Protein AF-A0AA35WPR6-F1 (afdb_monomer_lite)

Structure (mmCIF, N/CA/C/O backbone):
data_AF-A0AA35WPR6-F1
#
_entry.id   AF-A0AA35WPR6-F1
#
loop_
_atom_site.group_PDB
_atom_site.id
_atom_site.type_symbol
_atom_site.label_atom_id
_atom_site.label_alt_id
_atom_site.label_comp_id
_atom_site.label_asym_id
_atom_site.label_entity_id
_atom_site.label_seq_id
_atom_site.pdbx_PDB_ins_code
_atom_site.Cartn_x
_atom_site.Cartn_y
_atom_site.Cartn_z
_atom_site.occupancy
_atom_site.B_iso_or_equiv
_atom_site.auth_seq_id
_atom_site.auth_comp_id
_atom_site.auth_asym_id
_atom_site.auth_atom_id
_atom_site.pdbx_PDB_model_num
ATOM 1 N N . MET A 1 1 ? 73.665 -35.553 -52.116 1.00 42.78 1 MET A N 1
ATOM 2 C CA . MET A 1 1 ? 72.366 -35.020 -52.567 1.00 42.78 1 MET A CA 1
ATOM 3 C C . MET A 1 1 ? 71.385 -35.233 -51.438 1.00 42.78 1 MET A C 1
ATOM 5 O O . MET A 1 1 ? 70.970 -36.359 -51.217 1.00 42.78 1 MET A O 1
ATOM 9 N N . ALA A 1 2 ? 71.135 -34.179 -50.674 1.00 38.06 2 ALA A N 1
ATOM 10 C CA . ALA A 1 2 ? 70.033 -34.081 -49.733 1.00 38.06 2 ALA A CA 1
ATOM 11 C C . ALA A 1 2 ? 69.379 -32.736 -50.060 1.00 38.06 2 ALA A C 1
ATOM 13 O O . ALA A 1 2 ? 70.066 -31.713 -50.034 1.00 38.06 2 ALA A O 1
ATOM 14 N N . GLU A 1 3 ? 68.130 -32.782 -50.516 1.00 37.03 3 GLU A N 1
ATOM 15 C CA . GLU A 1 3 ? 67.313 -31.615 -50.846 1.00 37.03 3 GLU A CA 1
ATOM 16 C C . GLU A 1 3 ? 67.011 -30.829 -49.567 1.00 37.03 3 GLU A C 1
ATOM 18 O O . GLU A 1 3 ? 66.648 -31.405 -48.540 1.00 37.03 3 GLU A O 1
ATOM 23 N N . ALA A 1 4 ? 67.227 -29.517 -49.628 1.00 40.56 4 ALA A N 1
ATOM 24 C CA . ALA A 1 4 ? 66.811 -28.584 -48.594 1.00 40.56 4 ALA A CA 1
ATOM 25 C C . ALA A 1 4 ? 65.298 -28.323 -48.731 1.00 40.56 4 ALA A C 1
ATOM 27 O O . ALA A 1 4 ? 64.814 -28.268 -49.860 1.00 40.56 4 ALA A O 1
ATOM 28 N N . PRO A 1 5 ? 64.557 -28.167 -47.622 1.00 43.84 5 PRO A N 1
ATOM 29 C CA . PRO A 1 5 ? 63.136 -27.854 -47.670 1.00 43.84 5 PRO A CA 1
ATOM 30 C C . PRO A 1 5 ? 62.914 -26.414 -48.151 1.00 43.84 5 PRO A C 1
ATOM 32 O O . PRO A 1 5 ? 63.609 -25.494 -47.712 1.00 43.84 5 PRO A O 1
ATOM 35 N N . ASP A 1 6 ? 61.944 -26.248 -49.049 1.00 40.44 6 ASP A N 1
ATOM 36 C CA . ASP A 1 6 ? 61.472 -24.966 -49.566 1.00 40.44 6 ASP A CA 1
ATOM 37 C C . ASP A 1 6 ? 61.017 -24.057 -48.414 1.00 40.44 6 ASP A C 1
ATOM 39 O O . ASP A 1 6 ? 60.138 -24.408 -47.627 1.00 40.44 6 ASP A O 1
ATOM 43 N N . ALA A 1 7 ? 61.648 -22.888 -48.298 1.00 39.16 7 ALA A N 1
ATOM 44 C CA . ALA A 1 7 ? 61.238 -21.846 -47.370 1.00 39.16 7 ALA A CA 1
ATOM 45 C C . ALA A 1 7 ? 59.994 -21.136 -47.925 1.00 39.16 7 ALA A C 1
ATOM 47 O O . ALA A 1 7 ? 60.037 -20.577 -49.024 1.00 39.16 7 ALA A O 1
ATOM 48 N N . GLU A 1 8 ? 58.899 -21.153 -47.164 1.00 41.38 8 GLU A N 1
ATOM 49 C CA . GLU A 1 8 ? 57.713 -20.335 -47.429 1.00 41.38 8 GLU A CA 1
ATOM 50 C C . GLU A 1 8 ? 58.105 -18.841 -47.494 1.00 41.38 8 GLU A C 1
ATOM 52 O O . GLU A 1 8 ? 58.956 -18.396 -46.713 1.00 41.38 8 GLU A O 1
ATOM 57 N N . PRO A 1 9 ? 57.539 -18.043 -48.420 1.00 39.47 9 PRO A N 1
ATOM 58 C CA . PRO A 1 9 ? 57.878 -16.634 -48.517 1.00 39.47 9 PRO A CA 1
ATOM 59 C C . PRO A 1 9 ? 57.323 -15.884 -47.304 1.00 39.47 9 PRO A C 1
ATOM 61 O O . PRO A 1 9 ? 56.120 -15.886 -47.065 1.00 39.47 9 PRO A O 1
ATOM 64 N N . TYR A 1 10 ? 58.210 -15.220 -46.562 1.00 39.94 10 TYR A N 1
ATOM 65 C CA . TYR A 1 10 ? 57.859 -14.252 -45.526 1.00 39.94 10 TYR A CA 1
ATOM 66 C C . TYR A 1 10 ? 56.882 -13.204 -46.095 1.00 39.94 10 TYR A C 1
ATOM 68 O O . TYR A 1 10 ? 57.273 -12.405 -46.949 1.00 39.94 10 TYR A O 1
ATOM 76 N N . GLU A 1 11 ? 55.629 -13.200 -45.627 1.00 42.91 11 GLU A N 1
ATOM 77 C CA . GLU A 1 11 ? 54.686 -12.102 -45.858 1.00 42.91 11 GLU A CA 1
ATOM 78 C C . GLU A 1 11 ? 55.280 -10.819 -45.262 1.00 42.91 11 GLU A C 1
ATOM 80 O O . GLU A 1 11 ? 55.477 -10.690 -44.053 1.00 42.91 11 GLU A O 1
ATOM 85 N N . TYR A 1 12 ? 55.643 -9.884 -46.137 1.00 44.88 12 TYR A N 1
ATOM 86 C CA . TYR A 1 12 ? 56.099 -8.554 -45.758 1.00 44.88 12 TYR A CA 1
ATOM 87 C C . TYR A 1 12 ? 54.893 -7.764 -45.237 1.00 44.88 12 TYR A C 1
ATOM 89 O O . TYR A 1 12 ? 54.084 -7.311 -46.042 1.00 44.88 12 TYR A O 1
ATOM 97 N N . ASP A 1 13 ? 54.768 -7.625 -43.913 1.00 51.53 13 ASP A N 1
ATOM 98 C CA . ASP A 1 13 ? 53.792 -6.735 -43.269 1.00 51.53 13 ASP A CA 1
ATOM 99 C C . ASP A 1 13 ? 54.268 -5.276 -43.438 1.00 51.53 13 ASP A C 1
ATOM 101 O O . ASP A 1 13 ? 55.228 -4.867 -42.772 1.00 51.53 13 ASP A O 1
ATOM 105 N N . PRO A 1 14 ? 53.653 -4.472 -44.329 1.00 54.41 14 PRO A N 1
ATOM 106 C CA . PRO A 1 14 ? 54.099 -3.109 -44.624 1.00 54.41 14 PRO A CA 1
ATOM 107 C C . PRO A 1 14 ? 53.845 -2.129 -43.468 1.00 54.41 14 PRO A C 1
ATOM 109 O O . PRO A 1 14 ? 54.207 -0.957 -43.576 1.00 54.41 14 PRO A O 1
ATOM 112 N N . TYR A 1 15 ? 53.201 -2.582 -42.387 1.00 55.62 15 TYR A N 1
ATOM 113 C CA . TYR A 1 15 ? 52.657 -1.737 -41.325 1.00 55.62 15 TYR A CA 1
ATOM 114 C C . TYR A 1 15 ? 53.261 -2.026 -39.944 1.00 55.62 15 TYR A C 1
ATOM 116 O O . TYR A 1 15 ? 52.780 -1.508 -38.935 1.00 55.62 15 TYR A O 1
ATOM 124 N N . ALA A 1 16 ? 54.344 -2.810 -39.887 1.00 52.34 16 ALA A N 1
ATOM 125 C CA . ALA A 1 16 ? 55.025 -3.191 -38.647 1.00 52.34 16 ALA A CA 1
ATOM 126 C C . ALA A 1 16 ? 55.506 -1.996 -37.793 1.00 52.34 16 ALA A C 1
ATOM 128 O O . ALA A 1 16 ? 55.624 -2.128 -36.575 1.00 52.34 16 ALA A O 1
ATOM 129 N N . ASP A 1 17 ? 55.744 -0.837 -38.414 1.00 54.53 17 ASP A N 1
ATOM 130 C CA . ASP A 1 17 ? 56.311 0.345 -37.756 1.00 54.53 17 ASP A CA 1
ATOM 131 C C . ASP A 1 17 ? 55.264 1.297 -37.140 1.00 54.53 17 ASP A C 1
ATOM 133 O O . ASP A 1 17 ? 55.655 2.231 -36.440 1.00 54.53 17 ASP A O 1
ATOM 137 N N . ASN A 1 18 ? 53.950 1.091 -37.355 1.00 62.19 18 ASN A N 1
ATOM 138 C CA . ASN A 1 18 ? 52.921 2.015 -36.852 1.00 62.19 18 ASN A CA 1
ATOM 139 C C . ASN A 1 18 ? 51.679 1.290 -36.269 1.00 62.19 18 ASN A C 1
ATOM 141 O O . ASN A 1 18 ? 50.815 0.836 -37.026 1.00 62.19 18 ASN A O 1
ATOM 145 N N . PRO A 1 19 ? 51.554 1.169 -34.929 1.00 65.75 19 PRO A N 1
ATOM 146 C CA . PRO A 1 19 ? 50.523 0.345 -34.287 1.00 65.75 19 PRO A CA 1
ATOM 147 C C . PRO A 1 19 ? 49.094 0.855 -34.529 1.00 65.75 19 PRO A C 1
ATOM 149 O O . PRO A 1 19 ? 48.188 0.047 -34.712 1.00 65.75 19 PRO A O 1
ATOM 152 N N . GLU A 1 20 ? 48.898 2.173 -34.615 1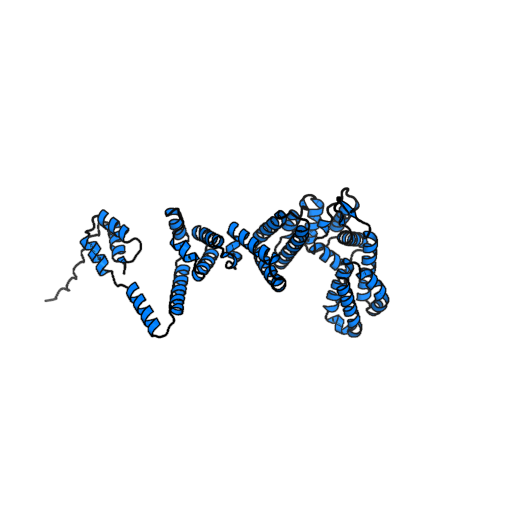.00 64.44 20 GLU A N 1
ATOM 153 C CA . GLU A 1 20 ? 47.587 2.796 -34.863 1.00 64.44 20 GLU A CA 1
ATOM 154 C C . GLU A 1 20 ? 47.077 2.517 -36.287 1.00 64.44 20 GLU A C 1
ATOM 156 O O . GLU A 1 20 ? 45.888 2.285 -36.510 1.00 64.44 20 GLU A O 1
ATOM 161 N N . LEU A 1 21 ? 47.990 2.449 -37.262 1.00 66.31 21 LEU A N 1
ATOM 162 C CA . LEU A 1 21 ? 47.650 2.121 -38.646 1.00 66.31 21 LEU A CA 1
ATOM 163 C C . LEU A 1 21 ? 47.306 0.631 -38.791 1.00 66.31 21 LEU A C 1
ATOM 165 O O . LEU A 1 21 ? 46.399 0.279 -39.541 1.00 66.31 21 LEU A O 1
ATOM 169 N N . ARG A 1 22 ? 47.950 -0.240 -38.005 1.00 66.69 22 ARG A N 1
ATOM 170 C CA . ARG A 1 22 ? 47.610 -1.666 -37.926 1.00 66.69 22 ARG A CA 1
ATOM 171 C C . ARG A 1 22 ? 46.248 -1.910 -37.274 1.00 66.69 22 ARG A C 1
ATOM 173 O O . ARG A 1 22 ? 45.516 -2.783 -37.730 1.00 66.69 22 ARG A O 1
ATOM 180 N N . GLU A 1 23 ? 45.878 -1.147 -36.246 1.00 71.69 23 GLU A N 1
ATOM 181 C CA . GLU A 1 23 ? 44.526 -1.205 -35.669 1.00 71.69 23 GLU A CA 1
ATOM 182 C C . GLU A 1 23 ? 43.458 -0.773 -36.682 1.00 71.69 23 GLU A C 1
ATOM 184 O O . GLU A 1 23 ? 42.443 -1.458 -36.819 1.00 71.69 23 GLU A O 1
ATOM 189 N N . CYS A 1 24 ? 43.721 0.277 -37.468 1.00 66.19 24 CYS A N 1
ATOM 190 C CA . CYS A 1 24 ? 42.828 0.699 -38.549 1.00 66.19 24 CYS A CA 1
ATOM 191 C C . CYS A 1 24 ? 42.715 -0.361 -39.657 1.00 66.19 24 CYS A C 1
ATOM 193 O O . CYS A 1 24 ? 41.611 -0.667 -40.094 1.00 66.19 24 CYS A O 1
ATOM 195 N N . VAL A 1 25 ? 43.827 -0.972 -40.085 1.00 72.56 25 VAL A N 1
ATOM 196 C CA . VAL A 1 25 ? 43.815 -2.064 -41.078 1.00 72.56 25 VAL A CA 1
ATOM 197 C C . VAL A 1 25 ? 43.053 -3.278 -40.551 1.00 72.56 25 VAL A C 1
ATOM 199 O O . VAL A 1 25 ? 42.231 -3.836 -41.273 1.00 72.56 25 VAL A O 1
ATOM 202 N N . ASN A 1 26 ? 43.250 -3.650 -39.284 1.00 73.88 26 ASN A N 1
ATOM 203 C CA . ASN A 1 26 ? 42.507 -4.741 -38.659 1.00 73.88 26 ASN A CA 1
ATOM 204 C C . ASN A 1 26 ? 41.000 -4.445 -38.619 1.00 73.88 26 ASN A C 1
ATOM 206 O O . ASN A 1 26 ? 40.205 -5.324 -38.949 1.00 73.88 26 ASN A O 1
ATOM 210 N N . ALA A 1 27 ? 40.608 -3.212 -38.284 1.00 71.19 27 ALA A N 1
ATOM 211 C CA . ALA A 1 27 ? 39.212 -2.782 -38.294 1.00 71.19 27 ALA A CA 1
ATOM 212 C C . ALA A 1 27 ? 38.605 -2.785 -39.712 1.00 71.19 27 ALA A C 1
ATOM 214 O O . ALA A 1 27 ? 37.500 -3.281 -39.900 1.00 71.19 27 ALA A O 1
ATOM 215 N N . LEU A 1 28 ? 39.340 -2.320 -40.730 1.00 73.81 28 LEU A N 1
ATOM 216 C CA . LEU A 1 28 ? 38.910 -2.353 -42.139 1.00 73.81 28 LEU A CA 1
ATOM 217 C C . LEU A 1 28 ? 38.839 -3.788 -42.701 1.00 73.81 28 LEU A C 1
ATOM 219 O O . LEU A 1 28 ? 38.014 -4.090 -43.564 1.00 73.81 28 LEU A O 1
ATOM 223 N N . SER A 1 29 ? 39.696 -4.683 -42.204 1.00 75.31 29 SER A N 1
ATOM 224 C CA . SER A 1 29 ? 39.723 -6.102 -42.581 1.00 75.31 29 SER A CA 1
ATOM 225 C C . SER A 1 29 ? 38.663 -6.949 -41.869 1.00 75.31 29 SER A C 1
ATOM 227 O O . SER A 1 29 ? 38.493 -8.126 -42.200 1.00 75.31 29 SER A O 1
ATOM 229 N N . ALA A 1 30 ? 37.950 -6.381 -40.889 1.00 75.81 30 ALA A N 1
ATOM 230 C CA . ALA A 1 30 ? 36.857 -7.075 -40.229 1.00 75.81 30 ALA A CA 1
ATOM 231 C C . ALA A 1 30 ? 35.761 -7.430 -41.248 1.00 75.81 30 ALA A C 1
ATOM 233 O O . ALA A 1 30 ? 35.523 -6.724 -42.230 1.00 75.81 30 ALA A O 1
ATOM 234 N N . ARG A 1 31 ? 35.111 -8.579 -41.045 1.00 73.50 31 ARG A N 1
ATOM 235 C CA . ARG A 1 31 ? 34.108 -9.092 -41.988 1.00 73.50 31 ARG A CA 1
ATOM 236 C C . ARG A 1 31 ? 32.936 -8.125 -42.083 1.00 73.50 31 ARG A C 1
ATOM 238 O O . ARG A 1 31 ? 32.368 -7.771 -41.059 1.00 73.50 31 ARG A O 1
ATOM 245 N N . ASP A 1 32 ? 32.553 -7.767 -43.305 1.00 72.62 32 ASP A N 1
ATOM 246 C CA . ASP A 1 32 ? 31.483 -6.802 -43.579 1.00 72.62 32 ASP A CA 1
ATOM 247 C C . ASP A 1 32 ? 31.691 -5.420 -42.924 1.00 72.62 32 ASP A C 1
ATOM 249 O O . ASP A 1 32 ? 30.725 -4.681 -42.740 1.00 72.62 32 ASP A O 1
ATOM 253 N N . ALA A 1 33 ? 32.945 -5.019 -42.656 1.00 69.44 33 ALA A N 1
ATOM 254 C CA . ALA A 1 33 ? 33.288 -3.730 -42.041 1.00 69.44 33 ALA A CA 1
ATOM 255 C C . ALA A 1 33 ? 32.711 -2.511 -42.786 1.00 69.44 33 ALA A C 1
ATOM 257 O O . ALA A 1 33 ? 32.402 -1.495 -42.171 1.00 69.44 33 ALA A O 1
ATOM 258 N N . ILE A 1 34 ? 32.489 -2.620 -44.105 1.00 76.31 34 ILE A N 1
ATOM 259 C CA . ILE A 1 34 ? 31.807 -1.594 -44.919 1.00 76.31 34 ILE A CA 1
ATOM 260 C C . ILE A 1 34 ? 30.428 -1.221 -44.344 1.00 76.31 34 ILE A C 1
ATOM 262 O O . ILE A 1 34 ? 29.969 -0.094 -44.519 1.00 76.31 34 ILE A O 1
ATOM 266 N N . LEU A 1 35 ? 29.747 -2.167 -43.697 1.00 72.25 35 LEU A N 1
ATOM 267 C CA . LEU A 1 35 ? 28.386 -2.001 -43.192 1.00 72.25 35 LEU A CA 1
ATOM 268 C C . LEU A 1 35 ? 28.344 -1.516 -41.733 1.00 72.25 35 LEU A C 1
ATOM 270 O O . LEU A 1 35 ? 27.253 -1.260 -41.224 1.00 72.25 35 LEU A O 1
ATOM 274 N N . GLU A 1 36 ? 29.492 -1.373 -41.061 1.00 74.38 36 GLU A N 1
ATOM 275 C CA . GLU A 1 36 ? 29.550 -0.914 -39.673 1.00 74.38 36 GLU A CA 1
ATOM 276 C C . GLU A 1 36 ? 29.434 0.621 -39.553 1.00 74.38 36 GLU A C 1
ATOM 278 O O . GLU A 1 36 ? 30.067 1.376 -40.307 1.00 74.38 36 GLU A O 1
ATOM 283 N N . PRO A 1 37 ? 28.654 1.130 -38.578 1.00 64.81 37 PRO A N 1
ATOM 284 C CA . PRO A 1 37 ? 28.522 2.561 -38.342 1.00 64.81 37 PRO A CA 1
ATOM 285 C C . PRO A 1 37 ? 29.827 3.120 -37.757 1.00 64.81 37 PRO A C 1
ATOM 287 O O . PRO A 1 37 ? 30.133 2.927 -36.587 1.00 64.81 37 PRO A O 1
ATOM 290 N N . GLY A 1 38 ? 30.602 3.833 -38.577 1.00 67.50 38 GLY A N 1
ATOM 291 C CA . GLY A 1 38 ? 31.866 4.456 -38.158 1.00 67.50 38 GLY A CA 1
ATOM 292 C C . GLY A 1 38 ? 33.052 4.169 -39.072 1.00 67.50 38 GLY A C 1
ATOM 293 O O . GLY A 1 38 ? 34.056 4.872 -38.977 1.00 67.50 38 GLY A O 1
ATOM 294 N N . ILE A 1 39 ? 32.912 3.238 -40.024 1.00 75.56 39 ILE A N 1
ATOM 295 C CA . ILE A 1 39 ? 33.990 2.863 -40.947 1.00 75.56 39 ILE A CA 1
ATOM 296 C C . ILE A 1 39 ? 34.516 4.045 -41.768 1.00 75.56 39 ILE A C 1
ATOM 298 O O . ILE A 1 39 ? 35.697 4.093 -42.079 1.00 75.56 39 ILE A O 1
ATOM 302 N N . ALA A 1 40 ? 33.671 5.041 -42.059 1.00 73.94 40 ALA A N 1
ATOM 303 C CA . ALA A 1 40 ? 34.087 6.270 -42.732 1.00 73.94 40 ALA A CA 1
ATOM 304 C C . ALA A 1 40 ? 35.109 7.063 -41.901 1.00 73.94 40 ALA A C 1
ATOM 306 O O . ALA A 1 40 ? 36.109 7.512 -42.447 1.00 73.94 40 ALA A O 1
ATOM 307 N N . LYS A 1 41 ? 34.913 7.159 -40.578 1.00 77.19 41 LYS A N 1
ATOM 308 C CA . LYS A 1 41 ? 35.860 7.827 -39.671 1.00 77.19 41 LYS A CA 1
ATOM 309 C C . LYS A 1 41 ? 37.152 7.025 -39.534 1.00 77.19 41 LYS A C 1
ATOM 311 O O . LYS A 1 41 ? 38.230 7.602 -39.534 1.00 77.19 41 LYS A O 1
ATOM 316 N N . THR A 1 42 ? 37.057 5.697 -39.459 1.00 73.25 42 THR A N 1
ATOM 317 C CA . THR A 1 42 ? 38.229 4.806 -39.425 1.00 73.25 42 THR A CA 1
ATOM 318 C C . THR A 1 42 ? 39.003 4.834 -40.746 1.00 73.25 42 THR A C 1
ATOM 320 O O . THR A 1 42 ? 40.227 4.764 -40.753 1.00 73.25 42 THR A O 1
ATOM 323 N N . PHE A 1 43 ? 38.305 4.990 -41.872 1.00 75.44 43 PHE A N 1
ATOM 324 C CA . PHE A 1 43 ? 38.912 5.156 -43.188 1.00 75.44 43 PHE A CA 1
ATOM 325 C C . PHE A 1 43 ? 39.588 6.525 -43.321 1.00 75.44 43 PHE A C 1
ATOM 327 O O . PHE A 1 43 ? 40.715 6.591 -43.794 1.00 75.44 43 PHE A O 1
ATOM 334 N N . GLU A 1 44 ? 38.960 7.602 -42.843 1.00 77.12 44 GLU A N 1
ATOM 335 C CA . GLU A 1 44 ? 39.583 8.931 -42.754 1.00 77.12 44 GLU A CA 1
ATOM 336 C C . GLU A 1 44 ? 40.849 8.898 -41.881 1.00 77.12 44 GLU A C 1
ATOM 338 O O . GLU A 1 44 ? 41.905 9.341 -42.323 1.00 77.12 44 GLU A O 1
ATOM 343 N N . GLN A 1 45 ? 40.796 8.256 -40.709 1.00 75.56 45 GLN A N 1
ATOM 344 C CA . GLN A 1 45 ? 41.965 8.046 -39.843 1.00 75.56 45 GLN A CA 1
ATOM 345 C C . GLN A 1 45 ? 43.066 7.222 -40.528 1.00 75.56 45 GLN A C 1
ATOM 347 O O . GLN A 1 45 ? 44.248 7.531 -40.397 1.00 75.56 45 GLN A O 1
ATOM 352 N N . PHE A 1 46 ? 42.700 6.202 -41.306 1.00 76.62 46 PHE A N 1
ATOM 353 C CA . PHE A 1 46 ? 43.651 5.416 -42.092 1.00 76.62 46 PHE A CA 1
ATOM 354 C C . PHE A 1 46 ? 44.350 6.258 -43.173 1.00 76.62 46 PHE A C 1
ATOM 356 O O . PHE A 1 46 ? 45.552 6.095 -43.392 1.00 76.62 46 PHE A O 1
ATOM 363 N N . LEU A 1 47 ? 43.629 7.178 -43.821 1.00 75.38 47 LEU A N 1
ATOM 364 C CA . LEU A 1 47 ? 44.205 8.107 -44.798 1.00 75.38 47 LEU A CA 1
ATOM 365 C C . LEU A 1 47 ? 45.125 9.137 -44.132 1.00 75.38 47 LEU A C 1
ATOM 367 O O . LEU A 1 47 ? 46.226 9.380 -44.631 1.00 75.38 47 LEU A O 1
ATOM 371 N N . ASP A 1 48 ? 44.719 9.680 -42.983 1.00 76.50 48 ASP A N 1
ATOM 372 C CA . ASP A 1 48 ? 45.497 10.661 -42.218 1.00 76.50 48 ASP A CA 1
ATOM 373 C C . ASP A 1 48 ? 46.820 10.079 -41.691 1.00 76.50 48 ASP A C 1
ATOM 375 O O . ASP A 1 48 ? 47.839 10.771 -41.645 1.00 76.50 48 ASP A O 1
ATOM 379 N N . LEU A 1 49 ? 46.838 8.785 -41.357 1.00 74.88 49 LEU A N 1
ATOM 380 C CA . LEU A 1 49 ? 48.031 8.059 -40.906 1.00 74.88 49 LEU A CA 1
ATOM 381 C C . LEU A 1 49 ? 48.964 7.620 -42.058 1.00 74.88 49 LEU A C 1
ATOM 383 O O . LEU A 1 49 ? 49.993 6.986 -41.810 1.00 74.88 49 LEU A O 1
ATOM 387 N N . GLY A 1 50 ? 48.649 7.978 -43.309 1.00 71.12 50 GLY A N 1
ATOM 388 C CA . GLY A 1 50 ? 49.483 7.708 -44.487 1.00 71.12 50 GLY A CA 1
ATOM 389 C C . GLY A 1 50 ? 49.126 6.432 -45.258 1.00 71.12 50 GLY A C 1
ATOM 390 O O . GLY A 1 50 ? 49.908 5.988 -46.104 1.00 71.12 50 GLY A O 1
ATOM 391 N N . GLY A 1 51 ? 47.959 5.841 -44.989 1.00 74.56 51 GLY A N 1
ATOM 392 C CA . GLY A 1 51 ? 47.410 4.722 -45.749 1.00 74.56 51 GLY A CA 1
ATOM 393 C C . GLY A 1 51 ? 47.050 5.113 -47.187 1.00 74.56 51 GLY A C 1
ATOM 394 O O . GLY A 1 51 ? 46.605 6.225 -47.470 1.00 74.56 51 GLY A O 1
ATOM 395 N N . LYS A 1 52 ? 47.245 4.196 -48.142 1.00 76.56 52 LYS A N 1
ATOM 396 C CA . LYS A 1 52 ? 46.882 4.432 -49.549 1.00 76.56 52 LYS A CA 1
ATOM 397 C C . LYS A 1 52 ? 45.390 4.174 -49.760 1.00 76.56 52 LYS A C 1
ATOM 399 O O . LYS A 1 52 ? 44.926 3.060 -49.533 1.00 76.56 52 LYS A O 1
ATOM 404 N N . GLU A 1 53 ? 44.673 5.145 -50.329 1.00 71.00 53 GLU A N 1
ATOM 405 C CA . GLU A 1 53 ? 43.232 5.049 -50.651 1.00 71.00 53 GLU A CA 1
ATOM 406 C C . GLU A 1 53 ? 42.851 3.755 -51.388 1.00 71.00 53 GLU A C 1
ATOM 408 O O . GLU A 1 53 ? 41.864 3.101 -51.058 1.00 71.00 53 GLU A O 1
ATOM 413 N N . LYS A 1 54 ? 43.660 3.353 -52.378 1.00 73.06 54 LYS A N 1
ATOM 414 C CA . LYS A 1 54 ? 43.410 2.145 -53.183 1.00 73.06 54 LYS A CA 1
ATOM 415 C C . LYS A 1 54 ? 43.556 0.851 -52.391 1.00 73.06 54 LYS A C 1
ATOM 417 O O . LYS A 1 54 ? 42.885 -0.122 -52.705 1.00 73.06 54 LYS A O 1
ATOM 422 N N . GLU A 1 55 ? 44.449 0.842 -51.411 1.00 74.12 55 GLU A N 1
ATOM 423 C CA . GLU A 1 55 ? 44.733 -0.326 -50.583 1.00 74.12 55 GLU A CA 1
ATOM 424 C C . GLU A 1 55 ? 43.636 -0.497 -49.532 1.00 74.12 55 GLU A C 1
ATOM 426 O O . GLU A 1 55 ? 43.068 -1.576 -49.421 1.00 74.12 55 GLU A O 1
ATOM 431 N N . GLY A 1 56 ? 43.211 0.595 -48.887 1.00 71.38 56 GLY A N 1
ATOM 432 C CA . GLY A 1 56 ? 42.055 0.575 -47.987 1.00 71.38 56 GLY A CA 1
ATOM 433 C C . GLY A 1 56 ? 40.755 0.162 -48.692 1.00 71.38 56 GLY A C 1
ATOM 434 O O . GLY A 1 56 ? 39.992 -0.638 -48.159 1.00 71.38 56 GLY A O 1
ATOM 435 N N . ALA A 1 57 ? 40.521 0.640 -49.921 1.00 74.81 57 ALA A N 1
ATOM 436 C CA . ALA A 1 57 ? 39.362 0.224 -50.716 1.00 74.81 57 ALA A CA 1
ATOM 437 C C . ALA A 1 57 ? 39.419 -1.260 -51.124 1.00 74.81 57 ALA A C 1
ATOM 439 O O . ALA A 1 57 ? 38.382 -1.918 -51.177 1.00 74.81 57 ALA A O 1
ATOM 440 N N . HIS A 1 58 ? 40.614 -1.791 -51.401 1.00 78.94 58 HIS A N 1
ATOM 441 C CA . HIS A 1 58 ? 40.804 -3.207 -51.712 1.00 78.94 58 HIS A CA 1
ATOM 442 C C . HIS A 1 58 ? 40.540 -4.087 -50.490 1.00 78.94 58 HIS A C 1
ATOM 444 O O . HIS A 1 58 ? 39.783 -5.044 -50.592 1.00 78.94 58 HIS A O 1
ATOM 450 N N . ILE A 1 59 ? 41.083 -3.710 -49.328 1.00 77.81 59 ILE A N 1
ATOM 451 C CA . ILE A 1 59 ? 40.888 -4.424 -48.059 1.00 77.81 59 ILE A CA 1
ATOM 452 C C . ILE A 1 59 ? 39.400 -4.481 -47.695 1.00 77.81 59 ILE A C 1
ATOM 454 O O . ILE A 1 59 ? 38.895 -5.544 -47.348 1.00 77.81 59 ILE A O 1
ATOM 458 N N . LEU A 1 60 ? 38.680 -3.364 -47.844 1.00 76.56 60 LEU A N 1
ATOM 459 C CA . LEU A 1 60 ? 37.233 -3.315 -47.622 1.00 76.56 60 LEU A CA 1
ATOM 460 C C . LEU A 1 60 ? 36.454 -4.187 -48.621 1.00 76.56 60 LEU A C 1
ATOM 462 O O . LEU A 1 60 ? 35.495 -4.860 -48.247 1.00 76.56 60 LEU A O 1
ATOM 466 N N . ALA A 1 61 ? 36.846 -4.184 -49.897 1.00 80.56 61 ALA A N 1
ATOM 467 C CA . ALA A 1 61 ? 36.193 -5.001 -50.917 1.00 80.56 61 ALA A CA 1
ATOM 468 C C . ALA A 1 61 ? 36.436 -6.505 -50.707 1.00 80.56 61 ALA A C 1
ATOM 470 O O . ALA A 1 61 ? 35.535 -7.305 -50.950 1.00 80.56 61 ALA A O 1
ATOM 471 N N . GLU A 1 62 ? 37.626 -6.892 -50.243 1.00 80.12 62 GLU A N 1
ATOM 472 C CA . GLU A 1 62 ? 37.965 -8.280 -49.913 1.00 80.12 62 GLU A CA 1
ATOM 473 C C . GLU A 1 62 ? 37.301 -8.762 -48.619 1.00 80.12 62 GLU A C 1
ATOM 475 O O . GLU A 1 62 ? 36.971 -9.943 -48.507 1.00 80.12 62 GLU A O 1
ATOM 480 N N . SER A 1 63 ? 37.066 -7.868 -47.654 1.00 77.50 63 SER A N 1
ATOM 481 C CA . SER A 1 63 ? 36.404 -8.199 -46.387 1.00 77.50 63 SER A CA 1
ATOM 482 C C . SER A 1 63 ? 34.871 -8.254 -46.481 1.00 77.50 63 SER A C 1
ATOM 484 O O . SER A 1 63 ? 34.211 -8.711 -45.541 1.00 77.50 63 SER A O 1
ATOM 486 N N . TYR A 1 64 ? 34.289 -7.847 -47.615 1.00 80.06 64 TYR A N 1
ATOM 487 C CA . TYR A 1 64 ? 32.849 -7.884 -47.861 1.00 80.06 64 TYR A CA 1
ATOM 488 C C . TYR A 1 64 ? 32.354 -9.291 -48.227 1.00 80.06 64 TYR A C 1
ATOM 490 O O . TYR A 1 64 ? 32.660 -9.839 -49.285 1.00 80.06 64 TYR A O 1
ATOM 498 N N . VAL A 1 65 ? 31.521 -9.860 -47.361 1.00 76.69 65 VAL A N 1
ATOM 499 C CA . VAL A 1 65 ? 30.872 -11.170 -47.522 1.00 76.69 65 VAL A CA 1
ATOM 500 C C . VAL A 1 65 ? 29.369 -11.008 -47.796 1.00 76.69 65 VAL A C 1
ATOM 502 O O . VAL A 1 65 ? 28.745 -11.881 -48.401 1.00 76.69 65 VAL A O 1
ATOM 505 N N . GLY A 1 66 ? 28.779 -9.875 -47.406 1.00 78.75 66 GLY A N 1
ATOM 506 C CA . GLY A 1 66 ? 27.384 -9.531 -47.654 1.00 78.75 66 GLY A CA 1
ATOM 507 C C . GLY A 1 66 ? 26.397 -10.272 -46.752 1.00 78.75 66 GLY A C 1
ATOM 508 O O . GLY A 1 66 ? 25.266 -10.525 -47.175 1.00 78.75 66 GLY A O 1
ATOM 509 N N . LEU A 1 67 ? 26.776 -10.608 -45.513 1.00 77.69 67 LEU A N 1
ATOM 510 C CA . LEU A 1 67 ? 25.923 -11.362 -44.583 1.00 77.69 67 LEU A CA 1
ATOM 511 C C . LEU A 1 67 ? 24.522 -10.750 -44.392 1.00 77.69 67 LEU A C 1
ATOM 513 O O . LEU A 1 67 ? 23.555 -11.515 -44.386 1.00 77.69 67 LEU A O 1
ATOM 517 N N . PRO A 1 68 ? 24.340 -9.413 -44.335 1.00 75.81 68 PRO A N 1
ATOM 518 C CA . PRO A 1 68 ? 23.000 -8.826 -44.239 1.00 75.81 68 PRO A CA 1
ATOM 519 C C . PRO A 1 68 ? 22.113 -9.110 -45.457 1.00 75.81 68 PRO A C 1
ATOM 521 O O . PRO A 1 68 ? 20.905 -9.298 -45.322 1.00 75.81 68 PRO A O 1
ATOM 524 N N . HIS A 1 69 ? 22.698 -9.216 -46.652 1.00 77.56 69 HIS A N 1
ATOM 525 C CA . HIS A 1 69 ? 21.953 -9.580 -47.858 1.00 77.56 69 HIS A CA 1
ATOM 526 C C . HIS A 1 69 ? 21.572 -11.060 -47.843 1.00 77.56 69 HIS A C 1
ATOM 528 O O . HIS A 1 69 ? 20.450 -11.408 -48.208 1.00 77.56 69 HIS A O 1
ATOM 534 N N . VAL A 1 70 ? 22.466 -11.927 -47.360 1.00 82.50 70 VAL A N 1
ATOM 535 C CA . VAL A 1 70 ? 22.171 -13.353 -47.165 1.00 82.50 70 VAL A CA 1
ATOM 536 C C . VAL A 1 70 ? 21.040 -13.539 -46.150 1.00 82.50 70 VAL A C 1
ATOM 538 O O . VAL A 1 70 ? 20.138 -14.339 -46.388 1.00 82.50 70 VAL A O 1
ATOM 541 N N . LEU A 1 71 ? 21.030 -12.764 -45.062 1.00 78.31 71 LEU A N 1
ATOM 542 C CA . LEU A 1 71 ? 19.941 -12.760 -44.082 1.00 78.31 71 LEU A CA 1
ATOM 543 C C . LEU A 1 71 ? 18.605 -12.355 -44.712 1.00 78.31 71 LEU A C 1
ATOM 545 O O . LEU A 1 71 ? 17.607 -13.040 -44.498 1.00 78.31 71 LEU A O 1
ATOM 549 N N . ASN A 1 72 ? 18.581 -11.312 -45.545 1.00 82.00 72 ASN A N 1
ATOM 550 C CA . ASN A 1 72 ? 17.365 -10.916 -46.263 1.00 82.00 72 ASN A CA 1
ATOM 551 C C . ASN A 1 72 ? 16.837 -12.042 -47.166 1.00 82.00 72 ASN A C 1
ATOM 553 O O . ASN A 1 72 ? 15.639 -12.322 -47.165 1.00 82.00 72 ASN A O 1
ATOM 557 N N . VAL A 1 73 ? 17.726 -12.750 -47.867 1.00 84.62 73 VAL A N 1
ATOM 558 C CA . VAL A 1 73 ? 17.352 -13.917 -48.685 1.00 84.62 73 VAL A CA 1
ATOM 559 C C . VAL A 1 73 ? 16.834 -15.069 -47.815 1.00 84.62 73 VAL A C 1
ATOM 561 O O . VAL A 1 73 ? 15.839 -15.702 -48.164 1.00 84.62 73 VAL A O 1
ATOM 564 N N . MET A 1 74 ? 17.441 -15.323 -46.652 1.00 81.88 74 MET A N 1
ATOM 565 C CA . MET A 1 74 ? 16.934 -16.325 -45.707 1.00 81.88 74 MET A CA 1
ATOM 566 C C . MET A 1 74 ? 15.541 -15.961 -45.174 1.00 81.88 74 MET A C 1
ATOM 568 O O . MET A 1 74 ? 14.686 -16.839 -45.071 1.00 81.88 74 MET A O 1
ATOM 572 N N . ILE A 1 75 ? 15.278 -14.682 -44.886 1.00 81.69 75 ILE A N 1
ATOM 573 C CA . ILE A 1 75 ? 13.952 -14.189 -44.481 1.00 81.69 75 ILE A CA 1
ATOM 574 C C . ILE A 1 75 ? 12.923 -14.442 -45.593 1.00 81.69 75 ILE A C 1
ATOM 576 O O . ILE A 1 75 ? 11.811 -14.899 -45.318 1.00 81.69 75 ILE A O 1
ATOM 580 N N . GLU A 1 76 ? 13.287 -14.204 -46.856 1.00 81.38 76 GLU A N 1
ATOM 581 C CA . GLU A 1 76 ? 12.428 -14.523 -48.000 1.00 81.38 76 GLU A CA 1
ATOM 582 C C . GLU A 1 76 ? 12.172 -16.029 -48.134 1.00 81.38 76 GLU A C 1
ATOM 584 O O . GLU A 1 76 ? 11.037 -16.443 -48.374 1.00 81.38 76 GLU A O 1
ATOM 589 N N . TRP A 1 77 ? 13.184 -16.871 -47.921 1.00 86.38 77 TRP A N 1
ATOM 590 C CA . TRP A 1 77 ? 13.022 -18.327 -47.960 1.00 86.38 77 TRP A CA 1
ATOM 591 C C . TRP A 1 77 ? 12.135 -18.850 -46.834 1.00 86.38 77 TRP A C 1
ATOM 593 O O . TRP A 1 77 ? 11.294 -19.716 -47.074 1.00 86.38 77 TRP A O 1
ATOM 603 N N . LEU A 1 78 ? 12.257 -18.293 -45.629 1.00 83.12 78 LEU A N 1
ATOM 604 C CA . LEU A 1 78 ? 11.352 -18.591 -44.519 1.00 83.12 78 LEU A CA 1
ATOM 605 C C . LEU A 1 78 ? 9.913 -18.190 -44.863 1.00 83.12 78 LEU A C 1
ATOM 607 O O . LEU A 1 78 ? 8.976 -18.930 -44.562 1.00 83.12 78 LEU A O 1
ATOM 611 N N . HIS A 1 79 ? 9.728 -17.075 -45.573 1.00 83.50 79 HIS A N 1
ATOM 612 C CA . HIS A 1 79 ? 8.409 -16.682 -46.056 1.00 83.50 79 HIS A CA 1
ATOM 613 C C . HIS A 1 79 ? 7.834 -17.685 -47.072 1.00 83.50 79 HIS A C 1
ATOM 615 O O . HIS A 1 79 ? 6.666 -18.063 -46.966 1.00 83.50 79 HIS A O 1
ATOM 621 N N . VAL A 1 80 ? 8.654 -18.169 -48.013 1.00 85.88 80 VAL A N 1
ATOM 622 C CA . VAL A 1 80 ? 8.266 -19.206 -48.991 1.00 85.88 80 VAL A CA 1
ATOM 623 C C . VAL A 1 80 ? 7.958 -20.546 -48.312 1.00 85.88 80 VAL A C 1
ATOM 625 O O . VAL A 1 80 ? 7.042 -21.249 -48.734 1.00 85.88 80 VAL A O 1
ATOM 628 N N . ALA A 1 81 ? 8.666 -20.883 -47.232 1.00 85.25 81 ALA A N 1
ATOM 629 C CA . ALA A 1 81 ? 8.442 -22.091 -46.436 1.00 85.25 81 ALA A CA 1
ATOM 630 C C . ALA A 1 81 ? 7.143 -22.062 -45.600 1.00 85.25 81 ALA A C 1
ATOM 632 O O . ALA A 1 81 ? 6.815 -23.052 -44.948 1.00 85.25 81 ALA A O 1
ATOM 633 N N . GLY A 1 82 ? 6.386 -20.959 -45.636 1.00 84.56 82 GLY A N 1
ATOM 634 C CA . GLY A 1 82 ? 5.075 -20.834 -44.995 1.00 84.56 82 GLY A CA 1
ATOM 635 C C . GLY A 1 82 ? 5.077 -20.078 -43.667 1.00 84.56 82 GLY A C 1
ATOM 636 O O . GLY A 1 82 ? 4.013 -19.942 -43.062 1.00 84.56 82 GLY A O 1
ATOM 637 N N . TYR A 1 83 ? 6.223 -19.545 -43.228 1.00 84.62 83 TYR A N 1
ATOM 638 C CA . TYR A 1 83 ? 6.276 -18.691 -42.044 1.00 84.62 83 TYR A CA 1
ATOM 639 C C . TYR A 1 83 ? 5.682 -17.314 -42.339 1.00 84.62 83 TYR A C 1
ATOM 641 O O . TYR A 1 83 ? 5.906 -16.692 -43.390 1.00 84.62 83 TYR A O 1
ATOM 649 N N . ARG A 1 84 ? 4.913 -16.796 -41.381 1.00 84.44 84 ARG A N 1
ATOM 650 C CA . ARG A 1 84 ? 4.371 -15.440 -41.493 1.00 84.44 84 ARG A CA 1
ATOM 651 C C . ARG A 1 84 ? 5.484 -14.440 -41.209 1.00 84.44 84 ARG A C 1
ATOM 653 O O . ARG A 1 84 ? 6.270 -14.625 -40.288 1.00 84.44 84 ARG A O 1
ATOM 660 N N . LYS A 1 85 ? 5.488 -13.312 -41.926 1.00 80.00 85 LYS A N 1
ATOM 661 C CA . LYS A 1 85 ? 6.461 -12.223 -41.699 1.00 80.00 85 LYS A CA 1
ATOM 662 C C . LYS A 1 85 ? 6.534 -11.784 -40.229 1.00 80.00 85 LYS A C 1
ATOM 664 O O . LYS A 1 85 ? 7.616 -11.503 -39.741 1.00 80.00 85 LYS A O 1
ATOM 669 N N . ARG A 1 86 ? 5.400 -11.803 -39.515 1.00 79.94 86 ARG A N 1
ATOM 670 C CA . ARG A 1 86 ? 5.327 -11.487 -38.077 1.00 79.94 86 ARG A CA 1
ATOM 671 C C . ARG A 1 86 ? 6.076 -12.488 -37.191 1.00 79.94 86 ARG A C 1
ATOM 673 O O . ARG A 1 86 ? 6.659 -12.080 -36.203 1.00 79.94 86 ARG A O 1
ATOM 680 N N . GLU A 1 87 ? 6.065 -13.774 -37.537 1.00 81.00 87 GLU A N 1
ATOM 681 C CA . GLU A 1 87 ? 6.750 -14.827 -36.768 1.00 81.00 87 GLU A CA 1
ATOM 682 C C . GLU A 1 87 ? 8.264 -14.754 -36.974 1.00 81.00 87 GLU A C 1
ATOM 684 O O . GLU A 1 87 ? 9.027 -14.902 -36.026 1.00 81.00 87 GLU A O 1
ATOM 689 N N . ILE A 1 88 ? 8.698 -14.463 -38.205 1.00 80.19 88 ILE A N 1
ATOM 690 C CA . ILE A 1 88 ? 10.115 -14.250 -38.522 1.00 80.19 88 ILE A CA 1
ATOM 691 C C . ILE A 1 88 ? 10.623 -12.984 -37.824 1.00 80.19 88 ILE A C 1
ATOM 693 O O . ILE A 1 88 ? 11.689 -13.005 -37.221 1.00 80.19 88 ILE A O 1
ATOM 697 N N . GLN A 1 89 ? 9.843 -11.899 -37.862 1.00 80.50 89 GLN A N 1
ATOM 698 C CA . GLN A 1 89 ? 10.179 -10.662 -37.163 1.00 80.50 89 GLN A CA 1
ATOM 699 C C . GLN A 1 89 ? 10.291 -10.884 -35.649 1.00 80.50 89 GLN A C 1
ATOM 701 O O . GLN A 1 89 ? 11.297 -10.492 -35.073 1.00 80.50 89 GLN A O 1
ATOM 706 N N . ALA A 1 90 ? 9.333 -11.580 -35.028 1.00 82.31 90 ALA A N 1
ATOM 707 C CA . ALA A 1 90 ? 9.404 -11.921 -33.607 1.00 82.31 90 ALA A CA 1
ATOM 708 C C . ALA A 1 90 ? 10.646 -12.765 -33.272 1.00 82.31 90 ALA A C 1
ATOM 710 O O . ALA A 1 90 ? 11.333 -12.478 -32.303 1.00 82.31 90 ALA A O 1
ATOM 711 N N . MET A 1 91 ? 10.999 -13.747 -34.111 1.00 80.75 91 MET A N 1
ATOM 712 C CA . MET A 1 91 ? 12.207 -14.561 -33.921 1.00 80.75 91 MET A CA 1
ATOM 713 C C . MET A 1 91 ? 13.492 -13.718 -33.951 1.00 80.75 91 MET A C 1
ATOM 715 O O . MET A 1 91 ? 14.402 -13.946 -33.154 1.00 80.75 91 MET A O 1
ATOM 719 N N . VAL A 1 92 ? 13.576 -12.751 -34.871 1.00 81.50 92 VAL A N 1
ATOM 720 C CA . VAL A 1 92 ? 14.721 -11.834 -34.962 1.00 81.50 92 VAL A CA 1
ATOM 721 C C . VAL A 1 92 ? 14.743 -10.877 -33.769 1.00 81.50 92 VAL A C 1
ATOM 723 O O . VAL A 1 92 ? 15.799 -10.695 -33.170 1.00 81.50 92 VAL A O 1
ATOM 726 N N . GLU A 1 93 ? 13.595 -10.305 -33.395 1.00 83.25 93 GLU A N 1
ATOM 727 C CA . GLU A 1 93 ? 13.456 -9.435 -32.221 1.00 83.25 93 GLU A CA 1
ATOM 728 C C . GLU A 1 93 ? 13.859 -10.163 -30.930 1.00 83.25 93 GLU A C 1
ATOM 730 O O . GLU A 1 93 ? 14.650 -9.624 -30.161 1.00 83.25 93 GLU A O 1
ATOM 735 N N . ASP A 1 94 ? 13.419 -11.407 -30.725 1.00 84.38 94 ASP A N 1
ATOM 736 C CA . ASP A 1 94 ? 13.775 -12.228 -29.560 1.00 84.38 94 ASP A CA 1
ATOM 737 C C . ASP A 1 94 ? 15.275 -12.547 -29.515 1.00 84.38 94 ASP A C 1
ATOM 739 O O . ASP A 1 94 ? 15.908 -12.488 -28.456 1.00 84.38 94 ASP A O 1
ATOM 743 N N . HIS A 1 95 ? 15.877 -12.861 -30.667 1.00 83.62 95 HIS A N 1
ATOM 744 C CA . HIS A 1 95 ? 17.313 -13.116 -30.740 1.00 83.62 95 HIS A CA 1
ATOM 745 C C . HIS A 1 95 ? 18.130 -11.849 -30.455 1.00 83.62 95 HIS A C 1
ATOM 747 O O . HIS A 1 95 ? 19.092 -11.895 -29.687 1.00 83.62 95 HIS A O 1
ATOM 753 N N . LEU A 1 96 ? 17.723 -10.705 -31.014 1.00 83.38 96 LEU A N 1
ATOM 754 C CA . LEU A 1 96 ? 18.337 -9.409 -30.724 1.00 83.38 96 LEU A CA 1
ATOM 755 C C . LEU A 1 96 ? 18.177 -9.032 -29.251 1.00 83.38 96 LEU A C 1
ATOM 757 O O . LEU A 1 96 ? 19.149 -8.607 -28.632 1.00 83.38 96 LEU A O 1
ATOM 761 N N . LYS A 1 97 ? 16.994 -9.249 -28.663 1.00 84.38 97 LYS A N 1
ATOM 762 C CA . LYS A 1 97 ? 16.737 -9.053 -27.230 1.00 84.38 97 LYS A CA 1
ATOM 763 C C . LYS A 1 97 ? 17.747 -9.847 -26.403 1.00 84.38 97 LYS A C 1
ATOM 765 O O . LYS A 1 97 ? 18.396 -9.283 -25.526 1.00 84.38 97 LYS A O 1
ATOM 770 N N . HIS A 1 98 ? 17.959 -11.121 -26.739 1.00 85.31 98 HIS A N 1
ATOM 771 C CA . HIS A 1 98 ? 18.935 -11.969 -26.059 1.00 85.31 98 HIS A CA 1
ATOM 772 C C . HIS A 1 98 ? 20.374 -11.447 -26.193 1.00 85.31 98 HIS A C 1
ATOM 774 O O . HIS A 1 98 ? 21.073 -11.312 -25.188 1.00 85.31 98 HIS A O 1
ATOM 780 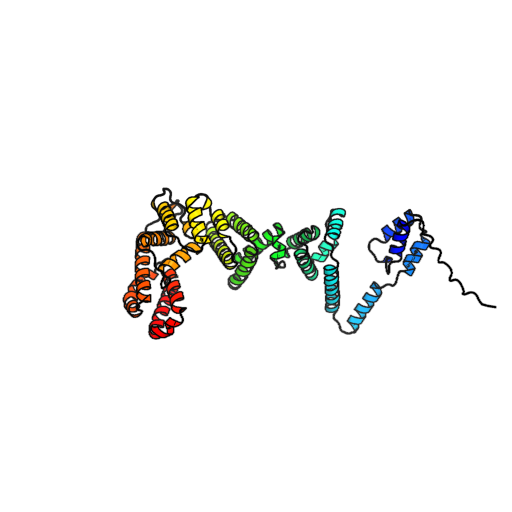N N . LEU A 1 99 ? 20.802 -11.091 -27.407 1.00 83.69 99 LEU A N 1
ATOM 781 C CA . LEU A 1 99 ? 22.143 -10.549 -27.650 1.00 83.69 99 LEU A CA 1
ATOM 782 C C . LEU A 1 99 ? 22.383 -9.245 -26.887 1.00 83.69 99 LEU A C 1
ATOM 784 O O . LEU A 1 99 ? 23.434 -9.087 -26.265 1.00 83.69 99 LEU A O 1
ATOM 788 N N . ILE A 1 100 ? 21.400 -8.340 -26.886 1.00 85.12 100 ILE A N 1
ATOM 789 C CA . ILE A 1 100 ? 21.482 -7.089 -26.134 1.00 85.12 100 ILE A CA 1
ATOM 790 C C . ILE A 1 100 ? 21.605 -7.407 -24.646 1.00 85.12 100 ILE A C 1
ATOM 792 O O . ILE A 1 100 ? 22.538 -6.927 -24.019 1.00 85.12 100 ILE A O 1
ATOM 796 N N . THR A 1 101 ? 20.761 -8.276 -24.081 1.00 83.94 101 THR A N 1
ATOM 797 C CA . THR A 1 101 ? 20.867 -8.627 -22.652 1.00 83.94 101 THR A CA 1
ATOM 798 C C . THR A 1 101 ? 22.209 -9.255 -22.264 1.00 83.94 101 THR A C 1
ATOM 800 O O . THR A 1 101 ? 22.670 -9.044 -21.149 1.00 83.94 101 THR A O 1
ATOM 803 N N . GLN A 1 102 ? 22.865 -9.998 -23.160 1.00 85.31 102 GLN A N 1
ATOM 804 C CA . GLN A 1 102 ? 24.161 -10.627 -22.875 1.00 85.31 102 GLN A CA 1
ATOM 805 C C . GLN A 1 102 ? 25.349 -9.669 -22.978 1.00 85.31 102 GLN A C 1
ATOM 807 O O . GLN A 1 102 ? 26.329 -9.829 -22.251 1.00 85.31 102 GLN A O 1
ATOM 812 N N . HIS A 1 103 ? 25.285 -8.705 -23.895 1.00 84.25 103 HIS A N 1
ATOM 813 C CA . HIS A 1 103 ? 26.412 -7.834 -24.230 1.00 84.25 103 HIS A CA 1
ATOM 814 C C . HIS A 1 103 ? 26.225 -6.378 -23.794 1.00 84.25 103 HIS A C 1
ATOM 816 O O . HIS A 1 103 ? 27.083 -5.544 -24.088 1.00 84.25 103 HIS A O 1
ATOM 822 N N . PHE A 1 104 ? 25.133 -6.058 -23.097 1.00 84.50 104 PHE A N 1
ATOM 823 C CA . PHE A 1 104 ? 24.875 -4.706 -22.623 1.00 84.50 104 PHE A CA 1
ATOM 824 C C . PHE A 1 104 ? 25.931 -4.268 -21.600 1.00 84.50 104 PHE A C 1
ATOM 826 O O . PHE A 1 104 ? 26.088 -4.871 -20.539 1.00 84.50 104 PHE A O 1
ATOM 833 N N . ASP A 1 105 ? 26.641 -3.185 -21.918 1.00 83.75 105 ASP A N 1
ATOM 834 C CA . ASP A 1 105 ? 27.586 -2.534 -21.014 1.00 83.75 105 ASP A CA 1
ATOM 835 C C . ASP A 1 105 ? 27.047 -1.144 -20.634 1.00 83.75 105 ASP A C 1
ATOM 837 O O . ASP A 1 105 ? 27.034 -0.240 -21.481 1.00 83.75 105 ASP A O 1
ATOM 841 N N . PRO A 1 106 ? 26.630 -0.937 -19.369 1.00 81.50 106 PRO A N 1
ATOM 842 C CA . PRO A 1 106 ? 26.018 0.318 -18.940 1.00 81.50 106 PRO A CA 1
ATOM 843 C C . PRO A 1 106 ? 26.977 1.508 -19.063 1.00 81.50 106 PRO A C 1
ATOM 845 O O . PRO A 1 106 ? 26.538 2.624 -19.323 1.00 81.50 106 PRO A O 1
ATOM 848 N N . LYS A 1 107 ? 28.294 1.292 -18.931 1.00 81.19 107 LYS A N 1
ATOM 849 C CA . LYS A 1 107 ? 29.277 2.385 -18.983 1.00 81.19 107 LYS A CA 1
ATOM 850 C C . LYS A 1 107 ? 29.443 2.936 -20.392 1.00 81.19 107 LYS A C 1
ATOM 852 O O . LYS A 1 107 ? 29.613 4.139 -20.560 1.00 81.19 107 LYS A O 1
ATOM 857 N N . LYS A 1 108 ? 29.399 2.063 -21.401 1.00 80.88 108 LYS A N 1
ATOM 858 C CA . LYS A 1 108 ? 29.483 2.467 -22.811 1.00 80.88 108 LYS A CA 1
ATOM 859 C C . LYS A 1 108 ? 28.201 3.152 -23.265 1.00 80.88 108 LYS A C 1
ATOM 861 O O . LYS A 1 108 ? 28.274 4.157 -23.960 1.00 80.88 108 LYS A O 1
ATOM 866 N N . ALA A 1 109 ? 27.051 2.635 -22.835 1.00 79.38 109 ALA A N 1
ATOM 867 C CA . ALA A 1 109 ? 25.759 3.256 -23.106 1.00 79.38 109 ALA A CA 1
ATOM 868 C C . ALA A 1 109 ? 25.689 4.680 -22.529 1.00 79.38 109 ALA A C 1
ATOM 870 O O . ALA A 1 109 ? 25.306 5.614 -23.231 1.00 79.38 109 ALA A O 1
ATOM 871 N N . ASP A 1 110 ? 26.140 4.859 -21.284 1.00 80.94 110 ASP A N 1
ATOM 872 C CA . ASP A 1 110 ? 26.201 6.178 -20.655 1.00 80.94 110 ASP A CA 1
ATOM 873 C C . ASP A 1 110 ? 27.210 7.102 -21.349 1.00 80.94 110 ASP A C 1
ATOM 875 O O . ASP A 1 110 ? 26.914 8.280 -21.528 1.00 80.94 110 ASP A O 1
ATOM 879 N N . LEU A 1 111 ? 28.360 6.584 -21.801 1.00 79.81 111 LEU A N 1
ATOM 880 C CA . LEU A 1 111 ? 29.347 7.373 -22.544 1.00 79.81 111 LEU A CA 1
ATOM 881 C C . LEU A 1 111 ? 28.742 7.955 -23.830 1.00 79.81 111 LEU A C 1
ATOM 883 O O . LEU A 1 111 ? 28.780 9.170 -24.008 1.00 79.81 111 LEU A O 1
ATOM 887 N N . ILE A 1 112 ? 28.106 7.119 -24.657 1.00 75.56 112 ILE A N 1
ATOM 888 C CA . ILE A 1 112 ? 27.438 7.543 -25.901 1.00 75.56 112 ILE A CA 1
ATOM 889 C C . ILE A 1 112 ? 26.373 8.604 -25.601 1.00 75.56 112 ILE A C 1
ATOM 891 O O . ILE A 1 112 ? 26.318 9.647 -26.250 1.00 75.56 112 ILE A O 1
ATOM 895 N N . PHE A 1 113 ? 25.573 8.376 -24.558 1.00 73.31 113 PHE A N 1
ATOM 896 C CA . PHE A 1 113 ? 24.530 9.310 -24.147 1.00 73.31 113 PHE A CA 1
ATOM 897 C C . PHE A 1 113 ? 25.096 10.664 -23.679 1.00 73.31 113 PHE A C 1
ATOM 899 O O . PHE A 1 113 ? 24.516 11.714 -23.954 1.00 73.31 113 PHE A O 1
ATOM 906 N N . THR A 1 114 ? 26.239 10.666 -22.986 1.00 73.31 114 THR A N 1
ATOM 907 C CA . THR A 1 114 ? 26.894 11.903 -22.529 1.00 73.31 114 THR A CA 1
ATOM 908 C C . THR A 1 114 ? 27.651 12.643 -23.629 1.00 73.31 114 THR A C 1
ATOM 910 O O . THR A 1 114 ? 27.699 13.872 -23.593 1.00 73.31 114 THR A O 1
ATOM 913 N N . GLU A 1 115 ? 28.222 11.930 -24.602 1.00 68.50 115 GLU A N 1
ATOM 914 C CA . GLU A 1 115 ? 28.987 12.515 -25.709 1.00 68.50 115 GLU A CA 1
ATOM 915 C C . GLU A 1 115 ? 28.083 13.179 -26.754 1.00 68.50 115 GLU A C 1
ATOM 917 O O . GLU A 1 115 ? 28.409 14.257 -27.251 1.00 68.50 115 GLU A O 1
ATOM 922 N N . GLU A 1 116 ? 26.928 12.582 -27.061 1.00 64.69 116 GLU A N 1
ATOM 923 C CA . GLU A 1 116 ? 25.992 13.126 -28.054 1.00 64.69 116 GLU A CA 1
ATOM 924 C C . GLU A 1 116 ? 25.149 14.295 -27.509 1.00 64.69 116 GLU A C 1
ATOM 926 O O . GLU A 1 116 ? 24.564 15.052 -28.289 1.00 64.69 116 GLU A O 1
ATOM 931 N N . GLY A 1 117 ? 25.090 14.476 -26.181 1.00 59.88 117 GLY A N 1
ATOM 932 C CA . GLY A 1 117 ? 24.453 15.615 -25.498 1.00 59.88 117 GLY A CA 1
ATOM 933 C C . GLY A 1 117 ? 22.952 15.804 -25.774 1.00 59.88 117 GLY A C 1
ATOM 934 O O . GLY A 1 117 ? 22.346 16.759 -25.285 1.00 59.88 117 GLY A O 1
ATOM 935 N N . SER A 1 118 ? 22.349 14.913 -26.558 1.00 64.88 118 SER A N 1
ATOM 936 C CA . SER A 1 118 ? 20.968 14.938 -27.021 1.00 64.88 118 SER A CA 1
ATOM 937 C C . SER A 1 118 ? 20.415 13.518 -27.057 1.00 64.88 118 SER A C 1
ATOM 939 O O . SER A 1 118 ? 21.161 12.542 -27.073 1.00 64.88 118 SER A O 1
ATOM 941 N N . VAL A 1 119 ? 19.088 13.409 -27.012 1.00 67.31 119 VAL A N 1
ATOM 942 C CA . VAL A 1 119 ? 18.401 12.119 -27.076 1.00 67.31 119 VAL A CA 1
ATOM 943 C C . VAL A 1 119 ? 18.655 11.504 -28.449 1.00 67.31 119 VAL A C 1
ATOM 945 O O . VAL A 1 119 ? 18.331 12.147 -29.451 1.00 67.31 119 VAL A O 1
ATOM 948 N N . PRO A 1 120 ? 19.194 10.279 -28.532 1.00 76.19 120 PRO A N 1
ATOM 949 C CA . PRO A 1 120 ? 19.384 9.648 -29.824 1.00 76.19 120 PRO A CA 1
ATOM 950 C C . PRO A 1 120 ? 18.031 9.391 -30.499 1.00 76.19 120 PRO A C 1
ATOM 952 O O . PRO A 1 120 ? 17.128 8.820 -29.887 1.00 76.19 120 PRO A O 1
ATOM 955 N N . SER A 1 121 ? 17.880 9.770 -31.770 1.00 76.94 121 SER A N 1
ATOM 956 C CA . SER A 1 121 ? 16.606 9.637 -32.502 1.00 76.94 121 SER A CA 1
ATOM 957 C C . SER A 1 121 ? 16.120 8.189 -32.604 1.00 76.94 121 SER A C 1
ATOM 959 O O . SER A 1 121 ? 14.920 7.926 -32.566 1.00 76.94 121 SER A O 1
ATOM 961 N N . TRP A 1 122 ? 17.051 7.232 -32.659 1.00 81.69 122 TRP A N 1
ATOM 962 C CA . TRP A 1 122 ? 16.731 5.805 -32.659 1.00 81.69 122 TRP A CA 1
ATOM 963 C C . TRP A 1 122 ? 16.006 5.371 -31.378 1.00 81.69 122 TRP A C 1
ATOM 965 O O . TRP A 1 122 ? 15.187 4.455 -31.418 1.00 81.69 122 TRP A O 1
ATOM 975 N N . LEU A 1 123 ? 16.260 6.033 -30.244 1.00 82.75 123 LEU A N 1
ATOM 976 C CA . LEU A 1 123 ? 15.635 5.692 -28.968 1.00 82.75 123 LEU A CA 1
ATOM 977 C C . LEU A 1 123 ? 14.144 6.052 -28.976 1.00 82.75 123 LEU A C 1
ATOM 979 O O . LEU A 1 123 ? 13.318 5.261 -28.523 1.00 82.75 123 LEU A O 1
ATOM 983 N N . GLU A 1 124 ? 13.791 7.208 -29.544 1.00 80.38 124 GLU A N 1
ATOM 984 C CA . GLU A 1 124 ? 12.395 7.638 -29.696 1.00 80.38 124 GLU A CA 1
ATOM 985 C C . GLU A 1 124 ? 11.603 6.695 -30.613 1.00 80.38 124 GLU A C 1
ATOM 987 O O . GLU A 1 124 ? 10.445 6.381 -30.331 1.00 80.38 124 GLU A O 1
ATOM 992 N N . GLU A 1 125 ? 12.231 6.193 -31.679 1.00 83.56 125 GLU A N 1
ATOM 993 C CA . GLU A 1 125 ? 11.625 5.208 -32.581 1.00 83.56 125 GLU A CA 1
ATOM 994 C C . GLU A 1 125 ? 11.450 3.843 -31.900 1.00 83.56 125 GLU A C 1
ATOM 996 O O . GLU A 1 125 ? 10.390 3.223 -32.012 1.00 83.56 125 GLU A O 1
ATOM 1001 N N . MET A 1 126 ? 12.449 3.388 -31.135 1.00 82.44 126 MET A N 1
ATOM 1002 C CA . MET A 1 126 ? 12.383 2.110 -30.420 1.00 82.44 126 MET A CA 1
ATOM 1003 C C . MET A 1 126 ? 11.279 2.086 -29.356 1.00 82.44 126 MET A C 1
ATOM 1005 O O . MET A 1 126 ? 10.594 1.072 -29.220 1.00 82.44 126 MET A O 1
ATOM 1009 N N . ILE A 1 127 ? 11.051 3.196 -28.643 1.00 82.12 127 ILE A N 1
ATOM 1010 C CA . ILE A 1 127 ? 10.017 3.301 -27.596 1.00 82.12 127 ILE A CA 1
ATOM 1011 C C . ILE A 1 127 ? 8.599 3.081 -28.145 1.00 82.12 127 ILE A C 1
ATOM 1013 O O . ILE A 1 127 ? 7.715 2.654 -27.398 1.00 82.12 127 ILE A O 1
ATOM 1017 N N . GLN A 1 128 ? 8.353 3.309 -29.439 1.00 83.44 128 GLN A N 1
ATOM 1018 C CA . GLN A 1 128 ? 7.029 3.102 -30.040 1.00 83.44 128 GLN A CA 1
ATOM 1019 C C . GLN A 1 128 ? 6.599 1.628 -30.019 1.00 83.44 128 GLN A C 1
ATOM 1021 O O . GLN A 1 128 ? 5.400 1.336 -29.953 1.00 83.44 128 GLN A O 1
ATOM 1026 N N . PHE A 1 129 ? 7.552 0.693 -30.004 1.00 83.00 129 PHE A N 1
ATOM 1027 C CA . PHE A 1 129 ? 7.267 -0.738 -30.046 1.00 83.00 129 PHE A CA 1
ATOM 1028 C C . PHE A 1 129 ? 7.278 -1.376 -28.643 1.00 83.00 129 PHE A C 1
ATOM 1030 O O . PHE A 1 129 ? 8.237 -1.198 -27.889 1.00 83.00 129 PHE A O 1
ATOM 1037 N N . PRO A 1 130 ? 6.257 -2.185 -28.294 1.00 80.31 130 PRO A N 1
ATOM 1038 C CA . PRO A 1 130 ? 6.145 -2.804 -26.970 1.00 80.31 130 PRO A CA 1
ATOM 1039 C C . PRO A 1 130 ? 7.283 -3.788 -26.658 1.00 80.31 130 PRO A C 1
ATOM 1041 O O . PRO A 1 130 ? 7.749 -3.826 -25.522 1.00 80.31 130 PRO A O 1
ATOM 1044 N N . THR A 1 131 ? 7.784 -4.531 -27.656 1.00 81.62 131 THR A N 1
ATOM 1045 C CA . THR A 1 131 ? 8.885 -5.500 -27.485 1.00 81.62 131 THR A CA 1
ATOM 1046 C C . THR A 1 131 ? 10.145 -4.838 -26.918 1.00 81.62 131 THR A C 1
ATOM 1048 O O . THR A 1 131 ? 10.792 -5.368 -26.013 1.00 81.62 131 THR A O 1
ATOM 1051 N N . TRP A 1 132 ? 10.479 -3.645 -27.421 1.00 85.81 132 TRP A N 1
ATOM 1052 C CA . TRP A 1 132 ? 11.655 -2.894 -26.983 1.00 85.81 132 TRP A CA 1
ATOM 1053 C C . TRP A 1 132 ? 11.433 -2.210 -25.635 1.00 85.81 132 TRP A C 1
ATOM 1055 O O . TRP A 1 132 ? 12.354 -2.181 -24.823 1.00 85.81 132 TRP A O 1
ATOM 1065 N N . ARG A 1 133 ? 10.213 -1.730 -25.345 1.00 84.25 133 ARG A N 1
ATOM 1066 C CA . ARG A 1 133 ? 9.869 -1.223 -24.003 1.00 84.25 133 ARG A CA 1
ATOM 1067 C C . ARG A 1 133 ? 10.089 -2.287 -22.929 1.00 84.25 133 ARG A C 1
ATOM 1069 O O . ARG A 1 133 ? 10.716 -1.999 -21.914 1.00 84.25 133 ARG A O 1
ATOM 1076 N N . GLU A 1 134 ? 9.664 -3.523 -23.187 1.00 81.50 134 GLU A N 1
ATOM 1077 C CA . GLU A 1 134 ? 9.890 -4.647 -22.275 1.00 81.50 134 GLU A CA 1
ATOM 1078 C C . GLU A 1 134 ? 11.388 -4.923 -22.058 1.00 81.50 134 GLU A C 1
ATOM 1080 O O . GLU A 1 134 ? 11.821 -5.121 -20.923 1.00 81.50 134 GLU A O 1
ATOM 1085 N N . LEU A 1 135 ? 12.200 -4.886 -23.124 1.00 84.06 135 LEU A N 1
ATOM 1086 C CA . LEU A 1 135 ? 13.657 -5.010 -23.014 1.00 84.06 135 LEU A CA 1
ATOM 1087 C C . LEU A 1 135 ? 14.251 -3.905 -22.126 1.00 84.06 135 LEU A C 1
ATOM 1089 O O . LEU A 1 135 ? 15.076 -4.201 -21.264 1.00 84.06 135 LEU A O 1
ATOM 1093 N N . PHE A 1 136 ? 13.832 -2.649 -22.301 1.00 84.94 136 PHE A N 1
ATOM 1094 C CA . PHE A 1 136 ? 14.327 -1.545 -21.476 1.00 84.94 136 PHE A CA 1
ATOM 1095 C C . PHE A 1 136 ? 13.955 -1.705 -20.001 1.00 84.94 136 PHE A C 1
ATOM 1097 O O . PHE A 1 136 ? 14.785 -1.405 -19.144 1.00 84.94 136 PHE A O 1
ATOM 1104 N N . TYR A 1 137 ? 12.762 -2.221 -19.687 1.00 80.50 137 TYR A N 1
ATOM 1105 C CA . TYR A 1 137 ? 12.397 -2.542 -18.305 1.00 80.50 137 TYR A CA 1
ATOM 1106 C C . TYR A 1 137 ? 13.296 -3.639 -17.728 1.00 80.50 137 TYR A C 1
ATOM 1108 O O . TYR A 1 137 ? 13.861 -3.446 -16.655 1.00 80.50 137 TYR A O 1
ATOM 1116 N N . GLN A 1 138 ? 13.511 -4.736 -18.463 1.00 81.38 138 GLN A N 1
ATOM 1117 C CA . GLN A 1 138 ? 14.395 -5.826 -18.031 1.00 81.38 138 GLN A CA 1
ATOM 1118 C C . GLN A 1 138 ? 15.837 -5.348 -17.794 1.00 81.38 138 GLN A C 1
ATOM 1120 O O . GLN A 1 138 ? 16.460 -5.709 -16.796 1.00 81.38 138 GLN A O 1
ATOM 1125 N N . LEU A 1 139 ? 16.371 -4.508 -18.685 1.00 82.81 139 LEU A N 1
ATOM 1126 C CA . LEU A 1 139 ? 17.713 -3.943 -18.533 1.00 82.81 139 LEU A CA 1
ATOM 1127 C C . LEU A 1 139 ? 17.798 -2.983 -17.344 1.00 82.81 139 LEU A C 1
ATOM 1129 O O . LEU A 1 139 ? 18.798 -2.985 -16.630 1.00 82.81 139 LEU A O 1
ATOM 1133 N N . ALA A 1 140 ? 16.764 -2.179 -17.104 1.00 80.19 140 ALA A N 1
ATOM 1134 C CA . ALA A 1 140 ? 16.740 -1.249 -15.982 1.00 80.19 140 ALA A CA 1
ATOM 1135 C C .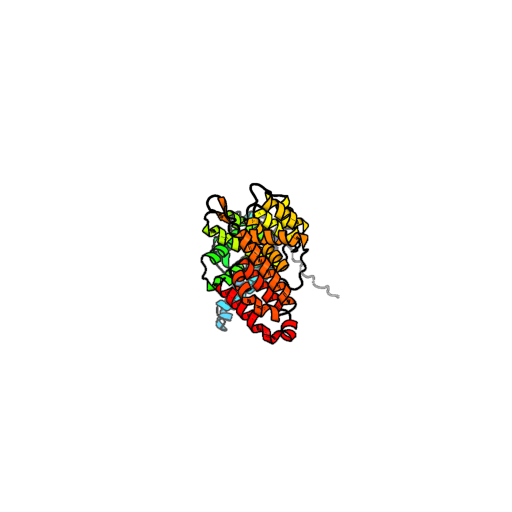 ALA A 1 140 ? 16.617 -1.946 -14.619 1.00 80.19 140 ALA A C 1
ATOM 1137 O O . ALA A 1 140 ? 17.130 -1.422 -13.631 1.00 80.19 140 ALA A O 1
ATOM 1138 N N . GLU A 1 141 ? 15.999 -3.131 -14.555 1.00 78.12 141 GLU A N 1
ATOM 1139 C CA . GLU A 1 141 ? 16.044 -3.980 -13.356 1.00 78.12 141 GLU A CA 1
ATOM 1140 C C . GLU A 1 141 ? 17.454 -4.499 -13.072 1.00 78.12 141 GLU A C 1
ATOM 1142 O O . GLU A 1 141 ? 17.877 -4.546 -11.917 1.00 78.12 141 GLU A O 1
ATOM 1147 N N . GLN A 1 142 ? 18.189 -4.883 -14.119 1.00 81.19 142 GLN A N 1
ATOM 1148 C CA . GLN A 1 142 ? 19.544 -5.422 -13.991 1.00 81.19 142 GLN A CA 1
ATOM 1149 C C . GLN A 1 142 ? 20.590 -4.332 -13.717 1.00 81.19 142 GLN A C 1
ATOM 1151 O O . GLN A 1 142 ? 21.541 -4.564 -12.969 1.00 81.19 142 GLN A O 1
ATOM 1156 N N . TYR A 1 143 ? 20.411 -3.138 -14.290 1.00 82.31 143 TYR A N 1
ATOM 1157 C CA . TYR A 1 143 ? 21.355 -2.020 -14.220 1.00 82.31 143 TYR A CA 1
ATOM 1158 C C . TYR A 1 143 ? 20.662 -0.720 -13.770 1.00 82.31 143 TYR A C 1
ATOM 1160 O O . TYR A 1 143 ? 20.533 0.221 -14.559 1.00 82.31 143 TYR A O 1
ATOM 1168 N N . PRO A 1 144 ? 20.255 -0.614 -12.489 1.00 73.81 144 PRO A N 1
ATOM 1169 C CA . PRO A 1 144 ? 19.479 0.522 -11.986 1.00 73.81 144 PRO A CA 1
ATOM 1170 C C . PRO A 1 144 ? 20.249 1.848 -11.988 1.00 73.81 144 PRO A C 1
ATOM 1172 O O . PRO A 1 144 ? 19.631 2.906 -11.895 1.00 73.81 144 PRO A O 1
ATOM 1175 N N . ASP A 1 145 ? 21.582 1.823 -12.089 1.00 78.75 145 ASP A N 1
ATOM 1176 C CA . ASP A 1 145 ? 22.423 3.021 -12.023 1.00 78.75 145 ASP A CA 1
ATOM 1177 C C . ASP A 1 145 ? 22.670 3.707 -13.371 1.00 78.75 145 ASP A C 1
ATOM 1179 O O . ASP A 1 145 ? 23.019 4.889 -13.374 1.00 78.75 145 ASP A O 1
ATOM 1183 N N . CYS A 1 146 ? 22.417 3.019 -14.488 1.00 83.50 146 CYS A N 1
ATOM 1184 C CA . CYS A 1 146 ? 22.663 3.5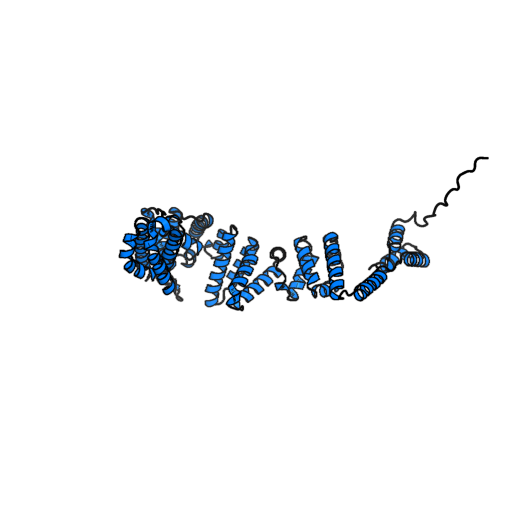20 -15.842 1.00 83.50 146 CYS A CA 1
ATOM 1185 C C . CYS A 1 146 ? 21.807 4.759 -16.158 1.00 83.50 146 CYS A C 1
ATOM 1187 O O . CYS A 1 146 ? 20.578 4.743 -16.025 1.00 83.50 146 CYS A O 1
ATOM 1189 N N . LEU A 1 147 ? 22.455 5.846 -16.583 1.00 80.38 147 LEU A N 1
ATOM 1190 C CA . LEU A 1 147 ? 21.803 7.120 -16.898 1.00 80.38 147 LEU A CA 1
ATOM 1191 C C . LEU A 1 147 ? 20.931 7.018 -18.149 1.00 80.38 147 LEU A C 1
ATOM 1193 O O . LEU A 1 147 ? 19.803 7.518 -18.142 1.00 80.38 147 LEU A O 1
ATOM 1197 N N . MET A 1 148 ? 21.414 6.336 -19.190 1.00 83.50 148 MET A N 1
ATOM 1198 C CA . MET A 1 148 ? 20.658 6.134 -20.428 1.00 83.50 148 MET A CA 1
ATOM 1199 C C . MET A 1 148 ? 19.339 5.393 -20.155 1.00 83.50 148 MET A C 1
ATOM 1201 O O . MET A 1 148 ? 18.281 5.811 -20.630 1.00 83.50 148 MET A O 1
ATOM 1205 N N . LEU A 1 149 ? 19.366 4.335 -19.335 1.00 82.69 149 LEU A N 1
ATOM 1206 C CA . LEU A 1 149 ? 18.159 3.585 -18.965 1.00 82.69 149 LEU A CA 1
ATOM 1207 C C . LEU A 1 149 ? 17.207 4.423 -18.106 1.00 82.69 149 LEU A C 1
ATOM 1209 O O . LEU A 1 149 ? 15.995 4.383 -18.323 1.00 82.69 149 LEU A O 1
ATOM 1213 N N . LYS A 1 150 ? 17.736 5.250 -17.192 1.00 78.75 150 LYS A N 1
ATOM 1214 C CA . LYS A 1 150 ? 16.915 6.201 -16.428 1.00 78.75 150 LYS A CA 1
ATOM 1215 C C . LYS A 1 150 ? 16.171 7.173 -17.331 1.00 78.75 150 LYS A C 1
ATOM 1217 O O . LYS A 1 150 ? 14.968 7.372 -17.184 1.00 78.75 150 LYS A O 1
ATOM 1222 N N . PHE A 1 151 ? 16.879 7.737 -18.299 1.00 80.00 151 PHE A N 1
ATOM 1223 C CA . PHE A 1 151 ? 16.286 8.653 -19.256 1.00 80.00 151 PHE A CA 1
ATOM 1224 C C . PHE A 1 151 ? 15.282 7.957 -20.188 1.00 80.00 151 PHE A C 1
ATOM 1226 O O . PHE A 1 151 ? 14.214 8.496 -20.461 1.00 80.00 151 PHE A O 1
ATOM 1233 N N . THR A 1 152 ? 15.576 6.728 -20.613 1.00 82.25 152 THR A N 1
ATOM 1234 C CA . THR A 1 152 ? 14.681 5.931 -21.464 1.00 82.25 152 THR A CA 1
ATOM 1235 C C . THR A 1 152 ? 13.348 5.658 -20.771 1.00 82.25 152 THR A C 1
ATOM 1237 O O . THR A 1 152 ? 12.295 5.876 -21.362 1.00 82.25 152 THR A O 1
ATOM 1240 N N . ILE A 1 153 ? 13.359 5.247 -19.498 1.00 79.56 153 ILE A N 1
ATOM 1241 C CA . ILE A 1 153 ? 12.116 5.012 -18.744 1.00 79.56 153 ILE A CA 1
ATOM 1242 C C . ILE A 1 153 ? 11.329 6.316 -18.579 1.00 79.56 153 ILE A C 1
ATOM 1244 O O . ILE A 1 153 ? 10.102 6.310 -18.708 1.00 79.56 153 ILE A O 1
ATOM 1248 N N . LYS A 1 154 ? 12.014 7.445 -18.364 1.00 78.56 154 LYS A N 1
ATOM 1249 C CA . LYS A 1 154 ? 11.372 8.762 -18.346 1.00 78.56 154 LYS A CA 1
ATOM 1250 C C . LYS A 1 154 ? 10.672 9.076 -19.673 1.00 78.56 154 LYS A C 1
ATOM 1252 O O . LYS A 1 154 ? 9.496 9.421 -19.647 1.00 78.56 154 LYS A O 1
ATOM 1257 N N . LEU A 1 155 ? 11.326 8.871 -20.819 1.00 79.69 155 LEU A N 1
ATOM 1258 C CA . LEU A 1 155 ? 10.699 9.062 -22.134 1.00 79.69 155 LEU A CA 1
ATOM 1259 C C . LEU A 1 155 ? 9.487 8.149 -22.348 1.00 79.69 155 LEU A C 1
ATOM 1261 O O . LEU A 1 155 ? 8.460 8.591 -22.855 1.00 79.69 155 LEU A O 1
ATOM 1265 N N . VAL A 1 156 ? 9.583 6.880 -21.943 1.00 80.44 156 VAL A N 1
ATOM 1266 C CA . VAL A 1 156 ? 8.463 5.928 -22.018 1.00 80.44 156 VAL A CA 1
ATOM 1267 C C . VAL A 1 156 ? 7.283 6.411 -21.167 1.00 80.44 156 VAL A C 1
ATOM 1269 O O . VAL A 1 156 ? 6.124 6.307 -21.580 1.00 80.44 156 VAL A O 1
ATOM 1272 N N . SER A 1 157 ? 7.576 6.976 -19.994 1.00 74.88 157 SER A N 1
ATOM 1273 C CA . SER A 1 157 ? 6.582 7.587 -19.118 1.00 74.88 157 SER A CA 1
ATOM 1274 C C . SER A 1 157 ? 5.951 8.835 -19.747 1.00 74.88 157 SER A C 1
ATOM 1276 O O . SER A 1 157 ? 4.725 8.954 -19.741 1.00 74.88 157 SER A O 1
ATOM 1278 N N . ASP A 1 158 ? 6.748 9.731 -20.331 1.00 78.06 158 ASP A N 1
ATOM 1279 C CA . ASP A 1 158 ? 6.275 10.953 -20.999 1.00 78.06 158 ASP A CA 1
ATOM 1280 C C . ASP A 1 158 ? 5.437 10.646 -22.252 1.00 78.06 158 ASP A C 1
ATOM 1282 O O . ASP A 1 158 ? 4.461 11.341 -22.538 1.00 78.06 158 ASP A O 1
ATOM 1286 N N . ALA A 1 159 ? 5.749 9.552 -22.954 1.00 78.56 159 ALA A N 1
ATOM 1287 C CA . ALA A 1 159 ? 4.971 9.043 -24.084 1.00 78.56 159 ALA A CA 1
ATOM 1288 C C . ALA A 1 159 ? 3.613 8.427 -23.678 1.00 78.56 159 ALA A C 1
ATOM 1290 O O . ALA A 1 159 ? 2.792 8.123 -24.542 1.00 78.56 159 ALA A O 1
ATOM 1291 N N . GLY A 1 160 ? 3.351 8.256 -22.377 1.00 71.69 160 GLY A N 1
ATOM 1292 C CA . GLY A 1 160 ? 2.072 7.775 -21.850 1.00 71.69 160 GLY A CA 1
ATOM 1293 C C . GLY A 1 160 ? 1.958 6.257 -21.674 1.00 71.69 160 GLY A C 1
ATOM 1294 O O . GLY A 1 160 ? 0.895 5.783 -21.280 1.00 71.69 160 GLY A O 1
ATOM 1295 N N . PHE A 1 161 ? 3.032 5.484 -21.874 1.00 71.31 161 PHE A N 1
ATOM 1296 C CA . PHE A 1 161 ? 3.037 4.015 -21.714 1.00 71.31 161 PHE A CA 1
ATOM 1297 C C . PHE A 1 161 ? 3.286 3.556 -20.266 1.00 71.31 161 PHE A C 1
ATOM 1299 O O . PHE A 1 161 ? 3.820 2.481 -20.008 1.00 71.31 161 PHE A O 1
ATOM 1306 N N . GLN A 1 162 ? 2.905 4.372 -19.285 1.00 65.88 162 GLN A N 1
ATOM 1307 C CA . GLN A 1 162 ? 3.208 4.134 -17.871 1.00 65.88 162 GLN A CA 1
ATOM 1308 C C . GLN A 1 162 ? 2.526 2.875 -17.328 1.00 65.88 162 GLN A C 1
ATOM 1310 O O . GLN A 1 162 ? 3.103 2.171 -16.511 1.00 65.88 162 GLN A O 1
ATOM 1315 N N . SER A 1 163 ? 1.324 2.545 -17.811 1.00 61.75 163 SER A N 1
ATOM 1316 C CA . SER A 1 163 ? 0.589 1.346 -17.384 1.00 61.75 163 SER A CA 1
ATOM 1317 C C . SER A 1 163 ? 1.286 0.028 -17.737 1.00 61.75 163 SER A C 1
ATOM 1319 O O . SER A 1 163 ? 0.910 -1.009 -17.202 1.00 61.75 163 SER A O 1
ATOM 1321 N N . GLU A 1 164 ? 2.274 0.050 -18.637 1.00 68.69 164 GLU A N 1
ATOM 1322 C CA . GLU A 1 164 ? 3.053 -1.131 -19.028 1.00 68.69 164 GLU A CA 1
ATOM 1323 C C . GLU A 1 164 ? 4.233 -1.399 -18.079 1.00 68.69 164 GLU A C 1
ATOM 1325 O O . GLU A 1 164 ? 4.785 -2.498 -18.086 1.00 68.69 164 GLU A O 1
ATOM 1330 N N . ILE A 1 165 ? 4.587 -0.434 -17.219 1.00 64.88 165 ILE A N 1
ATOM 1331 C CA . ILE A 1 165 ? 5.601 -0.592 -16.170 1.00 64.88 165 ILE A CA 1
ATOM 1332 C C . ILE A 1 165 ? 4.970 -1.366 -15.003 1.00 64.88 165 ILE A C 1
ATOM 1334 O O . ILE A 1 165 ? 4.635 -0.811 -13.959 1.00 64.88 165 ILE A O 1
ATOM 1338 N N . THR A 1 166 ? 4.769 -2.667 -15.181 1.00 57.19 166 THR A N 1
ATOM 1339 C CA . THR A 1 166 ? 4.222 -3.562 -14.145 1.00 57.19 166 THR A CA 1
ATOM 1340 C C . THR A 1 166 ? 5.238 -3.900 -13.053 1.00 57.19 166 THR A C 1
ATOM 1342 O O . THR A 1 166 ? 4.864 -4.295 -11.949 1.00 57.19 166 THR A O 1
ATOM 1345 N N . SER A 1 167 ? 6.533 -3.713 -13.313 1.00 63.16 167 SER A N 1
ATOM 1346 C CA . SER A 1 167 ? 7.595 -3.968 -12.342 1.00 63.16 167 SER A CA 1
ATOM 1347 C C . SER A 1 167 ? 7.734 -2.810 -11.341 1.00 63.16 167 SER A C 1
ATOM 1349 O O . SER A 1 167 ? 8.379 -1.794 -11.627 1.00 63.16 167 SER A O 1
ATOM 1351 N N . ALA A 1 168 ? 7.175 -2.977 -10.139 1.00 61.38 168 ALA A N 1
ATOM 1352 C CA . ALA A 1 168 ? 7.365 -2.050 -9.016 1.00 61.38 168 ALA A CA 1
ATOM 1353 C C . ALA A 1 168 ? 8.858 -1.842 -8.653 1.00 61.38 168 ALA A C 1
ATOM 1355 O O . ALA A 1 168 ? 9.248 -0.756 -8.224 1.00 61.38 168 ALA A O 1
ATOM 1356 N N . SER A 1 169 ? 9.692 -2.861 -8.892 1.00 65.94 169 SER A N 1
ATOM 1357 C CA . SER A 1 169 ? 11.158 -2.880 -8.749 1.00 65.94 169 SER A CA 1
ATOM 1358 C C . SER A 1 169 ? 11.861 -1.820 -9.600 1.00 65.94 169 SER A C 1
ATOM 1360 O O . SER A 1 169 ? 12.739 -1.111 -9.112 1.00 65.94 169 SER A O 1
ATOM 1362 N N . THR A 1 170 ? 11.471 -1.677 -10.865 1.00 67.94 170 THR A N 1
ATOM 1363 C CA . THR A 1 170 ? 12.086 -0.718 -11.798 1.00 67.94 170 THR A CA 1
ATOM 1364 C C . THR A 1 170 ? 11.695 0.714 -11.457 1.00 67.94 170 THR A C 1
ATOM 1366 O O . THR A 1 170 ? 12.535 1.614 -11.427 1.00 67.94 170 THR A O 1
ATOM 1369 N N . ALA A 1 171 ? 10.415 0.919 -11.143 1.00 67.75 171 ALA A N 1
ATOM 1370 C CA . ALA A 1 171 ? 9.858 2.237 -10.877 1.00 67.75 171 ALA A CA 1
ATOM 1371 C C . ALA A 1 171 ? 10.403 2.884 -9.596 1.00 67.75 171 ALA A C 1
ATOM 1373 O O . ALA A 1 171 ? 10.545 4.103 -9.549 1.00 67.75 171 ALA A O 1
ATOM 1374 N N . GLN A 1 172 ? 10.745 2.095 -8.569 1.00 70.06 172 GLN A N 1
ATOM 1375 C CA . GLN A 1 172 ? 11.178 2.632 -7.271 1.00 70.06 172 GLN A CA 1
ATOM 1376 C C . GLN A 1 172 ? 12.441 3.508 -7.364 1.00 70.06 172 GLN A C 1
ATOM 1378 O O . GLN A 1 172 ? 12.626 4.413 -6.557 1.00 70.06 172 GLN A O 1
ATOM 1383 N N . HIS A 1 173 ? 13.322 3.240 -8.333 1.00 73.69 173 HIS A N 1
ATOM 1384 C CA . HIS A 1 173 ? 14.600 3.943 -8.467 1.00 73.69 173 HIS A CA 1
ATOM 1385 C C . HIS A 1 173 ? 14.454 5.323 -9.125 1.00 73.69 173 HIS A C 1
ATOM 1387 O O . HIS A 1 173 ? 15.411 6.098 -9.147 1.00 73.69 173 HIS A O 1
ATOM 1393 N N . GLN A 1 174 ? 13.274 5.644 -9.666 1.00 77.19 174 GLN A N 1
ATOM 1394 C CA . GLN A 1 174 ? 13.011 6.887 -10.383 1.00 77.19 174 GLN A CA 1
ATOM 1395 C C . GLN A 1 174 ? 11.752 7.570 -9.836 1.00 77.19 174 GLN A C 1
ATOM 1397 O O . GLN A 1 174 ? 10.634 7.157 -10.152 1.00 77.19 174 GLN A O 1
ATOM 1402 N N . PRO A 1 175 ? 11.896 8.653 -9.049 1.00 78.81 175 PRO A N 1
ATOM 1403 C CA . PRO A 1 175 ? 10.765 9.263 -8.357 1.00 78.81 175 PRO A CA 1
ATOM 1404 C C . PRO A 1 175 ? 9.716 9.852 -9.309 1.00 78.81 175 PRO A C 1
ATOM 1406 O O . PRO A 1 175 ? 8.535 9.831 -8.982 1.00 78.81 175 PRO A O 1
ATOM 1409 N N . GLU A 1 176 ? 10.111 10.351 -10.486 1.00 80.38 176 GLU A N 1
ATOM 1410 C CA . GLU A 1 176 ? 9.174 10.897 -11.482 1.00 80.38 176 GLU A CA 1
ATOM 1411 C C . GLU A 1 176 ? 8.259 9.806 -12.059 1.00 80.38 176 GLU A C 1
ATOM 1413 O O . GLU A 1 176 ? 7.037 9.962 -12.080 1.00 80.38 176 GLU A O 1
ATOM 1418 N N . VAL A 1 177 ? 8.846 8.672 -12.450 1.00 80.19 177 VAL A N 1
ATOM 1419 C CA . VAL A 1 177 ? 8.122 7.505 -12.974 1.00 80.19 177 VAL A CA 1
ATOM 1420 C C . VAL A 1 177 ? 7.209 6.936 -11.896 1.00 80.19 177 VAL A C 1
ATOM 1422 O O . VAL A 1 177 ? 6.022 6.729 -12.138 1.00 80.19 177 VAL A O 1
ATOM 1425 N N . PHE A 1 178 ? 7.726 6.764 -10.676 1.00 84.75 178 PHE A N 1
ATOM 1426 C CA . PHE A 1 178 ? 6.932 6.297 -9.544 1.00 84.75 178 PHE A CA 1
ATOM 1427 C C . PHE A 1 178 ? 5.761 7.237 -9.222 1.00 84.75 178 PHE A C 1
ATOM 1429 O O . PHE A 1 178 ? 4.637 6.776 -9.041 1.00 84.75 178 PHE A O 1
ATOM 1436 N N . SER A 1 179 ? 5.986 8.555 -9.210 1.00 85.69 179 SER A N 1
ATOM 1437 C CA . SER A 1 179 ? 4.930 9.553 -8.992 1.00 85.69 179 SER A CA 1
ATOM 1438 C C . SER A 1 179 ? 3.821 9.443 -10.035 1.00 85.69 179 SER A C 1
ATOM 1440 O O . SER A 1 179 ? 2.633 9.478 -9.702 1.00 85.69 179 SER A O 1
ATOM 1442 N N . SER A 1 180 ? 4.205 9.260 -11.299 1.00 82.38 180 SER A N 1
ATOM 1443 C CA . SER A 1 180 ? 3.248 9.151 -12.390 1.00 82.38 180 SER A CA 1
ATOM 1444 C C . SER A 1 180 ? 2.468 7.831 -12.356 1.00 82.38 180 SER A C 1
ATOM 1446 O O . SER A 1 180 ? 1.256 7.834 -12.577 1.00 82.38 180 SER A O 1
ATOM 1448 N N . LEU A 1 181 ? 3.107 6.726 -11.955 1.00 83.56 181 LEU A N 1
ATOM 1449 C CA . LEU A 1 181 ? 2.433 5.450 -11.694 1.00 83.56 181 LEU A CA 1
ATOM 1450 C C . LEU A 1 181 ? 1.445 5.541 -10.531 1.00 83.56 181 LEU A C 1
ATOM 1452 O O . LEU A 1 181 ? 0.297 5.127 -10.676 1.00 83.56 181 LEU A O 1
ATOM 1456 N N . VAL A 1 182 ? 1.850 6.137 -9.404 1.00 86.44 182 VAL A N 1
ATOM 1457 C CA . VAL A 1 182 ? 0.967 6.375 -8.251 1.00 86.44 182 VAL A CA 1
ATOM 1458 C C . VAL A 1 182 ? -0.227 7.231 -8.668 1.00 86.44 182 VAL A C 1
ATOM 1460 O O . VAL A 1 182 ? -1.362 6.905 -8.331 1.00 86.44 182 VAL A O 1
ATOM 1463 N N . LYS A 1 183 ? -0.009 8.290 -9.457 1.00 86.12 183 LYS A N 1
ATOM 1464 C CA . LYS A 1 183 ? -1.088 9.124 -10.005 1.00 86.12 183 LYS A CA 1
ATOM 1465 C C . LYS A 1 183 ? -2.035 8.317 -10.895 1.00 86.12 183 LYS A C 1
ATOM 1467 O O . LYS A 1 183 ? -3.246 8.428 -10.727 1.00 86.12 183 LYS A O 1
ATOM 1472 N N . SER A 1 184 ? -1.504 7.526 -11.826 1.00 84.88 184 SER A N 1
ATOM 1473 C CA . SER A 1 184 ? -2.302 6.683 -12.724 1.00 84.88 184 SER A CA 1
ATOM 1474 C C . SER A 1 184 ? -3.147 5.675 -11.938 1.00 84.88 184 SER A C 1
ATOM 1476 O O . SER A 1 184 ? -4.357 5.596 -12.136 1.00 84.88 184 SER A O 1
ATOM 1478 N N . ALA A 1 185 ? -2.548 4.995 -10.959 1.00 84.88 185 ALA A N 1
ATOM 1479 C CA . ALA A 1 185 ? -3.244 4.043 -10.101 1.00 84.88 185 ALA A CA 1
ATOM 1480 C C . ALA A 1 185 ? -4.323 4.715 -9.227 1.00 84.88 185 ALA A C 1
ATOM 1482 O O . ALA A 1 185 ? -5.438 4.209 -9.121 1.00 84.88 185 ALA A O 1
ATOM 1483 N N . LEU A 1 186 ? -4.058 5.900 -8.662 1.00 85.81 186 LEU A N 1
ATOM 1484 C CA . LEU A 1 186 ? -5.072 6.673 -7.930 1.00 85.81 186 LEU A CA 1
ATOM 1485 C C . LEU A 1 186 ? -6.231 7.115 -8.835 1.00 85.81 186 LEU A C 1
ATOM 1487 O O . LEU A 1 186 ? -7.390 7.102 -8.410 1.00 85.81 186 LEU A O 1
ATOM 1491 N N . LEU A 1 187 ? -5.946 7.482 -10.087 1.00 84.75 187 LEU A N 1
ATOM 1492 C CA . LEU A 1 187 ? -6.979 7.790 -11.074 1.00 84.75 187 LEU A CA 1
ATOM 1493 C C . LEU A 1 187 ? -7.804 6.547 -11.418 1.00 84.75 187 LEU A C 1
ATOM 1495 O O . LEU A 1 187 ? -9.025 6.643 -11.479 1.00 84.75 187 LEU A O 1
ATOM 1499 N N . GLN A 1 188 ? -7.181 5.378 -11.568 1.00 83.69 188 GLN A N 1
ATOM 1500 C CA . GLN A 1 188 ? -7.896 4.120 -11.802 1.00 83.69 188 GLN A CA 1
ATOM 1501 C C . GLN A 1 188 ? -8.816 3.758 -10.631 1.00 83.69 188 GLN A C 1
ATOM 1503 O O . GLN A 1 188 ? -9.963 3.394 -10.861 1.00 83.69 188 GLN A O 1
ATOM 1508 N N . ILE A 1 189 ? -8.378 3.938 -9.382 1.00 83.56 189 ILE A N 1
ATOM 1509 C CA . ILE A 1 189 ? -9.228 3.669 -8.209 1.00 83.56 189 ILE A CA 1
ATOM 1510 C C . ILE A 1 189 ? -10.407 4.654 -8.135 1.00 83.56 189 ILE A C 1
ATOM 1512 O O . ILE A 1 189 ? -11.510 4.269 -7.756 1.00 83.56 189 ILE A O 1
ATOM 1516 N N . THR A 1 190 ? -10.198 5.925 -8.489 1.00 80.94 190 THR A N 1
ATOM 1517 C CA . THR A 1 190 ? -11.237 6.968 -8.365 1.00 80.94 190 THR A CA 1
ATOM 1518 C C . THR A 1 190 ? -12.200 7.040 -9.550 1.00 80.94 190 THR A C 1
ATOM 1520 O O . THR A 1 190 ? -13.352 7.425 -9.368 1.00 80.94 190 THR A O 1
ATOM 1523 N N . THR A 1 191 ? -11.750 6.688 -10.756 1.00 81.25 191 THR A N 1
ATOM 1524 C CA . THR A 1 191 ? -12.540 6.773 -12.001 1.00 81.25 191 THR A CA 1
ATOM 1525 C C . THR A 1 191 ? -12.927 5.411 -12.578 1.00 81.25 191 THR A C 1
ATOM 1527 O O . THR A 1 191 ? -13.733 5.346 -13.508 1.00 81.25 191 THR A O 1
ATOM 1530 N N . GLY A 1 192 ? -12.366 4.328 -12.039 1.00 74.38 192 GLY A N 1
ATOM 1531 C CA . GLY A 1 192 ? -12.624 2.962 -12.474 1.00 74.38 192 GLY A CA 1
ATOM 1532 C C . GLY A 1 192 ? -14.043 2.485 -12.176 1.00 74.38 192 GLY A C 1
ATOM 1533 O O . GLY A 1 192 ? -14.802 3.081 -11.408 1.00 74.38 192 GLY A O 1
ATOM 1534 N N . ARG A 1 193 ? -14.418 1.371 -12.807 1.00 70.31 193 ARG A N 1
ATOM 1535 C CA . ARG A 1 193 ? -15.696 0.704 -12.542 1.00 70.31 193 ARG A CA 1
ATOM 1536 C C . ARG A 1 193 ? -15.647 0.021 -11.179 1.00 70.31 193 ARG A C 1
ATOM 1538 O O . ARG A 1 193 ? -14.633 -0.554 -10.802 1.00 70.31 193 ARG A O 1
ATOM 1545 N N . VAL A 1 194 ? -16.780 0.008 -10.476 1.00 69.88 194 VAL A N 1
ATOM 1546 C CA . VAL A 1 194 ? -16.909 -0.622 -9.146 1.00 69.88 194 VAL A CA 1
ATOM 1547 C C . VAL A 1 194 ? -16.557 -2.118 -9.172 1.00 69.88 194 VAL A C 1
ATOM 1549 O O . VAL A 1 194 ? -16.062 -2.640 -8.179 1.00 69.88 194 VAL A O 1
ATOM 1552 N N . THR A 1 195 ? -16.757 -2.801 -10.306 1.00 70.81 195 THR A N 1
ATOM 1553 C CA . THR A 1 195 ? -16.420 -4.225 -10.488 1.00 70.81 195 THR A CA 1
ATOM 1554 C C . THR A 1 195 ? -14.923 -4.503 -10.405 1.00 70.81 195 THR A C 1
ATOM 1556 O O . THR A 1 195 ? -14.531 -5.531 -9.865 1.00 70.81 195 THR A O 1
ATOM 1559 N N . ASP A 1 196 ? -14.103 -3.564 -10.875 1.00 78.88 196 ASP A N 1
ATOM 1560 C CA . ASP A 1 196 ? -12.656 -3.743 -11.038 1.00 78.88 196 ASP A CA 1
ATOM 1561 C C . ASP A 1 196 ? -11.893 -3.044 -9.894 1.00 78.88 196 ASP A C 1
ATOM 1563 O O . ASP A 1 196 ? -10.674 -3.142 -9.763 1.00 78.88 196 ASP A O 1
ATOM 1567 N N . ALA A 1 197 ? -12.624 -2.349 -9.013 1.00 76.38 197 ALA A N 1
ATOM 1568 C CA . ALA A 1 197 ? -12.070 -1.578 -7.908 1.00 76.38 197 ALA A CA 1
ATOM 1569 C C . ALA A 1 197 ? -11.236 -2.435 -6.946 1.00 76.38 197 ALA A C 1
ATOM 1571 O O . ALA A 1 197 ? -10.248 -1.944 -6.404 1.00 76.38 197 ALA A O 1
ATOM 1572 N N . HIS A 1 198 ? -11.599 -3.708 -6.738 1.00 82.50 198 HIS A N 1
ATOM 1573 C CA . HIS A 1 198 ? -10.810 -4.604 -5.892 1.00 82.50 198 HIS A CA 1
ATOM 1574 C C . HIS A 1 198 ? -9.450 -4.925 -6.518 1.00 82.50 198 HIS A C 1
ATOM 1576 O O . HIS A 1 198 ? -8.441 -4.844 -5.824 1.00 82.50 198 HIS A O 1
ATOM 1582 N N . GLU A 1 199 ? -9.413 -5.248 -7.812 1.00 84.75 199 GLU A N 1
ATOM 1583 C CA . GLU A 1 199 ? -8.175 -5.571 -8.531 1.00 84.75 199 GLU A CA 1
ATOM 1584 C C . GLU A 1 199 ? -7.249 -4.352 -8.578 1.00 84.75 199 GLU A C 1
ATOM 1586 O O . GLU A 1 199 ? -6.116 -4.422 -8.106 1.00 84.75 199 GLU A O 1
ATOM 1591 N N . HIS A 1 200 ? -7.772 -3.189 -8.982 1.00 84.25 200 HIS A N 1
ATOM 1592 C CA . HIS A 1 200 ? -7.012 -1.935 -8.990 1.00 84.25 200 HIS A CA 1
ATOM 1593 C C . HIS A 1 200 ? -6.476 -1.549 -7.606 1.00 84.25 200 HIS A C 1
ATOM 1595 O O . HIS A 1 200 ? -5.360 -1.041 -7.476 1.00 84.25 200 HIS A O 1
ATOM 1601 N N . LEU A 1 201 ? -7.254 -1.802 -6.550 1.00 86.06 201 LEU A N 1
ATOM 1602 C CA . LEU A 1 201 ? -6.823 -1.556 -5.180 1.00 86.06 201 LEU A CA 1
ATOM 1603 C C . LEU A 1 201 ? -5.699 -2.514 -4.755 1.00 86.06 201 LEU A C 1
ATOM 1605 O O . LEU A 1 201 ? -4.802 -2.093 -4.021 1.00 86.06 201 LEU A O 1
ATOM 1609 N N . GLN A 1 202 ? -5.734 -3.780 -5.181 1.00 86.62 202 GLN A N 1
ATOM 1610 C CA . GLN A 1 202 ? -4.651 -4.730 -4.910 1.00 86.62 202 GLN A CA 1
ATOM 1611 C C . GLN A 1 202 ? -3.375 -4.350 -5.659 1.00 86.62 202 GLN A C 1
ATOM 1613 O O . GLN A 1 202 ? -2.317 -4.286 -5.035 1.00 86.62 202 GLN A O 1
ATOM 1618 N N . ASP A 1 203 ? -3.471 -4.004 -6.942 1.00 83.69 203 ASP A N 1
ATOM 1619 C CA . ASP A 1 203 ? -2.322 -3.570 -7.741 1.00 83.69 203 ASP A CA 1
ATOM 1620 C C . ASP A 1 203 ? -1.656 -2.341 -7.116 1.00 83.69 203 ASP A C 1
ATOM 1622 O O . ASP A 1 203 ? -0.446 -2.325 -6.875 1.00 83.69 203 ASP A O 1
ATOM 1626 N N . PHE A 1 204 ? -2.457 -1.348 -6.725 1.00 87.56 204 PHE A N 1
ATOM 1627 C CA . PHE A 1 204 ? -1.970 -0.161 -6.032 1.00 87.56 204 PHE A CA 1
ATOM 1628 C C . PHE A 1 204 ? -1.291 -0.487 -4.694 1.00 87.56 204 PHE A C 1
ATOM 1630 O O . PHE A 1 204 ? -0.200 0.014 -4.410 1.00 87.56 204 PHE A O 1
ATOM 1637 N N . LYS A 1 205 ? -1.897 -1.365 -3.886 1.00 88.00 205 LYS A N 1
ATOM 1638 C CA . LYS A 1 205 ? -1.299 -1.875 -2.645 1.00 88.00 205 LYS A CA 1
ATOM 1639 C C . LYS A 1 205 ? 0.049 -2.543 -2.910 1.00 88.00 205 LYS A C 1
ATOM 1641 O O . LYS A 1 205 ? 1.005 -2.301 -2.174 1.00 88.00 205 LYS A O 1
ATOM 1646 N N . THR A 1 206 ? 0.155 -3.339 -3.973 1.00 86.81 206 THR A N 1
ATOM 1647 C CA . THR A 1 206 ? 1.404 -4.028 -4.307 1.00 86.81 206 THR A CA 1
ATOM 1648 C C . THR A 1 206 ? 2.517 -3.085 -4.743 1.00 86.81 206 THR A C 1
ATOM 1650 O O . THR A 1 206 ? 3.659 -3.286 -4.322 1.00 86.81 206 THR A O 1
ATOM 1653 N N . LEU A 1 207 ? 2.169 -2.043 -5.502 1.00 85.88 207 LEU A N 1
ATOM 1654 C CA . LEU A 1 207 ? 3.078 -1.005 -5.974 1.00 85.88 207 LEU A CA 1
ATOM 1655 C C . LEU A 1 207 ? 3.611 -0.157 -4.810 1.00 85.88 207 LEU A C 1
ATOM 1657 O O . LEU A 1 207 ? 4.819 0.031 -4.669 1.00 85.88 207 LEU A O 1
ATOM 1661 N N . VAL A 1 208 ? 2.716 0.348 -3.957 1.00 86.56 208 VAL A N 1
ATOM 1662 C CA . VAL A 1 208 ? 3.080 1.261 -2.862 1.00 86.56 208 VAL A CA 1
ATOM 1663 C C . VAL A 1 208 ? 3.836 0.530 -1.752 1.00 86.56 208 VAL A C 1
ATOM 1665 O O . VAL A 1 208 ? 4.850 1.034 -1.258 1.00 86.56 208 VAL A O 1
ATOM 1668 N N . CYS A 1 209 ? 3.393 -0.678 -1.396 1.00 86.69 209 CYS A N 1
ATOM 1669 C CA . CYS A 1 209 ? 3.979 -1.495 -0.332 1.00 86.69 209 CYS A CA 1
ATOM 1670 C C . CYS A 1 209 ? 5.098 -2.424 -0.836 1.00 86.69 209 CYS A C 1
ATOM 1672 O O . CYS A 1 209 ? 5.282 -3.513 -0.293 1.00 86.69 209 CYS A O 1
ATOM 1674 N N . HIS A 1 210 ? 5.821 -2.050 -1.895 1.00 86.19 210 HIS A N 1
ATOM 1675 C CA . HIS A 1 210 ? 7.006 -2.790 -2.338 1.00 86.19 210 HIS A CA 1
ATOM 1676 C C . HIS A 1 210 ? 8.208 -2.562 -1.404 1.00 86.19 210 HIS A C 1
ATOM 1678 O O . HIS A 1 210 ? 8.927 -3.498 -1.061 1.00 86.19 210 HIS A O 1
ATOM 1684 N N . SER A 1 211 ? 8.411 -1.318 -0.956 1.00 86.31 211 SER A N 1
ATOM 1685 C CA . SER A 1 211 ? 9.495 -0.925 -0.052 1.00 86.31 211 SER A CA 1
ATOM 1686 C C . SER A 1 211 ? 9.013 0.079 1.005 1.00 86.31 211 SER A C 1
ATOM 1688 O O . SER A 1 211 ? 7.950 0.689 0.881 1.00 86.31 211 SER A O 1
ATOM 1690 N N . GLN A 1 212 ? 9.821 0.310 2.044 1.00 86.88 212 GLN A N 1
ATOM 1691 C CA . GLN A 1 212 ? 9.494 1.304 3.074 1.00 86.88 212 GLN A CA 1
ATOM 1692 C C . GLN A 1 212 ? 9.488 2.743 2.525 1.00 86.88 212 GLN A C 1
ATOM 1694 O O . GLN A 1 212 ? 8.660 3.558 2.932 1.00 86.88 212 GLN A O 1
ATOM 1699 N N . HIS A 1 213 ? 10.378 3.066 1.582 1.00 86.69 213 HIS A N 1
ATOM 1700 C CA . HIS A 1 213 ? 10.475 4.425 1.043 1.00 86.69 213 HIS A CA 1
ATOM 1701 C C . HIS A 1 213 ? 9.346 4.736 0.043 1.00 86.69 213 HIS A C 1
ATOM 1703 O O . HIS A 1 213 ? 8.814 5.846 0.058 1.00 86.69 213 HIS A O 1
ATOM 1709 N N . THR A 1 214 ? 8.924 3.756 -0.769 1.00 88.12 214 THR A N 1
ATOM 1710 C CA . THR A 1 214 ? 7.770 3.891 -1.681 1.00 88.12 214 THR A CA 1
ATOM 1711 C C . THR A 1 214 ? 6.475 4.076 -0.899 1.00 88.12 214 THR A C 1
ATOM 1713 O O . THR A 1 214 ? 5.642 4.910 -1.267 1.00 88.12 214 THR A O 1
ATOM 1716 N N . TYR A 1 215 ? 6.341 3.362 0.225 1.00 90.19 215 TYR A N 1
ATOM 1717 C CA . TYR A 1 215 ? 5.261 3.558 1.185 1.00 90.19 215 TYR A CA 1
ATOM 1718 C C . TYR A 1 215 ? 5.272 4.989 1.735 1.00 90.19 215 TYR A C 1
ATOM 1720 O O . TYR A 1 215 ? 4.264 5.691 1.648 1.00 90.19 215 TYR A O 1
ATOM 1728 N N . PHE A 1 216 ? 6.418 5.447 2.251 1.00 89.62 216 PHE A N 1
ATOM 1729 C CA . PHE A 1 216 ? 6.542 6.776 2.847 1.00 89.62 216 PHE A CA 1
ATOM 1730 C C . PHE A 1 216 ? 6.228 7.891 1.844 1.00 89.62 216 PHE A C 1
ATOM 1732 O O . PHE A 1 216 ? 5.467 8.808 2.163 1.00 89.62 216 PHE A O 1
ATOM 1739 N N . TYR A 1 217 ? 6.757 7.794 0.621 1.00 89.81 217 TYR A N 1
ATOM 1740 C CA . TYR A 1 217 ? 6.472 8.742 -0.452 1.00 89.81 217 TYR A CA 1
ATOM 1741 C C . TYR A 1 217 ? 4.976 8.792 -0.766 1.00 89.81 217 TYR A C 1
ATOM 1743 O O . TYR A 1 217 ? 4.364 9.856 -0.697 1.00 89.81 217 TYR A O 1
ATOM 1751 N N . SER A 1 218 ? 4.365 7.640 -1.052 1.00 89.38 218 SER A N 1
ATOM 1752 C CA . SER A 1 218 ? 2.960 7.574 -1.470 1.00 89.38 218 SER A CA 1
ATOM 1753 C C . SER A 1 218 ? 2.020 8.050 -0.366 1.00 89.38 218 SER A C 1
ATOM 1755 O O . SER A 1 218 ? 1.076 8.793 -0.628 1.00 89.38 218 SER A O 1
ATOM 1757 N N . HIS A 1 219 ? 2.304 7.688 0.887 1.00 87.12 219 HIS A N 1
ATOM 1758 C CA . HIS A 1 219 ? 1.522 8.140 2.031 1.00 87.12 219 HIS A CA 1
ATOM 1759 C C . HIS A 1 219 ? 1.683 9.651 2.274 1.00 87.12 219 HIS A C 1
ATOM 1761 O O . HIS A 1 219 ? 0.716 10.322 2.646 1.00 87.12 219 HIS A O 1
ATOM 1767 N N . SER A 1 220 ? 2.871 10.211 2.030 1.00 86.50 220 SER A N 1
ATOM 1768 C CA . SER A 1 220 ? 3.099 11.660 2.095 1.00 86.50 220 SER A CA 1
ATOM 1769 C C . SER A 1 220 ? 2.323 12.393 1.001 1.00 86.50 220 SER A C 1
ATOM 1771 O O . SER A 1 220 ? 1.635 13.367 1.297 1.00 86.50 220 SER A O 1
ATOM 1773 N N . VAL A 1 221 ? 2.351 11.882 -0.237 1.00 87.81 221 VAL A N 1
ATOM 1774 C CA . VAL A 1 221 ? 1.567 12.422 -1.360 1.00 87.81 221 VAL A CA 1
ATOM 1775 C C . VAL A 1 221 ? 0.079 12.406 -1.030 1.00 87.81 221 VAL A C 1
ATOM 1777 O O . VAL A 1 221 ? -0.578 13.434 -1.163 1.00 87.81 221 VAL A O 1
ATOM 1780 N N . LEU A 1 222 ? -0.448 11.283 -0.529 1.00 86.38 222 LEU A N 1
ATOM 1781 C CA . LEU A 1 222 ? -1.844 11.190 -0.103 1.00 86.38 222 LEU A CA 1
ATOM 1782 C C . LEU A 1 222 ? -2.186 12.257 0.936 1.00 86.38 222 LEU A C 1
ATOM 1784 O O . LEU A 1 222 ? -3.204 12.932 0.800 1.00 86.38 222 LEU A O 1
ATOM 1788 N N . GLN A 1 223 ? -1.326 12.453 1.938 1.00 83.19 223 GLN A N 1
ATOM 1789 C CA . GLN A 1 223 ? -1.538 13.459 2.975 1.00 83.19 223 GLN A CA 1
ATOM 1790 C C . GLN A 1 223 ? -1.549 14.887 2.408 1.00 83.19 223 GLN A C 1
ATOM 1792 O O . GLN A 1 223 ? -2.368 15.699 2.844 1.00 83.19 223 GLN A O 1
ATOM 1797 N N . SER A 1 224 ? -0.715 15.172 1.402 1.00 83.56 224 SER A N 1
ATOM 1798 C CA . SER A 1 224 ? -0.666 16.464 0.706 1.00 83.56 224 SER A CA 1
ATOM 1799 C C . SER A 1 224 ? -1.899 16.769 -0.152 1.00 83.56 224 SER A C 1
ATOM 1801 O O . SER A 1 224 ? -2.148 17.937 -0.434 1.00 83.56 224 SER A O 1
ATOM 1803 N N . LEU A 1 225 ? -2.713 15.777 -0.533 1.00 78.88 225 LEU A N 1
ATOM 1804 C CA . LEU A 1 225 ? -3.933 15.974 -1.339 1.00 78.88 225 LEU A CA 1
ATOM 1805 C C . LEU A 1 225 ? -5.113 16.602 -0.555 1.00 78.88 225 LEU A C 1
ATOM 1807 O O . LEU A 1 225 ? -6.275 16.453 -0.932 1.00 78.88 225 LEU A O 1
ATOM 1811 N N . SER A 1 226 ? -4.858 17.304 0.553 1.00 64.44 226 SER A N 1
ATOM 1812 C CA . SER A 1 226 ? -5.896 17.935 1.373 1.00 64.44 226 SER A CA 1
ATOM 1813 C C . SER A 1 226 ? -6.512 19.156 0.677 1.00 64.44 226 SER A C 1
ATOM 1815 O O . SER A 1 226 ? -5.878 20.207 0.607 1.00 64.44 226 SER A O 1
ATOM 1817 N N . GLY A 1 227 ? -7.759 19.040 0.205 1.00 57.25 227 GLY A N 1
ATOM 1818 C CA . GLY A 1 227 ? -8.478 20.175 -0.392 1.00 57.25 227 GLY A CA 1
ATOM 1819 C C . GLY A 1 227 ? -10.011 20.147 -0.319 1.00 57.25 227 GLY A C 1
ATOM 1820 O O . GLY A 1 227 ? -10.644 21.128 -0.696 1.00 57.25 227 GLY A O 1
ATOM 1821 N N . THR A 1 228 ? -10.654 19.066 0.147 1.00 61.75 228 THR A N 1
ATOM 1822 C CA . THR A 1 228 ? -12.132 18.963 0.199 1.00 61.75 228 THR A CA 1
ATOM 1823 C C . THR A 1 228 ? -12.573 17.920 1.234 1.00 61.75 228 THR A C 1
ATOM 1825 O O . THR A 1 228 ? -11.969 16.851 1.290 1.00 61.75 228 THR A O 1
ATOM 1828 N N . SER A 1 229 ? -13.626 18.182 2.027 1.00 62.59 229 SER A N 1
ATOM 1829 C CA . SER A 1 229 ? -14.039 17.292 3.137 1.00 62.59 229 SER A CA 1
ATOM 1830 C C . SER A 1 229 ? -14.393 15.866 2.687 1.00 62.59 229 SER A C 1
ATOM 1832 O O . SER A 1 229 ? -14.033 14.907 3.365 1.00 62.59 229 SER A O 1
ATOM 1834 N N . GLN A 1 230 ? -14.993 15.696 1.503 1.00 67.00 230 GLN A N 1
ATOM 1835 C CA . GLN A 1 230 ? -15.332 14.368 0.971 1.00 67.00 230 GLN A CA 1
ATOM 1836 C C . GLN A 1 230 ? -14.100 13.522 0.617 1.00 67.00 230 GLN A C 1
ATOM 1838 O O . GLN A 1 230 ? -14.086 12.311 0.837 1.00 67.00 230 GLN A O 1
ATOM 1843 N N . LEU A 1 231 ? -13.030 14.158 0.131 1.00 70.56 231 LEU A N 1
ATOM 1844 C CA . LEU A 1 231 ? -11.779 13.466 -0.187 1.00 70.56 231 LEU A CA 1
ATOM 1845 C C . LEU A 1 231 ? -11.012 13.062 1.077 1.00 70.56 231 LEU A C 1
ATOM 1847 O O . LEU A 1 231 ? -10.198 12.142 1.025 1.00 70.56 231 LEU A O 1
ATOM 1851 N N . THR A 1 232 ? -11.292 13.691 2.222 1.00 75.50 232 THR A N 1
ATOM 1852 C CA . THR A 1 232 ? -10.650 13.365 3.502 1.00 75.50 232 THR A CA 1
ATOM 1853 C C . THR A 1 232 ? -10.958 11.936 3.945 1.00 75.50 232 THR A C 1
ATOM 1855 O O . THR A 1 232 ? -10.044 11.230 4.373 1.00 75.50 232 THR A O 1
ATOM 1858 N N . HIS A 1 233 ? -12.210 11.484 3.808 1.00 78.62 233 HIS A N 1
ATOM 1859 C CA . HIS A 1 233 ? -12.611 10.126 4.191 1.00 78.62 233 HIS A CA 1
ATOM 1860 C C . HIS A 1 233 ? -11.992 9.073 3.274 1.00 78.62 233 HIS A C 1
ATOM 1862 O O . HIS A 1 233 ? -11.380 8.126 3.764 1.00 78.62 233 HIS A O 1
ATOM 1868 N N . PHE A 1 234 ? -12.075 9.276 1.956 1.00 81.75 234 PHE A N 1
ATOM 1869 C CA . PHE A 1 234 ? -11.470 8.371 0.978 1.00 81.75 234 PHE A CA 1
ATOM 1870 C C . PHE A 1 234 ? -9.949 8.282 1.151 1.00 81.75 234 PHE A C 1
ATOM 1872 O O . PHE A 1 234 ? -9.397 7.187 1.217 1.00 81.75 234 PHE A O 1
ATOM 1879 N N . ARG A 1 235 ? -9.268 9.423 1.323 1.00 82.31 235 ARG A N 1
ATOM 1880 C CA . ARG A 1 235 ? -7.830 9.470 1.623 1.00 82.31 235 ARG A CA 1
ATOM 1881 C C . ARG A 1 235 ? -7.498 8.689 2.888 1.00 82.31 235 ARG A C 1
ATOM 1883 O O . ARG A 1 235 ? -6.524 7.945 2.906 1.00 82.31 235 ARG A O 1
ATOM 1890 N N . ARG A 1 236 ? -8.272 8.892 3.958 1.00 81.19 236 ARG A N 1
ATOM 1891 C CA . ARG A 1 236 ? -8.048 8.225 5.244 1.00 81.19 236 ARG A CA 1
ATOM 1892 C C . ARG A 1 236 ? -8.210 6.718 5.107 1.00 81.19 236 ARG A C 1
ATOM 1894 O O . ARG A 1 236 ? -7.330 5.987 5.547 1.00 81.19 236 ARG A O 1
ATOM 1901 N N . TRP A 1 237 ? -9.293 6.280 4.477 1.00 85.75 237 TRP A N 1
ATOM 1902 C CA . TRP A 1 237 ? -9.538 4.872 4.190 1.00 85.75 237 TRP A CA 1
ATOM 1903 C C . TRP A 1 237 ? -8.392 4.268 3.370 1.00 85.75 237 TRP A C 1
ATOM 1905 O O . TRP A 1 237 ? -7.817 3.259 3.770 1.00 85.75 237 TRP A O 1
ATOM 1915 N N . LEU A 1 238 ? -7.978 4.935 2.290 1.00 87.50 238 LEU A N 1
ATOM 1916 C CA . LEU A 1 238 ? -6.893 4.453 1.442 1.00 87.50 238 LEU A CA 1
ATOM 1917 C C . LEU A 1 238 ? -5.559 4.395 2.202 1.00 87.50 238 LEU A C 1
ATOM 1919 O O . LEU A 1 238 ? -4.846 3.402 2.113 1.00 87.50 238 LEU A O 1
ATOM 1923 N N . GLY A 1 239 ? -5.239 5.415 3.003 1.00 86.94 239 GLY A N 1
ATOM 1924 C CA . GLY A 1 239 ? -4.044 5.425 3.851 1.00 86.94 239 GLY A CA 1
ATOM 1925 C C . GLY A 1 239 ? -4.036 4.290 4.880 1.00 86.94 239 GLY A C 1
ATOM 1926 O O . GLY A 1 239 ? -3.015 3.632 5.065 1.00 86.94 239 GLY A O 1
ATOM 1927 N N . GLN A 1 240 ? -5.184 4.008 5.501 1.00 86.69 240 GLN A N 1
ATOM 1928 C CA . GLN A 1 240 ? -5.350 2.885 6.429 1.00 86.69 240 GLN A CA 1
ATOM 1929 C C . GLN A 1 240 ? -5.179 1.532 5.729 1.00 86.69 240 GLN A C 1
ATOM 1931 O O . GLN A 1 240 ? -4.546 0.633 6.279 1.00 86.69 240 GLN A O 1
ATOM 1936 N N . GLU A 1 241 ? -5.689 1.396 4.509 1.00 86.00 241 GLU A N 1
ATOM 1937 C CA . GLU A 1 241 ? -5.604 0.160 3.734 1.00 86.00 241 GLU A CA 1
ATOM 1938 C C . GLU A 1 241 ? -4.174 -0.123 3.242 1.00 86.00 241 GLU A C 1
ATOM 1940 O O . GLU A 1 241 ? -3.701 -1.258 3.329 1.00 86.00 241 GLU A O 1
ATOM 1945 N N . ILE A 1 242 ? -3.440 0.912 2.815 1.00 88.75 242 ILE A N 1
ATOM 1946 C CA . ILE A 1 242 ? -2.002 0.813 2.510 1.00 88.75 242 ILE A CA 1
ATOM 1947 C C . ILE A 1 242 ? -1.224 0.421 3.772 1.00 88.75 242 ILE A C 1
ATOM 1949 O O . ILE A 1 242 ? -0.353 -0.447 3.721 1.00 88.75 242 ILE A O 1
ATOM 1953 N N . HIS A 1 243 ? -1.535 1.041 4.916 1.00 87.38 243 HIS A N 1
ATOM 1954 C CA . HIS A 1 243 ? -0.884 0.720 6.184 1.00 87.38 243 HIS A CA 1
ATOM 1955 C C . HIS A 1 243 ? -1.098 -0.747 6.568 1.00 87.38 243 HIS A C 1
ATOM 1957 O O . HIS A 1 243 ? -0.140 -1.448 6.886 1.00 87.38 243 HIS A O 1
ATOM 1963 N N . ARG A 1 244 ? -2.338 -1.237 6.464 1.00 86.38 244 ARG A N 1
ATOM 1964 C CA . ARG A 1 244 ? -2.698 -2.634 6.729 1.00 86.38 244 ARG A CA 1
ATOM 1965 C C . ARG A 1 244 ? -1.902 -3.603 5.852 1.00 86.38 244 ARG A C 1
ATOM 1967 O O . ARG A 1 244 ? -1.339 -4.567 6.365 1.00 86.38 244 ARG A O 1
ATOM 1974 N N . GLU A 1 245 ? -1.808 -3.333 4.552 1.00 86.69 245 GLU A N 1
ATOM 1975 C CA . GLU A 1 245 ? -1.017 -4.152 3.624 1.00 86.69 245 GLU A CA 1
ATOM 1976 C C . GLU A 1 245 ? 0.479 -4.140 3.971 1.00 86.69 245 GLU A C 1
ATOM 1978 O O . GLU A 1 245 ? 1.141 -5.177 3.949 1.00 86.69 245 GLU A O 1
ATOM 1983 N N . ALA A 1 246 ? 1.023 -2.979 4.337 1.00 87.06 246 ALA A N 1
ATOM 1984 C CA . ALA A 1 246 ? 2.420 -2.870 4.738 1.00 87.06 246 ALA A CA 1
ATOM 1985 C C . ALA A 1 246 ? 2.724 -3.688 6.010 1.00 87.06 246 ALA A C 1
ATOM 1987 O O . ALA A 1 246 ? 3.780 -4.323 6.083 1.00 87.06 246 ALA A O 1
ATOM 1988 N N . LEU A 1 247 ? 1.790 -3.746 6.971 1.00 84.19 247 LEU A N 1
ATOM 1989 C CA . LEU A 1 247 ? 1.901 -4.634 8.135 1.00 84.19 247 LEU A CA 1
ATOM 1990 C C . LEU A 1 247 ? 1.840 -6.116 7.739 1.00 84.19 247 LEU A C 1
ATOM 1992 O O . LEU A 1 247 ? 2.641 -6.904 8.243 1.00 84.19 247 LEU A O 1
ATOM 1996 N N . LEU A 1 248 ? 0.950 -6.505 6.817 1.00 86.06 248 LEU A N 1
ATOM 1997 C CA . LEU A 1 248 ? 0.871 -7.888 6.316 1.00 86.06 248 LEU A CA 1
ATOM 1998 C C . LEU A 1 248 ? 2.183 -8.342 5.661 1.00 86.06 248 LEU A C 1
ATOM 2000 O O . LEU A 1 248 ? 2.618 -9.478 5.852 1.00 86.06 248 LEU A O 1
ATOM 2004 N N . ARG A 1 249 ? 2.859 -7.431 4.954 1.00 84.56 249 ARG A N 1
ATOM 2005 C CA . ARG A 1 249 ? 4.188 -7.648 4.359 1.00 84.56 249 ARG A CA 1
ATOM 2006 C C . ARG A 1 249 ? 5.343 -7.565 5.362 1.00 84.56 249 ARG A C 1
ATOM 2008 O O . ARG A 1 249 ? 6.496 -7.740 4.974 1.00 84.56 249 ARG A O 1
ATOM 2015 N N . LYS A 1 250 ? 5.048 -7.349 6.650 1.00 83.75 250 LYS A N 1
ATOM 2016 C CA . LYS A 1 250 ? 6.011 -7.222 7.759 1.00 83.75 250 LYS A CA 1
ATOM 2017 C C . LYS A 1 250 ? 6.967 -6.033 7.620 1.00 83.75 250 LYS A C 1
ATOM 2019 O O . LYS A 1 250 ? 8.104 -6.095 8.085 1.00 83.75 250 LYS A O 1
ATOM 2024 N N . HIS A 1 251 ? 6.529 -4.941 6.998 1.00 82.56 251 HIS A N 1
ATOM 2025 C CA . HIS A 1 251 ? 7.297 -3.700 7.009 1.00 82.56 251 HIS A CA 1
ATOM 2026 C C . HIS A 1 251 ? 7.106 -2.951 8.335 1.00 82.56 251 HIS A C 1
ATOM 2028 O O . HIS A 1 251 ? 5.985 -2.772 8.808 1.00 82.56 251 HIS A O 1
ATOM 2034 N N . GLU A 1 252 ? 8.196 -2.441 8.912 1.00 81.75 252 GLU A N 1
ATOM 2035 C CA . GLU A 1 252 ? 8.165 -1.591 10.111 1.00 81.75 252 GLU A CA 1
ATOM 2036 C C . GLU A 1 252 ? 7.733 -0.152 9.768 1.00 81.75 252 GLU A C 1
ATOM 2038 O O . GLU A 1 252 ? 8.519 0.791 9.791 1.00 81.75 252 GLU A O 1
ATOM 2043 N N . VAL A 1 253 ? 6.459 0.028 9.413 1.00 81.88 253 VAL A N 1
ATOM 2044 C CA . VAL A 1 253 ? 5.910 1.324 8.964 1.00 81.88 253 VAL A CA 1
ATOM 2045 C C . VAL A 1 253 ? 5.131 2.080 10.040 1.00 81.88 253 VAL A C 1
ATOM 2047 O O . VAL A 1 253 ? 4.696 3.208 9.807 1.00 81.88 253 VAL A O 1
ATOM 2050 N N . THR A 1 254 ? 4.950 1.492 11.224 1.00 82.06 254 THR A N 1
ATOM 2051 C CA . THR A 1 254 ? 4.117 2.036 12.308 1.00 82.06 254 THR A CA 1
ATOM 2052 C C . THR A 1 254 ? 4.526 3.453 12.698 1.00 82.06 254 THR A C 1
ATOM 2054 O O . THR A 1 254 ? 3.701 4.364 12.695 1.00 82.06 254 THR A O 1
ATOM 2057 N N . ASN A 1 255 ? 5.819 3.675 12.942 1.00 83.44 255 ASN A N 1
ATOM 2058 C CA . ASN A 1 255 ? 6.329 4.994 13.319 1.00 83.44 255 ASN A CA 1
ATOM 2059 C C . ASN A 1 255 ? 6.188 6.004 12.175 1.00 83.44 255 ASN A C 1
ATOM 2061 O O . ASN A 1 255 ? 5.810 7.150 12.408 1.00 83.44 255 ASN A O 1
ATOM 2065 N N . MET A 1 256 ? 6.435 5.565 10.936 1.00 83.25 256 MET A N 1
ATOM 2066 C CA . MET A 1 256 ? 6.292 6.408 9.747 1.00 83.25 256 MET A CA 1
ATOM 2067 C C . MET A 1 256 ? 4.842 6.878 9.579 1.00 83.25 256 MET A C 1
ATOM 2069 O O . MET A 1 256 ? 4.603 8.069 9.405 1.00 83.25 256 MET A O 1
ATOM 2073 N N . GLY A 1 257 ? 3.870 5.967 9.699 1.00 82.00 257 GLY A N 1
ATOM 2074 C CA . GLY A 1 257 ? 2.444 6.300 9.636 1.00 82.00 257 GLY A CA 1
ATOM 2075 C C . GLY A 1 257 ? 2.020 7.268 10.744 1.00 82.00 257 GLY A C 1
ATOM 2076 O O . GLY A 1 257 ? 1.382 8.285 10.469 1.00 82.00 257 GLY A O 1
ATOM 2077 N N . LEU A 1 258 ? 2.444 7.015 11.987 1.00 82.06 258 LEU A N 1
ATOM 2078 C CA . LEU A 1 258 ? 2.117 7.879 13.125 1.00 82.06 258 LEU A CA 1
ATOM 2079 C C . LEU A 1 258 ? 2.665 9.306 12.958 1.00 82.06 258 LEU A C 1
ATOM 2081 O O . LEU A 1 258 ? 1.943 10.273 13.216 1.00 82.06 258 LEU A O 1
ATOM 2085 N N . HIS A 1 259 ? 3.897 9.468 12.465 1.00 81.50 259 HIS A N 1
ATOM 2086 C CA . HIS A 1 259 ? 4.461 10.795 12.193 1.00 81.50 259 HIS A CA 1
ATOM 2087 C C . HIS A 1 259 ? 3.663 11.571 11.135 1.00 81.50 259 HIS A C 1
ATOM 2089 O O . HIS A 1 259 ? 3.457 12.775 11.290 1.00 81.50 259 HIS A O 1
ATOM 2095 N N . LEU A 1 260 ? 3.152 10.889 10.106 1.00 78.56 260 LEU A N 1
ATOM 2096 C CA . LEU A 1 260 ? 2.358 11.512 9.039 1.00 78.56 260 LEU A CA 1
ATOM 2097 C C . LEU A 1 260 ? 0.966 11.964 9.514 1.00 78.56 260 LEU A C 1
ATOM 2099 O O . LEU A 1 260 ? 0.403 12.913 8.969 1.00 78.56 260 LEU A O 1
ATOM 2103 N N . THR A 1 261 ? 0.425 11.333 10.561 1.00 73.75 261 THR A N 1
ATOM 2104 C CA . THR A 1 261 ? -0.889 11.671 11.147 1.00 73.75 261 THR A CA 1
ATOM 2105 C C . THR A 1 261 ? -0.883 12.851 12.127 1.00 73.75 261 THR A C 1
ATOM 2107 O O . THR A 1 261 ? -1.887 13.096 12.786 1.00 73.75 261 THR A O 1
ATOM 2110 N N . SER A 1 262 ? 0.214 13.610 12.234 1.00 73.50 262 SER A N 1
ATOM 2111 C CA . SER A 1 262 ? 0.397 14.739 13.171 1.00 73.50 262 SER A CA 1
ATOM 2112 C C . SER A 1 262 ? 0.404 14.382 14.667 1.00 73.50 262 SER A C 1
ATOM 2114 O O . SER A 1 262 ? 0.623 15.261 15.503 1.00 73.50 262 SER A O 1
ATOM 2116 N N . VAL A 1 263 ? 0.304 13.092 15.019 1.00 74.94 263 VAL A N 1
ATOM 2117 C CA . VAL A 1 263 ? 0.450 12.569 16.396 1.00 74.94 263 VAL A CA 1
ATOM 2118 C C . VAL A 1 263 ? 1.803 12.952 17.004 1.00 74.94 263 VAL A C 1
ATOM 2120 O O . VAL A 1 263 ? 1.901 13.163 18.208 1.00 74.94 263 VAL A O 1
ATOM 2123 N N . GLY A 1 264 ? 2.836 13.130 16.170 1.00 69.94 264 GLY A N 1
ATOM 2124 C CA . GLY A 1 264 ? 4.167 13.578 16.596 1.00 69.94 264 GLY A CA 1
ATOM 2125 C C . GLY A 1 264 ? 4.200 14.932 17.321 1.00 69.94 264 GLY A C 1
ATOM 2126 O O . GLY A 1 264 ? 5.182 15.224 17.994 1.00 69.94 264 GLY A O 1
ATOM 2127 N N . SER A 1 265 ? 3.136 15.739 17.244 1.00 77.25 265 SER A N 1
ATOM 2128 C CA . SER A 1 265 ? 2.982 16.945 18.075 1.00 77.25 265 SER A CA 1
ATOM 2129 C C . SER A 1 265 ? 2.856 16.634 19.575 1.00 77.25 265 SER A C 1
ATOM 2131 O O . SER A 1 265 ? 3.207 17.466 20.408 1.00 77.25 265 SER A O 1
ATOM 2133 N N . HIS A 1 266 ? 2.417 15.423 19.929 1.00 81.12 266 HIS A N 1
ATOM 2134 C CA . HIS A 1 266 ? 2.224 14.966 21.300 1.00 81.12 266 HIS A CA 1
ATOM 2135 C C . HIS A 1 266 ? 3.185 13.808 21.616 1.00 81.12 266 HIS A C 1
ATOM 2137 O O . HIS A 1 266 ? 2.831 12.638 21.478 1.00 81.12 266 HIS A O 1
ATOM 2143 N N . SER A 1 267 ? 4.402 14.123 22.084 1.00 83.50 267 SER A N 1
ATOM 2144 C CA . SER A 1 267 ? 5.486 13.135 22.303 1.00 83.50 267 SER A CA 1
ATOM 2145 C C . SER A 1 267 ? 5.057 11.904 23.115 1.00 83.50 267 SER A C 1
ATOM 2147 O O . SER A 1 267 ? 5.340 10.776 22.729 1.00 83.50 267 SER A O 1
ATOM 2149 N N . ARG A 1 268 ? 4.321 12.097 24.219 1.00 83.50 268 ARG A N 1
ATOM 2150 C CA . ARG A 1 268 ? 3.915 10.993 25.115 1.00 83.50 268 ARG A CA 1
ATOM 2151 C C . ARG A 1 268 ? 2.833 10.088 24.514 1.00 83.50 268 ARG A C 1
ATOM 2153 O O . ARG A 1 268 ? 2.849 8.875 24.723 1.00 83.50 268 ARG A O 1
ATOM 2160 N N . LEU A 1 269 ? 1.900 10.664 23.755 1.00 84.44 269 LEU A N 1
ATOM 2161 C CA . LEU A 1 269 ? 0.895 9.900 23.006 1.00 84.44 269 LEU A CA 1
ATOM 2162 C C . LEU A 1 269 ? 1.539 9.129 21.860 1.00 84.44 269 LEU A C 1
ATOM 2164 O O . LEU A 1 269 ? 1.204 7.973 21.626 1.00 84.44 269 LEU A O 1
ATOM 2168 N N . PHE A 1 270 ? 2.498 9.753 21.180 1.00 86.44 270 PHE A N 1
ATOM 2169 C CA . PHE A 1 270 ? 3.264 9.103 20.133 1.00 86.44 270 PHE A CA 1
ATOM 2170 C C . PHE A 1 270 ? 4.035 7.889 20.666 1.00 86.44 270 PHE A C 1
ATOM 2172 O O . PHE A 1 270 ? 3.923 6.815 20.089 1.00 86.44 270 PHE A O 1
ATOM 2179 N N . GLU A 1 271 ? 4.764 8.027 21.777 1.00 87.50 271 GLU A N 1
ATOM 2180 C CA . GLU A 1 271 ? 5.533 6.929 22.383 1.00 87.50 271 GLU A CA 1
ATOM 2181 C C . GLU A 1 271 ? 4.637 5.759 22.817 1.00 87.50 271 GLU A C 1
ATOM 2183 O O . GLU A 1 271 ? 4.925 4.605 22.493 1.00 87.50 271 GLU A O 1
ATOM 2188 N N . SER A 1 272 ? 3.522 6.050 23.496 1.00 87.75 272 SER A N 1
ATOM 2189 C CA . SER A 1 272 ? 2.567 5.024 23.942 1.00 87.75 272 SER A CA 1
ATOM 2190 C C . SER A 1 272 ? 1.887 4.307 22.768 1.00 87.75 272 SER A C 1
ATOM 2192 O O . SER A 1 272 ? 1.830 3.076 22.751 1.00 87.75 272 SER A O 1
ATOM 2194 N N . LEU A 1 273 ? 1.427 5.040 21.747 1.00 86.75 273 LEU A N 1
ATOM 2195 C CA . LEU A 1 273 ? 0.834 4.446 20.542 1.00 86.75 273 LEU A CA 1
ATOM 2196 C C . LEU A 1 273 ? 1.868 3.666 19.723 1.00 86.75 273 LEU A C 1
ATOM 2198 O O . LEU A 1 273 ? 1.593 2.546 19.302 1.00 86.75 273 LEU A O 1
ATOM 2202 N N . SER A 1 274 ? 3.067 4.214 19.535 1.00 87.44 274 SER A N 1
ATOM 2203 C CA . SER A 1 274 ? 4.174 3.552 18.838 1.00 87.44 274 SER A CA 1
ATOM 2204 C C . SER A 1 274 ? 4.542 2.228 19.510 1.00 87.44 274 SER A C 1
ATOM 2206 O O . SER A 1 274 ? 4.598 1.195 18.839 1.00 87.44 274 SER A O 1
ATOM 2208 N N . SER A 1 275 ? 4.706 2.224 20.838 1.00 89.38 275 SER A N 1
ATOM 2209 C CA . SER A 1 275 ? 4.989 1.024 21.637 1.00 89.38 275 SER A CA 1
ATOM 2210 C C . SER A 1 275 ? 3.909 -0.049 21.463 1.00 89.38 275 SER A C 1
ATOM 2212 O O . SER A 1 275 ? 4.224 -1.201 21.153 1.00 89.38 275 SER A O 1
ATOM 2214 N N . MET A 1 276 ? 2.630 0.317 21.599 1.00 89.19 276 MET A N 1
ATOM 2215 C CA . MET A 1 276 ? 1.526 -0.646 21.501 1.00 89.19 276 MET A CA 1
ATOM 2216 C C . MET A 1 276 ? 1.336 -1.193 20.083 1.00 89.19 276 MET A C 1
ATOM 2218 O O . MET A 1 276 ? 1.140 -2.396 19.904 1.00 89.19 276 MET A O 1
ATOM 2222 N N . LEU A 1 277 ? 1.413 -0.329 19.068 1.00 87.06 277 LEU A N 1
ATOM 2223 C CA . LEU A 1 277 ? 1.159 -0.707 17.678 1.00 87.06 277 LEU A CA 1
ATOM 2224 C C . LEU A 1 277 ? 2.330 -1.488 17.067 1.00 87.06 277 LEU A C 1
ATOM 2226 O O . LEU A 1 277 ? 2.094 -2.446 16.336 1.00 87.06 277 LEU A O 1
ATOM 2230 N N . SER A 1 278 ? 3.581 -1.137 17.389 1.00 86.31 278 SER A N 1
ATOM 2231 C CA . SER A 1 278 ? 4.765 -1.888 16.930 1.00 86.31 278 SER A CA 1
ATOM 2232 C C . SER A 1 278 ? 4.811 -3.298 17.520 1.00 86.31 278 SER A C 1
ATOM 2234 O O . SER A 1 278 ? 5.102 -4.259 16.813 1.00 86.31 278 SER A O 1
ATOM 2236 N N . ARG A 1 279 ? 4.453 -3.444 18.802 1.00 86.06 279 ARG A N 1
ATOM 2237 C CA . ARG A 1 279 ? 4.384 -4.745 19.484 1.00 86.06 279 ARG A CA 1
ATOM 2238 C C . ARG A 1 279 ? 3.107 -5.523 19.177 1.00 86.06 279 ARG A C 1
ATOM 2240 O O . ARG A 1 279 ? 3.026 -6.689 19.554 1.00 86.06 279 ARG A O 1
ATOM 2247 N N . SER A 1 280 ? 2.120 -4.886 18.540 1.00 85.12 280 SER A N 1
ATOM 2248 C CA . SER A 1 280 ? 0.767 -5.423 18.339 1.00 85.12 280 SER A CA 1
ATOM 2249 C C . SER A 1 280 ? 0.174 -6.006 19.630 1.00 85.12 280 SER A C 1
ATOM 2251 O O . SER A 1 280 ? -0.421 -7.080 19.637 1.00 85.12 280 SER A O 1
ATOM 2253 N N . ALA A 1 281 ? 0.395 -5.312 20.750 1.00 86.62 281 ALA A N 1
ATOM 2254 C CA . ALA A 1 281 ? -0.019 -5.749 22.076 1.00 86.62 281 ALA A CA 1
ATOM 2255 C C . ALA A 1 281 ? -0.338 -4.543 22.959 1.00 86.62 281 ALA A C 1
ATOM 2257 O O . ALA A 1 281 ? 0.372 -3.536 22.949 1.00 86.62 281 ALA A O 1
ATOM 2258 N N . LEU A 1 282 ? -1.394 -4.663 23.760 1.00 87.12 282 LEU A N 1
ATOM 2259 C CA . LEU A 1 282 ? -1.821 -3.594 24.653 1.00 87.12 282 LEU A CA 1
ATOM 2260 C C . LEU A 1 282 ? -1.124 -3.699 26.008 1.00 87.12 282 LEU A C 1
ATOM 2262 O O . LEU A 1 282 ? -1.088 -4.762 26.625 1.00 87.12 282 LEU A O 1
ATOM 2266 N N . ASN A 1 283 ? -0.632 -2.567 26.503 1.00 88.81 283 ASN A N 1
ATOM 2267 C CA . ASN A 1 283 ? 0.031 -2.459 27.796 1.00 88.81 283 ASN A CA 1
ATOM 2268 C C . ASN A 1 283 ? -0.803 -1.577 28.750 1.00 88.81 283 ASN A C 1
ATOM 2270 O O . ASN A 1 283 ? -1.133 -0.446 28.382 1.00 88.81 283 ASN A O 1
ATOM 2274 N N . PRO A 1 284 ? -1.114 -2.028 29.983 1.00 87.31 284 PRO A N 1
ATOM 2275 C CA . PRO A 1 284 ? -1.902 -1.245 30.942 1.00 87.31 284 PRO A CA 1
ATOM 2276 C C . PRO A 1 284 ? -1.307 0.126 31.297 1.00 87.31 284 PRO A C 1
ATOM 2278 O O . PRO A 1 284 ? -2.052 1.060 31.615 1.00 87.31 284 PRO A O 1
ATOM 2281 N N . ALA A 1 285 ? 0.024 0.259 31.246 1.00 87.75 285 ALA A N 1
ATOM 2282 C CA . ALA A 1 285 ? 0.710 1.527 31.490 1.00 87.75 285 ALA A CA 1
ATOM 2283 C C . ALA A 1 285 ? 0.435 2.537 30.365 1.00 87.75 285 ALA A C 1
ATOM 2285 O O . ALA A 1 285 ? -0.031 3.643 30.639 1.00 87.75 285 ALA A O 1
ATOM 2286 N N . ASP A 1 286 ? 0.628 2.121 29.112 1.00 88.94 286 ASP A N 1
ATOM 2287 C CA . ASP A 1 286 ? 0.408 2.950 27.919 1.00 88.94 286 ASP A CA 1
ATOM 2288 C C . ASP A 1 286 ? -1.070 3.357 27.789 1.00 88.94 286 ASP A C 1
ATOM 2290 O O . ASP A 1 286 ? -1.389 4.514 27.526 1.00 88.94 286 ASP A O 1
ATOM 2294 N N . ILE A 1 287 ? -1.990 2.444 28.110 1.00 88.50 287 ILE A N 1
ATOM 2295 C CA . ILE A 1 287 ? -3.434 2.718 28.158 1.00 88.50 287 ILE A CA 1
ATOM 2296 C C . ILE A 1 287 ? -3.799 3.713 29.263 1.00 88.50 287 ILE A C 1
ATOM 2298 O O . ILE A 1 287 ? -4.666 4.562 29.071 1.00 88.50 287 ILE A O 1
ATOM 2302 N N . SER A 1 288 ? -3.126 3.659 30.414 1.00 89.25 288 SER A N 1
ATOM 2303 C CA . SER A 1 288 ? -3.346 4.645 31.477 1.00 89.25 288 SER A CA 1
ATOM 2304 C C . SER A 1 288 ? -2.849 6.038 31.076 1.00 89.25 288 SER A C 1
ATOM 2306 O O . SER A 1 288 ? -3.466 7.024 31.471 1.00 89.25 288 SER A O 1
ATOM 2308 N N . ILE A 1 289 ? -1.776 6.122 30.280 1.00 88.44 289 ILE A N 1
ATOM 2309 C CA . ILE A 1 289 ? -1.272 7.382 29.713 1.00 88.44 289 ILE A CA 1
ATOM 2310 C C . ILE A 1 289 ? -2.287 7.953 28.718 1.00 88.44 289 ILE A C 1
ATOM 2312 O O . ILE A 1 289 ? -2.659 9.117 28.847 1.00 88.44 289 ILE A O 1
ATOM 2316 N N . LEU A 1 290 ? -2.793 7.134 27.789 1.00 87.69 290 LEU A N 1
ATOM 2317 C CA . LEU A 1 290 ? -3.856 7.549 26.868 1.00 87.69 290 LEU A CA 1
ATOM 2318 C C . LEU A 1 290 ? -5.092 8.039 27.630 1.00 87.69 290 LEU A C 1
ATOM 2320 O O . LEU A 1 290 ? -5.557 9.149 27.401 1.00 87.69 290 LEU A O 1
ATOM 2324 N N . TYR A 1 291 ? -5.585 7.251 28.586 1.00 88.44 291 TYR A N 1
ATOM 2325 C CA . TYR A 1 291 ? -6.753 7.612 29.389 1.00 88.44 291 TYR A CA 1
ATOM 2326 C C . TYR A 1 291 ? -6.579 8.966 30.087 1.00 88.44 291 TYR A C 1
ATOM 2328 O O . TYR A 1 291 ? -7.504 9.775 30.093 1.00 88.44 291 TYR A O 1
ATOM 2336 N N . LYS A 1 292 ? -5.384 9.233 30.628 1.00 89.12 292 LYS A N 1
ATOM 2337 C CA . LYS A 1 292 ? -5.068 10.503 31.281 1.00 89.12 292 LYS A CA 1
ATOM 2338 C C . LYS A 1 292 ? -5.173 11.673 30.302 1.00 89.12 292 LYS A C 1
ATOM 2340 O O . LYS A 1 292 ? -5.879 12.628 30.582 1.00 89.12 292 LYS A O 1
ATOM 2345 N N . HIS A 1 293 ? -4.541 11.564 29.137 1.00 85.12 293 HIS A N 1
ATOM 2346 C CA . HIS A 1 293 ? -4.536 12.626 28.130 1.00 85.12 293 HIS A CA 1
ATOM 2347 C C . HIS A 1 293 ? -5.927 12.911 27.534 1.00 85.12 293 HIS A C 1
ATOM 2349 O O . HIS A 1 293 ? -6.243 14.056 27.249 1.00 85.12 293 HIS A O 1
ATOM 2355 N N . TYR A 1 294 ? -6.790 11.904 27.373 1.00 84.88 294 TYR A N 1
ATOM 2356 C CA . TYR A 1 294 ? -8.150 12.116 26.847 1.00 84.88 294 TYR A CA 1
ATOM 2357 C C . TYR A 1 294 ? -9.182 12.538 27.905 1.00 84.88 294 TYR A C 1
ATOM 2359 O O . TYR A 1 294 ? -10.285 12.933 27.533 1.00 84.88 294 TYR A O 1
ATOM 2367 N N . THR A 1 295 ? -8.839 12.456 29.196 1.00 84.69 295 THR A N 1
ATOM 2368 C CA . THR A 1 295 ? -9.732 12.823 30.313 1.00 84.69 295 THR A CA 1
ATOM 2369 C C . THR A 1 295 ? -9.310 14.120 31.011 1.00 84.69 295 THR A C 1
ATOM 2371 O O . THR A 1 295 ? -10.172 14.868 31.460 1.00 84.69 295 THR A O 1
ATOM 2374 N N . GLU A 1 296 ? -8.004 14.376 31.147 1.00 82.88 296 GLU A N 1
ATOM 2375 C CA . GLU A 1 296 ? -7.456 15.482 31.951 1.00 82.88 296 GLU A CA 1
ATOM 2376 C C . GLU A 1 296 ? -6.902 16.656 31.125 1.00 82.88 296 GLU A C 1
ATOM 2378 O O . GLU A 1 296 ? -6.842 17.764 31.658 1.00 82.88 296 GLU A O 1
ATOM 2383 N N . ASP A 1 297 ? -6.474 16.453 29.870 1.00 78.88 297 ASP A N 1
ATOM 2384 C CA . ASP A 1 297 ? -5.889 17.542 29.073 1.00 78.88 297 ASP A CA 1
ATOM 2385 C C . ASP A 1 297 ? -6.970 18.465 28.487 1.00 78.88 297 ASP A C 1
ATOM 2387 O O . ASP A 1 297 ? -7.992 18.001 27.979 1.00 78.88 297 ASP A O 1
ATOM 2391 N N . ASP A 1 298 ? -6.692 19.773 28.491 1.00 70.00 298 ASP A N 1
ATOM 2392 C CA . ASP A 1 298 ? -7.523 20.813 27.877 1.00 70.00 298 ASP A CA 1
ATOM 2393 C C . ASP A 1 298 ? -6.664 21.726 26.967 1.00 70.00 298 ASP A C 1
ATOM 2395 O O . ASP A 1 298 ? -5.786 22.434 27.477 1.00 70.00 298 ASP A O 1
ATOM 2399 N N . PRO A 1 299 ? -6.854 21.721 25.630 1.00 70.69 299 PRO A N 1
ATOM 2400 C CA . PRO A 1 299 ? -7.796 20.894 24.879 1.00 70.69 299 PRO A CA 1
ATOM 2401 C C . PRO A 1 299 ? -7.304 19.441 24.730 1.00 70.69 299 PRO A C 1
ATOM 2403 O O . PRO A 1 299 ? -6.107 19.209 24.522 1.00 70.69 299 PRO A O 1
ATOM 2406 N N . PRO A 1 300 ? -8.214 18.453 24.771 1.00 78.06 300 PRO A N 1
ATOM 2407 C CA . PRO A 1 300 ? -7.857 17.059 24.570 1.00 78.06 300 PRO A CA 1
ATOM 2408 C C . PRO A 1 300 ? -7.348 16.812 23.140 1.00 78.06 300 PRO A C 1
ATOM 2410 O O . PRO A 1 300 ? -7.766 17.491 22.193 1.00 78.06 300 PRO A O 1
ATOM 2413 N N . PRO A 1 301 ? -6.496 15.793 22.937 1.00 81.50 301 PRO A N 1
ATOM 2414 C CA . PRO A 1 301 ? -5.969 15.469 21.619 1.00 81.50 301 PRO A CA 1
ATOM 2415 C C . PRO A 1 301 ? -7.088 15.178 20.598 1.00 81.50 301 PRO A C 1
ATOM 2417 O O . PRO A 1 301 ? -8.195 14.770 20.980 1.00 81.50 301 PRO A O 1
ATOM 2420 N N . PRO A 1 302 ? -6.822 15.347 19.290 1.00 81.81 302 PRO A N 1
ATOM 2421 C CA . PRO A 1 302 ? -7.742 14.951 18.227 1.00 81.81 302 PRO A CA 1
ATOM 2422 C C . PRO A 1 302 ? -8.192 13.490 18.350 1.00 81.81 302 PRO A C 1
ATOM 2424 O O . PRO A 1 302 ? -7.363 12.578 18.396 1.00 81.81 302 PRO A O 1
ATOM 2427 N N . VAL A 1 303 ? -9.508 13.250 18.306 1.00 81.50 303 VAL A N 1
ATOM 2428 C CA . VAL A 1 303 ? -10.097 11.891 18.392 1.00 81.50 303 VAL A CA 1
ATOM 2429 C C . VAL A 1 303 ? -9.576 10.975 17.279 1.00 81.50 303 VAL A C 1
ATOM 2431 O O . VAL A 1 303 ? -9.439 9.759 17.433 1.00 81.50 303 VAL A O 1
ATOM 2434 N N . GLN A 1 304 ? -9.190 11.586 16.161 1.00 79.00 304 GLN A N 1
ATOM 2435 C CA . GLN A 1 304 ? -8.631 10.928 14.990 1.00 79.00 304 GLN A CA 1
ATOM 2436 C C . GLN A 1 304 ? -7.427 10.032 15.304 1.00 79.00 304 GLN A C 1
ATOM 2438 O O . GLN A 1 304 ? -7.224 9.059 14.575 1.00 79.00 304 GLN A O 1
ATOM 2443 N N . PHE A 1 305 ? -6.662 10.337 16.359 1.00 83.50 305 PHE A N 1
ATOM 2444 C CA . PHE A 1 305 ? -5.496 9.557 16.777 1.00 83.50 305 PHE A CA 1
ATOM 2445 C C . PHE A 1 305 ? -5.891 8.192 17.365 1.00 83.50 305 PHE A C 1
ATOM 2447 O O . PHE A 1 305 ? -5.203 7.198 17.127 1.00 83.50 305 PHE A O 1
ATOM 2454 N N . LEU A 1 306 ? -7.022 8.117 18.080 1.00 84.38 306 LEU A N 1
ATOM 2455 C CA . LEU A 1 306 ? -7.562 6.859 18.617 1.00 84.38 306 LEU A CA 1
ATOM 2456 C C . LEU A 1 306 ? -8.271 6.020 17.551 1.00 84.38 306 LEU A C 1
ATOM 2458 O O . LEU A 1 306 ? -8.301 4.797 17.642 1.00 84.38 306 LEU A O 1
ATOM 2462 N N . GLN A 1 307 ? -8.785 6.658 16.501 1.00 84.81 307 GLN A N 1
ATOM 2463 C CA . GLN A 1 307 ? -9.472 6.013 15.376 1.00 84.81 307 GLN A CA 1
ATOM 2464 C C . GLN A 1 307 ? -8.502 5.352 14.371 1.00 84.81 307 GLN A C 1
ATOM 2466 O O . GLN A 1 307 ? -8.705 5.387 13.150 1.00 84.81 307 GLN A O 1
ATOM 2471 N N . THR A 1 308 ? -7.413 4.774 14.876 1.00 85.38 308 THR A N 1
ATOM 2472 C CA . THR A 1 308 ? -6.487 3.953 14.092 1.00 85.38 308 THR A CA 1
ATOM 2473 C C . THR A 1 308 ? -7.034 2.521 14.052 1.00 85.38 308 THR A C 1
ATOM 2475 O O . THR A 1 308 ? -7.199 1.934 15.122 1.00 85.38 308 THR A O 1
ATOM 2478 N N . PRO A 1 309 ? -7.290 1.916 12.874 1.00 86.00 309 PRO A N 1
ATOM 2479 C CA . PRO A 1 309 ? -7.926 0.597 12.783 1.00 86.00 309 PRO A CA 1
ATOM 2480 C C . PRO A 1 309 ? -7.180 -0.492 13.554 1.00 86.00 309 PRO A C 1
ATOM 2482 O O . PRO A 1 309 ? -7.806 -1.265 14.268 1.00 86.00 309 PRO A O 1
ATOM 2485 N N . HIS A 1 310 ? -5.843 -0.485 13.496 1.00 86.12 310 HIS A N 1
ATOM 2486 C CA . HIS A 1 310 ? -4.999 -1.426 14.242 1.00 86.12 310 HIS A CA 1
ATOM 2487 C C . HIS A 1 310 ? -5.175 -1.290 15.764 1.00 86.12 310 HIS A C 1
ATOM 2489 O O . HIS A 1 310 ? -5.253 -2.287 16.473 1.00 86.12 310 HIS A O 1
ATOM 2495 N N . LEU A 1 311 ? -5.314 -0.062 16.285 1.00 89.00 311 LEU A N 1
ATOM 2496 C CA . LEU A 1 311 ? -5.570 0.162 17.714 1.00 89.00 311 LEU A CA 1
ATOM 2497 C C . LEU A 1 311 ? -6.955 -0.356 18.119 1.00 89.00 311 LEU A C 1
ATOM 2499 O O . LEU A 1 311 ? -7.084 -1.026 19.143 1.00 89.00 311 LEU A O 1
ATOM 2503 N N . LEU A 1 312 ? -7.978 -0.046 17.318 1.00 89.38 312 LEU A N 1
ATOM 2504 C CA . LEU A 1 312 ? -9.350 -0.496 17.556 1.00 89.38 312 LEU A CA 1
ATOM 2505 C C . LEU A 1 312 ? -9.446 -2.020 17.518 1.00 89.38 312 LEU A C 1
ATOM 2507 O O . LEU A 1 312 ? -10.085 -2.606 18.384 1.00 89.38 312 LEU A O 1
ATOM 2511 N N . GLU A 1 313 ? -8.767 -2.668 16.574 1.00 88.62 313 GLU A N 1
ATOM 2512 C CA . GLU A 1 313 ? -8.718 -4.124 16.480 1.00 88.62 313 GLU A CA 1
ATOM 2513 C C . GLU A 1 313 ? -8.079 -4.752 17.723 1.00 88.62 313 GLU A C 1
ATOM 2515 O O . GLU A 1 313 ? -8.657 -5.672 18.300 1.00 88.62 313 GLU A O 1
ATOM 2520 N N . LEU A 1 314 ? -6.953 -4.216 18.204 1.00 88.31 314 LEU A N 1
ATOM 2521 C CA . LEU A 1 314 ? -6.329 -4.684 19.445 1.00 88.31 314 LEU A CA 1
ATOM 2522 C C . LEU A 1 314 ? -7.255 -4.503 20.659 1.00 88.31 314 LEU A C 1
ATOM 2524 O O . LEU A 1 314 ? -7.352 -5.400 21.499 1.00 88.31 314 LEU A O 1
ATOM 2528 N N . LEU A 1 315 ? -7.941 -3.357 20.763 1.00 89.19 315 LEU A N 1
ATOM 2529 C CA . LEU A 1 315 ? -8.887 -3.080 21.851 1.00 89.19 315 LEU A CA 1
ATOM 2530 C C . LEU A 1 315 ? -10.089 -4.028 21.803 1.00 89.19 315 LEU A C 1
ATOM 2532 O O . LEU A 1 315 ? -10.454 -4.604 22.826 1.00 89.19 315 LEU A O 1
ATOM 2536 N N . VAL A 1 316 ? -10.670 -4.239 20.623 1.00 89.12 316 VAL A N 1
ATOM 2537 C CA . VAL A 1 316 ? -11.781 -5.173 20.420 1.00 89.12 316 VAL A CA 1
ATOM 2538 C C . VAL A 1 316 ? -11.347 -6.600 20.753 1.00 89.12 316 VAL A C 1
ATOM 2540 O O . VAL A 1 316 ? -12.036 -7.280 21.510 1.00 89.12 316 VAL A O 1
ATOM 2543 N N . GLN A 1 317 ? -10.180 -7.042 20.278 1.00 87.38 317 GLN A N 1
ATOM 2544 C CA . GLN A 1 317 ? -9.640 -8.363 20.607 1.00 87.38 317 GLN A CA 1
ATOM 2545 C C . GLN A 1 317 ? -9.425 -8.538 22.114 1.00 87.38 317 GLN A C 1
ATOM 2547 O O . GLN A 1 317 ? -9.687 -9.617 22.638 1.00 87.38 317 GLN A O 1
ATOM 2552 N N . ALA A 1 318 ? -9.012 -7.498 22.843 1.00 86.31 318 ALA A N 1
ATOM 2553 C CA . ALA A 1 318 ? -8.852 -7.598 24.291 1.00 86.31 318 ALA A CA 1
ATOM 2554 C C . ALA A 1 318 ? -10.170 -7.936 25.009 1.00 86.31 318 ALA A C 1
ATOM 2556 O O . ALA A 1 318 ? -10.145 -8.726 25.954 1.00 86.31 318 ALA A O 1
ATOM 2557 N N . PHE A 1 319 ? -11.299 -7.373 24.556 1.00 83.94 319 PHE A N 1
ATOM 2558 C CA . PHE A 1 319 ? -12.621 -7.577 25.162 1.00 83.94 319 PHE A CA 1
ATOM 2559 C C . PHE A 1 319 ? -13.382 -8.792 24.621 1.00 83.94 319 PHE A C 1
ATOM 2561 O O . PHE A 1 319 ? -14.112 -9.429 25.377 1.00 83.94 319 PHE A O 1
ATOM 2568 N N . PHE A 1 320 ? -13.251 -9.101 23.334 1.00 84.88 320 PHE A N 1
ATOM 2569 C CA . PHE A 1 320 ? -14.118 -10.059 22.641 1.00 84.88 320 PHE A CA 1
ATOM 2570 C C . PHE A 1 320 ? -13.415 -11.363 22.249 1.00 84.88 320 PHE A C 1
ATOM 2572 O O . PHE A 1 320 ? -14.073 -12.282 21.769 1.00 84.88 320 PHE A O 1
ATOM 2579 N N . LYS A 1 321 ? -12.104 -11.501 22.483 1.00 82.94 321 LYS A N 1
ATOM 2580 C CA . LYS A 1 321 ? -11.409 -12.779 22.283 1.00 82.94 321 LYS A CA 1
ATOM 2581 C C . LYS A 1 321 ? -11.723 -13.759 23.426 1.00 82.94 321 LYS A C 1
ATOM 2583 O O . LYS A 1 321 ? -11.433 -13.436 24.586 1.00 82.94 321 LYS A O 1
ATOM 2588 N N . PRO A 1 322 ? -12.237 -14.968 23.129 1.00 77.69 322 PRO A N 1
ATOM 2589 C CA . PRO A 1 322 ? -12.436 -16.017 24.128 1.00 77.69 322 PRO A CA 1
ATOM 2590 C C . PRO A 1 322 ? -11.139 -16.309 24.904 1.00 77.69 322 PRO A C 1
ATOM 2592 O O . PRO A 1 322 ? -10.079 -16.499 24.309 1.00 77.69 322 PRO A O 1
ATOM 2595 N N . GLY A 1 323 ? -11.200 -16.299 26.239 1.00 70.31 323 GLY A N 1
ATOM 2596 C CA . GLY A 1 323 ? -10.045 -16.572 27.111 1.00 70.31 323 GLY A CA 1
ATOM 2597 C C . GLY A 1 323 ? -9.105 -15.387 27.390 1.00 70.31 323 GLY A C 1
ATOM 2598 O O . GLY A 1 323 ? -8.146 -15.543 28.146 1.00 70.31 323 GLY A O 1
ATOM 2599 N N . SER A 1 324 ? -9.366 -14.195 26.842 1.00 75.62 324 SER A N 1
ATOM 2600 C CA . SER A 1 324 ? -8.616 -12.980 27.190 1.00 75.62 324 SER A CA 1
ATOM 2601 C C . SER A 1 324 ? -8.983 -12.497 28.599 1.00 75.62 324 SER A C 1
ATOM 2603 O O . SER A 1 324 ? -10.123 -12.114 28.864 1.00 75.62 324 SER A O 1
ATOM 2605 N N . ALA A 1 325 ? -8.019 -12.504 29.522 1.00 65.50 325 ALA A N 1
ATOM 2606 C CA . ALA A 1 325 ? -8.200 -11.985 30.875 1.00 65.50 325 ALA A CA 1
ATOM 2607 C C . ALA A 1 325 ? -7.641 -10.557 30.977 1.00 65.50 325 ALA A C 1
ATOM 2609 O O . ALA A 1 325 ? -6.431 -10.353 31.073 1.00 65.50 325 ALA A O 1
ATOM 2610 N N . ILE A 1 326 ? -8.528 -9.559 30.979 1.00 76.25 326 ILE A N 1
ATOM 2611 C CA . ILE A 1 326 ? -8.162 -8.166 31.267 1.00 76.25 326 ILE A CA 1
ATOM 2612 C C . ILE A 1 326 ? -8.064 -7.969 32.787 1.00 76.25 326 ILE A C 1
ATOM 2614 O O . ILE A 1 326 ? -8.933 -8.406 33.545 1.00 76.25 326 ILE A O 1
ATOM 2618 N N . ASN A 1 327 ? -7.033 -7.249 33.241 1.00 79.00 327 ASN A N 1
ATOM 2619 C CA . ASN A 1 327 ? -6.917 -6.827 34.637 1.00 79.00 327 ASN A CA 1
ATOM 2620 C C . ASN A 1 327 ? -8.099 -5.931 35.039 1.00 79.00 327 ASN A C 1
ATOM 2622 O O . ASN A 1 327 ? -8.328 -4.883 34.430 1.00 79.00 327 ASN A O 1
ATOM 2626 N N . LYS A 1 328 ? -8.808 -6.314 36.109 1.00 77.62 328 LYS A N 1
ATOM 2627 C CA . LYS A 1 328 ? -10.021 -5.626 36.588 1.00 77.62 328 LYS A CA 1
ATOM 2628 C C . LYS A 1 328 ? -9.793 -4.134 36.854 1.00 77.62 328 LYS A C 1
ATOM 2630 O O . LYS A 1 328 ? -10.621 -3.330 36.448 1.00 77.62 328 LYS A O 1
ATOM 2635 N N . ASP A 1 329 ? -8.638 -3.774 37.413 1.00 79.81 329 ASP A N 1
ATOM 2636 C CA . ASP A 1 329 ? -8.299 -2.389 37.781 1.00 79.81 329 ASP A CA 1
ATOM 2637 C C . ASP A 1 329 ? -8.136 -1.449 36.577 1.00 79.81 329 ASP A C 1
ATOM 2639 O O . ASP A 1 329 ? -8.285 -0.235 36.697 1.00 79.81 329 ASP A O 1
ATOM 2643 N N . HIS A 1 330 ? -7.816 -1.994 35.401 1.00 83.69 330 HIS A N 1
ATOM 2644 C CA . HIS A 1 330 ? -7.649 -1.196 34.188 1.00 83.69 330 HIS A CA 1
ATOM 2645 C C . HIS A 1 330 ? -8.836 -1.313 33.235 1.00 83.69 330 HIS A C 1
ATOM 2647 O O . HIS A 1 330 ? -8.945 -0.475 32.343 1.00 83.69 330 HIS A O 1
ATOM 2653 N N . LYS A 1 331 ? -9.735 -2.291 33.423 1.00 85.19 331 LYS A N 1
ATOM 2654 C CA . LYS A 1 331 ? -10.865 -2.580 32.523 1.00 85.19 331 LYS A CA 1
ATOM 2655 C C . LYS A 1 331 ? -11.671 -1.326 32.168 1.00 85.19 331 LYS A C 1
ATOM 2657 O O . LYS A 1 331 ? -11.944 -1.099 30.992 1.00 85.19 331 LYS A O 1
ATOM 2662 N N . GLU A 1 332 ? -11.976 -0.484 33.154 1.00 87.75 332 GLU A N 1
ATOM 2663 C CA . GLU A 1 332 ? -12.713 0.770 32.945 1.00 87.75 332 GLU A CA 1
ATOM 2664 C C . GLU A 1 332 ? -11.980 1.744 32.011 1.00 87.75 332 GLU A C 1
ATOM 2666 O O . GLU A 1 332 ? -12.615 2.399 31.186 1.00 87.75 332 GLU A O 1
ATOM 2671 N N . LYS A 1 333 ? -10.642 1.801 32.078 1.00 89.12 333 LYS A N 1
ATOM 2672 C CA . LYS A 1 333 ? -9.818 2.670 31.223 1.00 89.12 333 LYS A CA 1
ATOM 2673 C C . LYS A 1 333 ? -9.817 2.196 29.772 1.00 89.12 333 LYS A C 1
ATOM 2675 O O . LYS A 1 333 ? -9.964 3.011 28.867 1.00 89.12 333 LYS A O 1
ATOM 2680 N N . TYR A 1 334 ? -9.681 0.886 29.551 1.00 87.81 334 TYR A N 1
ATOM 2681 C CA . TYR A 1 334 ? -9.773 0.292 28.211 1.00 87.81 334 TYR A CA 1
ATOM 2682 C C . TYR A 1 334 ? -11.154 0.541 27.596 1.00 87.81 334 TYR A C 1
ATOM 2684 O O . TYR A 1 334 ? -11.254 0.919 26.431 1.00 87.81 334 TYR A O 1
ATOM 2692 N N . LEU A 1 335 ? -12.206 0.363 28.401 1.00 88.94 335 LEU A N 1
ATOM 2693 C CA . LEU A 1 335 ? -13.588 0.546 27.977 1.00 88.94 335 LEU A CA 1
ATOM 2694 C C . LEU A 1 335 ? -13.860 2.007 27.614 1.00 88.94 335 LEU A C 1
ATOM 2696 O O . LEU A 1 335 ? -14.450 2.276 26.574 1.00 88.94 335 LEU A O 1
ATOM 2700 N N . HIS A 1 336 ? -13.381 2.943 28.437 1.00 89.44 336 HIS A N 1
ATOM 2701 C CA . HIS A 1 336 ? -13.516 4.370 28.174 1.00 89.44 336 HIS A CA 1
ATOM 2702 C C . HIS A 1 336 ? -12.824 4.775 26.872 1.00 89.44 336 HIS A C 1
ATOM 2704 O O . HIS A 1 336 ? -13.436 5.460 26.070 1.00 89.44 336 HIS A O 1
ATOM 2710 N N . ILE A 1 337 ? -11.587 4.328 26.616 1.00 89.62 337 ILE A N 1
ATOM 2711 C CA . ILE A 1 337 ? -10.877 4.663 25.367 1.00 89.62 337 ILE A CA 1
ATOM 2712 C C . ILE A 1 337 ? -11.601 4.095 24.145 1.00 89.62 337 ILE A C 1
ATOM 2714 O O . ILE A 1 337 ? -11.723 4.789 23.138 1.00 89.62 337 ILE A O 1
ATOM 2718 N N . LEU A 1 338 ? -12.082 2.850 24.226 1.00 88.81 338 LEU A N 1
ATOM 2719 C CA . LEU A 1 338 ? -12.811 2.221 23.128 1.00 88.81 338 LEU A CA 1
ATOM 2720 C C . LEU A 1 338 ? -14.127 2.953 22.840 1.00 88.81 338 LEU A C 1
ATOM 2722 O O . LEU A 1 338 ? -14.393 3.288 21.689 1.00 88.81 338 LEU A O 1
ATOM 2726 N N . ALA A 1 339 ? -14.902 3.249 23.887 1.00 89.44 339 ALA A N 1
ATOM 2727 C CA . ALA A 1 339 ? -16.135 4.017 23.770 1.00 89.44 339 ALA A CA 1
ATOM 2728 C C . ALA A 1 339 ? -15.846 5.410 23.190 1.00 89.44 339 ALA A C 1
ATOM 2730 O O . ALA A 1 339 ? -16.446 5.787 22.187 1.00 89.44 339 ALA A O 1
ATOM 2731 N N . TYR A 1 340 ? -14.834 6.105 23.716 1.00 88.75 340 TYR A N 1
ATOM 2732 C CA . TYR A 1 340 ? -14.417 7.432 23.264 1.00 88.75 340 TYR A CA 1
ATOM 2733 C C . TYR A 1 340 ? -14.041 7.463 21.784 1.00 88.75 340 TYR A C 1
ATOM 2735 O O . TYR A 1 340 ? -14.478 8.346 21.055 1.00 88.75 340 TYR A O 1
ATOM 2743 N N . ALA A 1 341 ? -13.271 6.480 21.313 1.00 88.19 341 ALA A N 1
ATOM 2744 C CA . ALA A 1 341 ? -12.880 6.396 19.909 1.00 88.19 341 ALA A CA 1
ATOM 2745 C C . ALA A 1 341 ? -14.075 6.174 18.961 1.00 88.19 341 ALA A C 1
ATOM 2747 O O . ALA A 1 341 ? -13.998 6.554 17.791 1.00 88.19 341 ALA A O 1
ATOM 2748 N N . SER A 1 342 ? -15.150 5.551 19.461 1.00 85.88 342 SER A N 1
ATOM 2749 C CA . SER A 1 342 ? -16.341 5.197 18.683 1.00 85.88 342 SER A CA 1
ATOM 2750 C C . SER A 1 342 ? -17.467 6.231 18.718 1.00 85.88 342 SER A C 1
ATOM 2752 O O . SER A 1 342 ? -18.156 6.375 17.716 1.00 85.88 342 SER A O 1
ATOM 2754 N N . SER A 1 343 ? -17.659 6.936 19.837 1.00 84.69 343 SER A N 1
ATOM 2755 C CA . SER A 1 343 ? -18.828 7.797 20.058 1.00 84.69 343 SER A CA 1
ATOM 2756 C C . SER A 1 343 ? -18.519 9.288 19.950 1.00 84.69 343 SER A C 1
ATOM 2758 O O . SER A 1 343 ? -19.412 10.085 19.690 1.00 84.69 343 SER A O 1
ATOM 2760 N N . VAL A 1 344 ? -17.269 9.690 20.193 1.00 84.44 344 VAL A N 1
ATOM 2761 C CA . VAL A 1 344 ? -16.894 11.106 20.226 1.00 84.44 344 VAL A CA 1
ATOM 2762 C C . VAL A 1 344 ? -16.483 11.558 18.832 1.00 84.44 344 VAL A C 1
ATOM 2764 O O . VAL A 1 344 ? -15.667 10.918 18.166 1.00 84.44 344 VAL A O 1
ATOM 2767 N N . TYR A 1 345 ? -17.019 12.693 18.401 1.00 80.06 345 TYR A N 1
ATOM 2768 C CA . TYR A 1 345 ? -16.636 13.344 17.155 1.00 80.06 345 TYR A CA 1
ATOM 2769 C C . TYR A 1 345 ? -16.543 14.859 17.350 1.00 80.06 345 TYR A C 1
ATOM 2771 O O . TYR A 1 345 ? -17.202 15.441 18.215 1.00 80.06 345 TYR A O 1
ATOM 2779 N N . ASP A 1 346 ? -15.670 15.488 16.566 1.00 77.25 346 ASP A N 1
ATOM 2780 C CA . ASP A 1 346 ? -15.528 16.940 16.539 1.00 77.25 346 ASP A CA 1
ATOM 2781 C C . ASP A 1 346 ? -16.511 17.486 15.477 1.00 77.25 346 ASP A C 1
ATOM 2783 O O . ASP A 1 346 ? -16.462 17.063 14.317 1.00 77.25 346 ASP A O 1
ATOM 2787 N N . ASN A 1 347 ? -17.428 18.380 15.869 1.00 71.62 347 ASN A N 1
ATOM 2788 C CA . ASN A 1 347 ? -18.373 19.043 14.958 1.00 71.62 347 ASN A CA 1
ATOM 2789 C C . ASN A 1 347 ? -17.654 20.015 14.005 1.00 71.62 347 ASN A C 1
ATOM 2791 O O . ASN A 1 347 ? -16.504 20.391 14.232 1.00 71.62 347 ASN A O 1
ATOM 2795 N N . GLU A 1 348 ? -18.349 20.480 12.958 1.00 64.06 348 GLU A N 1
ATOM 2796 C CA . GLU A 1 348 ? -17.819 21.484 12.014 1.00 64.06 348 GLU A CA 1
ATOM 2797 C C . GLU A 1 348 ? -17.394 22.797 12.708 1.00 64.06 348 GLU A C 1
ATOM 2799 O O . GLU A 1 348 ? -16.466 23.460 12.247 1.00 64.06 348 GLU A O 1
ATOM 2804 N N . ASP A 1 349 ? -17.999 23.113 13.859 1.00 59.62 349 ASP A N 1
ATOM 2805 C CA . ASP A 1 349 ? -17.662 24.259 14.718 1.00 59.62 349 ASP A CA 1
ATOM 2806 C C . ASP A 1 349 ? -16.461 24.009 15.658 1.00 59.62 349 ASP A C 1
ATOM 2808 O O . ASP A 1 349 ? -16.066 24.886 16.425 1.00 59.62 349 ASP A O 1
ATOM 2812 N N . GLY A 1 350 ? -15.864 22.812 15.622 1.00 62.62 350 GLY A N 1
ATOM 2813 C CA . GLY A 1 350 ? -14.762 22.407 16.503 1.00 62.62 350 GLY A CA 1
ATOM 2814 C C . GLY A 1 350 ? -15.190 22.040 17.928 1.00 62.62 350 GLY A C 1
ATOM 2815 O O . GLY A 1 350 ? -14.337 21.721 18.756 1.00 62.62 350 GLY A O 1
ATOM 2816 N N . GLU A 1 351 ? -16.493 22.058 18.221 1.00 66.88 351 GLU A N 1
ATOM 2817 C CA . GLU A 1 351 ? -17.045 21.580 19.489 1.00 66.88 351 GLU A CA 1
ATOM 2818 C C . GLU A 1 351 ? -17.121 20.050 19.510 1.00 66.88 351 GLU A C 1
ATOM 2820 O O . GLU A 1 351 ? -17.574 19.407 18.560 1.00 66.88 351 GLU A O 1
ATOM 2825 N N . ARG A 1 352 ? -16.667 19.457 20.613 1.00 72.44 352 ARG A N 1
ATOM 2826 C CA . ARG A 1 352 ? -16.617 18.007 20.795 1.00 72.44 352 ARG A CA 1
ATOM 2827 C C . ARG A 1 352 ? -17.951 17.493 21.330 1.00 72.44 352 ARG A C 1
ATOM 2829 O O . ARG A 1 352 ? -18.337 17.843 22.444 1.00 72.44 352 ARG A O 1
ATOM 2836 N N . CYS A 1 353 ? -18.629 16.639 20.567 1.00 74.75 353 CYS A N 1
ATOM 2837 C CA . CYS A 1 353 ? -19.865 15.994 21.006 1.00 74.75 353 CYS A CA 1
ATOM 2838 C C . CYS A 1 353 ? -19.539 14.718 21.798 1.00 74.75 353 CYS A C 1
ATOM 2840 O O . CYS A 1 353 ? -18.811 13.849 21.316 1.00 74.75 353 CYS A O 1
ATOM 2842 N N . VAL A 1 354 ? -20.051 14.618 23.030 1.00 78.19 354 VAL A N 1
ATOM 2843 C CA . VAL A 1 354 ? -19.774 13.508 23.970 1.00 78.19 354 VAL A CA 1
ATOM 2844 C C . VAL A 1 354 ? -21.068 12.794 24.401 1.00 78.19 354 VAL A C 1
ATOM 2846 O O . VAL A 1 354 ? -21.046 11.920 25.263 1.00 78.19 354 VAL A O 1
ATOM 2849 N N . ASP A 1 355 ? -22.202 13.130 23.786 1.00 76.19 355 ASP A N 1
ATOM 2850 C CA . ASP A 1 355 ? -23.538 12.773 24.282 1.00 76.19 355 ASP A CA 1
ATOM 2851 C C . ASP A 1 355 ? -23.778 11.252 24.350 1.00 76.19 355 ASP A C 1
ATOM 2853 O O . ASP A 1 355 ? -24.422 10.766 25.277 1.00 76.19 355 ASP A O 1
ATOM 2857 N N . GLU A 1 356 ? -23.194 10.479 23.431 1.00 81.94 356 GLU A N 1
ATOM 2858 C CA . GLU A 1 356 ? -23.386 9.022 23.338 1.00 81.94 356 GLU A CA 1
ATOM 2859 C C . GLU A 1 356 ? -22.334 8.192 24.102 1.00 81.94 356 GLU A C 1
ATOM 2861 O O . GLU A 1 356 ? -22.394 6.957 24.110 1.00 81.94 356 GLU A O 1
ATOM 2866 N N . LEU A 1 357 ? -21.352 8.831 24.751 1.00 85.56 357 LEU A N 1
ATOM 2867 C CA . LEU A 1 357 ? -20.201 8.135 25.342 1.00 85.56 357 LEU A CA 1
ATOM 2868 C C . LEU A 1 357 ? -20.599 7.165 26.460 1.00 85.56 357 LEU A C 1
ATOM 2870 O O . LEU A 1 357 ? -20.175 6.008 26.465 1.00 85.56 357 LEU A O 1
ATOM 2874 N N . GLU A 1 358 ? -21.414 7.623 27.410 1.00 87.00 358 GLU A N 1
ATOM 2875 C CA . GLU A 1 358 ? -21.804 6.812 28.568 1.00 87.00 358 GLU A CA 1
ATOM 2876 C C . GLU A 1 358 ? -22.736 5.658 28.185 1.00 87.00 358 GLU A C 1
ATOM 2878 O O . GLU A 1 358 ? -22.659 4.576 28.770 1.00 87.00 358 GLU A O 1
ATOM 2883 N N . ASP A 1 359 ? -23.582 5.847 27.176 1.00 87.38 359 ASP A N 1
ATOM 2884 C CA . ASP A 1 359 ? -24.483 4.796 26.707 1.00 87.38 359 ASP A CA 1
ATOM 2885 C C . ASP A 1 359 ? -23.732 3.744 25.882 1.00 87.38 359 ASP A C 1
ATOM 2887 O O . ASP A 1 359 ? -23.914 2.544 26.107 1.00 87.38 359 ASP A O 1
ATOM 2891 N N . THR A 1 360 ? -22.781 4.171 25.044 1.00 86.88 360 THR A N 1
ATOM 2892 C CA . THR A 1 360 ? -21.868 3.267 24.323 1.00 86.88 360 THR A CA 1
ATOM 2893 C C . THR A 1 360 ? -20.998 2.465 25.293 1.00 86.88 360 THR A C 1
ATOM 2895 O O . THR A 1 360 ? -20.810 1.258 25.128 1.00 86.88 360 THR A O 1
ATOM 2898 N N . LYS A 1 361 ? -20.503 3.106 26.360 1.00 88.62 361 LYS A N 1
ATOM 2899 C CA . LYS A 1 361 ? -19.720 2.456 27.419 1.00 88.62 361 LYS A CA 1
ATOM 2900 C C . LYS A 1 361 ? -20.524 1.365 28.131 1.00 88.62 361 LYS A C 1
ATOM 2902 O O . LYS A 1 361 ? -20.021 0.252 28.290 1.00 88.62 361 LYS A O 1
ATOM 2907 N N . LYS A 1 362 ? -21.776 1.648 28.512 1.00 88.81 362 LYS A N 1
ATOM 2908 C CA . LYS A 1 362 ? -22.677 0.652 29.120 1.00 88.81 362 LYS A CA 1
ATOM 2909 C C . LYS A 1 362 ? -22.957 -0.508 28.165 1.00 88.81 362 LYS A C 1
ATOM 2911 O O . LYS A 1 362 ? -22.866 -1.655 28.590 1.00 88.81 362 LYS A O 1
ATOM 2916 N N . ALA A 1 363 ? -23.247 -0.220 26.894 1.00 88.06 363 ALA A N 1
ATOM 2917 C CA . ALA A 1 363 ? -23.530 -1.238 25.880 1.00 88.06 363 ALA A CA 1
ATOM 2918 C C . ALA A 1 363 ? -22.326 -2.161 25.609 1.00 88.06 363 ALA A C 1
ATOM 2920 O O . ALA A 1 363 ? -22.483 -3.371 25.443 1.00 88.06 363 ALA A O 1
ATOM 2921 N N . LEU A 1 364 ? -21.106 -1.615 25.605 1.00 87.19 364 LEU A N 1
ATOM 2922 C CA . LEU A 1 364 ? -19.880 -2.407 25.493 1.00 87.19 364 LEU A CA 1
ATOM 2923 C C . LEU A 1 364 ? -19.657 -3.296 26.723 1.00 87.19 364 LEU A C 1
ATOM 2925 O O . LEU A 1 364 ? -19.250 -4.451 26.586 1.00 87.19 364 LEU A O 1
ATOM 2929 N N . GLU A 1 365 ? -19.928 -2.788 27.927 1.00 88.75 365 GLU A N 1
ATOM 2930 C CA . GLU A 1 365 ? -19.764 -3.566 29.154 1.00 88.75 365 GLU A CA 1
ATOM 2931 C C . GLU A 1 365 ? -20.765 -4.723 29.255 1.00 88.75 365 GLU A C 1
ATOM 2933 O O . GLU A 1 365 ? -20.372 -5.843 29.603 1.00 88.75 365 GLU A O 1
ATOM 2938 N N . THR A 1 366 ? -22.034 -4.479 28.915 1.00 87.50 366 THR A N 1
ATOM 2939 C CA . THR A 1 366 ? -23.067 -5.521 28.873 1.00 87.50 366 THR A CA 1
ATOM 2940 C C . THR A 1 366 ? -22.730 -6.578 27.827 1.00 87.50 366 THR A C 1
ATOM 2942 O O . THR A 1 366 ? -22.740 -7.766 28.151 1.00 87.50 366 THR A O 1
ATOM 2945 N N . ALA A 1 367 ? -22.338 -6.173 26.615 1.00 85.81 367 ALA A N 1
ATOM 2946 C CA . ALA A 1 367 ? -21.946 -7.099 25.554 1.00 85.81 367 ALA A CA 1
ATOM 2947 C C . ALA A 1 367 ? -20.730 -7.955 25.948 1.00 85.81 367 ALA A C 1
ATOM 2949 O O . ALA A 1 367 ? -20.756 -9.175 25.788 1.00 85.81 367 ALA A O 1
ATOM 2950 N N . HIS A 1 368 ? -19.691 -7.355 26.538 1.00 86.44 368 HIS A N 1
ATOM 2951 C CA . HIS A 1 368 ? -18.524 -8.092 27.031 1.00 86.44 368 HIS A CA 1
ATOM 2952 C C . HIS A 1 368 ? -18.888 -9.084 28.151 1.00 86.44 368 HIS A C 1
ATOM 2954 O O . HIS A 1 368 ? -18.390 -10.214 28.180 1.00 86.44 368 HIS A O 1
ATOM 2960 N N . MET A 1 369 ? -19.779 -8.701 29.072 1.00 84.81 369 MET A N 1
ATOM 2961 C CA . MET A 1 369 ? -20.266 -9.603 30.119 1.00 84.81 369 MET A CA 1
ATOM 2962 C C . MET A 1 369 ? -21.027 -10.801 29.529 1.00 84.81 369 MET A C 1
ATOM 2964 O O . MET A 1 369 ? -20.835 -11.923 29.990 1.00 84.81 369 MET A O 1
ATOM 2968 N N . ILE A 1 370 ? -21.862 -10.582 28.512 1.00 83.50 370 ILE A N 1
ATOM 2969 C CA . ILE A 1 370 ? -22.605 -11.656 27.839 1.00 83.50 370 ILE A CA 1
ATOM 2970 C C . ILE A 1 370 ? -21.635 -12.587 27.097 1.00 83.50 370 ILE A C 1
ATOM 2972 O O . ILE A 1 370 ? -21.684 -13.797 27.302 1.00 83.50 370 ILE A O 1
ATOM 2976 N N . CYS A 1 371 ? -20.691 -12.046 26.318 1.00 81.00 371 CYS A N 1
ATOM 2977 C CA . CYS A 1 371 ? -19.737 -12.848 25.537 1.00 81.00 371 CYS A CA 1
ATOM 2978 C C . CYS A 1 371 ? -18.791 -13.675 26.430 1.00 81.00 371 CYS A C 1
ATOM 2980 O O . CYS A 1 371 ? -18.512 -14.843 26.147 1.00 81.00 371 CYS A O 1
ATOM 2982 N N . SER A 1 372 ? -18.323 -13.104 27.546 1.00 79.19 372 SER A N 1
ATOM 2983 C CA . SER A 1 372 ? -17.461 -13.818 28.503 1.00 79.19 372 SER A CA 1
ATOM 2984 C C . SER A 1 372 ? -18.184 -14.971 29.208 1.00 79.19 372 SER A C 1
ATOM 2986 O O . SER A 1 372 ? -17.587 -16.030 29.396 1.00 79.19 372 SER A O 1
ATOM 2988 N N . LYS A 1 373 ? -19.473 -14.813 29.536 1.00 77.31 373 LYS A N 1
ATOM 2989 C CA . LYS A 1 373 ? -20.310 -15.890 30.097 1.00 77.31 373 LYS A CA 1
ATOM 2990 C C . LYS A 1 373 ? -20.674 -16.950 29.059 1.00 77.31 373 LYS A C 1
ATOM 2992 O O . LYS A 1 373 ? -20.568 -18.141 29.336 1.00 77.31 373 LYS A O 1
ATOM 2997 N N . ALA A 1 374 ? -21.015 -16.527 27.844 1.00 66.44 374 ALA A N 1
ATOM 2998 C CA . ALA A 1 374 ? -21.380 -17.415 26.742 1.00 66.44 374 ALA A CA 1
ATOM 2999 C C . ALA A 1 374 ? -20.226 -18.316 26.272 1.00 66.44 374 ALA A C 1
ATOM 3001 O O . ALA A 1 374 ? -20.473 -19.364 25.687 1.00 66.44 374 ALA A O 1
ATOM 3002 N N . THR A 1 375 ? -18.978 -17.930 26.560 1.00 60.25 375 THR A N 1
ATOM 3003 C CA . THR A 1 375 ? -17.786 -18.769 26.344 1.00 60.25 375 THR A CA 1
ATOM 3004 C C . THR A 1 375 ? -17.720 -19.949 27.330 1.00 60.25 375 THR A C 1
ATOM 3006 O O . THR A 1 375 ? -17.055 -20.939 27.058 1.00 60.25 375 THR A O 1
ATOM 3009 N N . VAL A 1 376 ? -18.402 -19.857 28.478 1.00 62.12 376 VAL A N 1
ATOM 3010 C CA . VAL A 1 376 ? -18.422 -20.890 29.531 1.00 62.12 376 VAL A CA 1
ATOM 3011 C C . VAL A 1 376 ? -19.707 -21.728 29.482 1.00 62.12 376 VAL A C 1
ATOM 3013 O O . VAL A 1 376 ? -19.678 -22.909 29.814 1.00 62.12 376 VAL A O 1
ATOM 3016 N N . SER A 1 377 ? -20.836 -21.140 29.069 1.00 63.84 377 SER A N 1
ATOM 3017 C CA . SER A 1 377 ? -22.115 -21.842 28.901 1.00 63.84 377 SER A CA 1
ATOM 3018 C C . SER A 1 377 ? -22.942 -21.236 27.764 1.00 63.84 377 SER A C 1
ATOM 3020 O O . SER A 1 377 ? -23.459 -20.123 27.872 1.00 63.84 377 SER A O 1
ATOM 3022 N N . HIS A 1 378 ? -23.133 -21.991 26.680 1.00 65.31 378 HIS A N 1
ATOM 3023 C CA . HIS A 1 378 ? -23.905 -21.547 25.510 1.00 65.31 378 HIS A CA 1
ATOM 3024 C C . HIS A 1 378 ? -25.421 -21.456 25.759 1.00 65.31 378 HIS A C 1
ATOM 3026 O O . HIS A 1 378 ? -26.133 -20.784 25.016 1.00 65.31 378 HIS A O 1
ATOM 3032 N N . THR A 1 379 ? -25.929 -22.087 26.822 1.00 65.62 379 THR A N 1
ATOM 3033 C CA . THR A 1 379 ? -27.362 -22.053 27.174 1.00 65.62 379 THR A CA 1
ATOM 3034 C C . THR A 1 379 ? -27.798 -20.706 27.755 1.00 65.62 379 THR A C 1
ATOM 3036 O O . THR A 1 379 ? -28.930 -20.280 27.540 1.00 65.62 379 THR A O 1
ATOM 3039 N N . GLU A 1 380 ? -26.890 -19.986 28.421 1.00 68.12 380 GLU A N 1
ATOM 3040 C CA . GLU A 1 380 ? -27.159 -18.650 28.976 1.00 68.12 380 GLU A CA 1
ATOM 3041 C C . GLU A 1 380 ? -27.286 -17.582 27.882 1.00 68.12 380 GLU A C 1
ATOM 3043 O O . GLU A 1 380 ? -27.989 -16.586 28.056 1.00 68.12 380 GLU A O 1
ATOM 3048 N N . LEU A 1 381 ? -26.667 -17.819 26.722 1.00 71.50 381 LEU A N 1
ATOM 3049 C CA . LEU A 1 381 ? -26.724 -16.911 25.581 1.00 71.50 381 LEU A CA 1
ATOM 3050 C C . LEU A 1 381 ? -28.153 -16.770 25.041 1.00 71.50 381 LEU A C 1
ATOM 3052 O O . LEU A 1 381 ? -28.548 -15.668 24.684 1.00 71.50 381 LEU A O 1
ATOM 3056 N N . GLN A 1 382 ? -28.954 -17.845 25.047 1.00 73.25 382 GLN A N 1
ATOM 3057 C CA . GLN A 1 382 ? -30.341 -17.816 24.559 1.00 73.25 382 GLN A CA 1
ATOM 3058 C C . GLN A 1 382 ? -31.235 -16.843 25.344 1.00 73.25 382 GLN A C 1
ATOM 3060 O O . GLN A 1 382 ? -32.139 -16.239 24.769 1.00 73.25 382 GLN A O 1
ATOM 3065 N N . VAL A 1 383 ? -30.980 -16.674 26.644 1.00 78.44 383 VAL A N 1
ATOM 3066 C CA . VAL A 1 383 ? -31.773 -15.798 27.523 1.00 78.44 383 VAL A CA 1
ATOM 3067 C C . VAL A 1 383 ? -31.402 -14.327 27.321 1.00 78.44 383 VAL A C 1
ATOM 3069 O O . VAL A 1 383 ? -32.274 -13.461 27.347 1.00 78.44 383 VAL A O 1
ATOM 3072 N N . GLU A 1 384 ? -30.123 -14.051 27.068 1.00 81.38 384 GLU A N 1
ATOM 3073 C CA . GLU A 1 384 ? -29.563 -12.700 26.924 1.00 81.38 384 GLU A CA 1
ATOM 3074 C C . GLU A 1 384 ? -29.491 -12.217 25.459 1.00 81.38 384 GLU A C 1
ATOM 3076 O O . GLU A 1 384 ? -28.963 -11.147 25.166 1.00 81.38 384 GLU A O 1
ATOM 3081 N N . VAL A 1 385 ? -30.046 -12.964 24.497 1.00 82.00 385 VAL A N 1
ATOM 3082 C CA . VAL A 1 385 ? -30.110 -12.522 23.090 1.00 82.00 385 VAL A CA 1
ATOM 3083 C C . VAL A 1 385 ? -30.863 -11.192 22.906 1.00 82.00 385 VAL A C 1
ATOM 3085 O O . VAL A 1 385 ? -30.353 -10.329 22.191 1.00 82.00 385 VAL A O 1
ATOM 3088 N N . PRO A 1 386 ? -32.025 -10.942 23.546 1.00 84.38 386 PRO A N 1
ATOM 3089 C CA . PRO A 1 386 ? -32.743 -9.678 23.362 1.00 84.38 386 PRO A CA 1
ATOM 3090 C C . PRO A 1 386 ? -31.964 -8.458 23.869 1.00 84.38 386 PRO A C 1
ATOM 3092 O O . PRO A 1 386 ? -32.036 -7.385 23.269 1.00 84.38 386 PRO A O 1
ATOM 3095 N N . THR A 1 387 ? -31.221 -8.610 24.970 1.00 85.69 387 THR A N 1
ATOM 3096 C CA . THR A 1 387 ? -30.363 -7.554 25.525 1.00 85.69 387 THR A CA 1
ATOM 3097 C C . THR A 1 387 ? -29.145 -7.336 24.627 1.00 85.69 387 THR A C 1
ATOM 3099 O O . THR A 1 387 ? -28.778 -6.189 24.364 1.00 85.69 387 THR A O 1
ATOM 3102 N N . LEU A 1 388 ? -28.582 -8.407 24.058 1.00 84.81 388 LEU A N 1
ATOM 3103 C CA . LEU A 1 388 ? -27.496 -8.325 23.083 1.00 84.81 388 LEU A CA 1
ATOM 3104 C C . LEU A 1 388 ? -27.923 -7.621 21.784 1.00 84.81 388 LEU A C 1
ATOM 3106 O O . LEU A 1 388 ? -27.192 -6.753 21.313 1.00 84.81 388 LEU A O 1
ATOM 3110 N N . PHE A 1 389 ? -29.121 -7.889 21.254 1.00 86.12 389 PHE A N 1
ATOM 3111 C CA . PHE A 1 389 ? -29.658 -7.186 20.076 1.00 86.12 389 PHE A CA 1
ATOM 3112 C C . PHE A 1 389 ? -29.813 -5.676 20.297 1.00 86.12 389 PHE A C 1
ATOM 3114 O O . PHE A 1 389 ? -29.560 -4.885 19.392 1.00 86.12 389 PHE A O 1
ATOM 3121 N N . GLN A 1 390 ? -30.166 -5.238 21.510 1.00 86.44 390 GLN A N 1
ATOM 3122 C CA . GLN A 1 390 ? -30.184 -3.805 21.826 1.00 86.44 390 GLN A CA 1
ATOM 3123 C C . GLN A 1 390 ? -28.779 -3.190 21.816 1.00 86.44 390 GLN A C 1
ATOM 3125 O O . GLN A 1 390 ? -28.631 -2.035 21.422 1.00 86.44 390 GLN A O 1
ATOM 3130 N N . CYS A 1 391 ? -27.759 -3.956 22.212 1.00 86.50 391 CYS A N 1
ATOM 3131 C CA . CYS A 1 391 ? -26.368 -3.503 22.239 1.00 86.50 391 CYS A CA 1
ATOM 3132 C C . CYS A 1 391 ? -25.719 -3.513 20.843 1.00 86.50 391 CYS A C 1
ATOM 3134 O O . CYS A 1 391 ? -24.901 -2.645 20.556 1.00 86.50 391 CYS A O 1
ATOM 3136 N N . ILE A 1 392 ? -26.100 -4.447 19.963 1.00 87.75 392 ILE A N 1
ATOM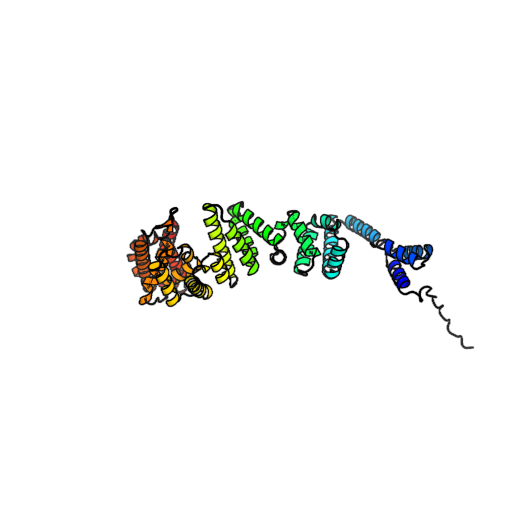 3137 C CA . ILE A 1 392 ? -25.573 -4.580 18.588 1.00 87.75 392 ILE A CA 1
ATOM 3138 C C . ILE A 1 392 ? -25.841 -3.327 17.738 1.00 87.75 392 ILE A C 1
ATOM 3140 O O . ILE A 1 392 ? -25.049 -3.018 16.853 1.00 87.75 392 ILE A O 1
ATOM 3144 N N . LYS A 1 393 ? -26.864 -2.532 18.073 1.00 86.12 393 LYS A N 1
ATOM 3145 C CA . LYS A 1 393 ? -27.143 -1.235 17.428 1.00 86.12 393 LYS A CA 1
ATOM 3146 C C . LYS A 1 393 ? -25.954 -0.269 17.427 1.00 86.12 393 LYS A C 1
ATOM 3148 O O . LYS A 1 393 ? -25.891 0.607 16.571 1.00 86.12 393 LYS A O 1
ATOM 3153 N N . TYR A 1 394 ? -25.021 -0.413 18.369 1.00 87.81 394 TYR A N 1
ATOM 3154 C CA . TYR A 1 394 ? -23.780 0.355 18.376 1.00 87.81 394 TYR A CA 1
ATOM 3155 C C . TYR A 1 394 ? -22.734 -0.318 17.464 1.00 87.81 394 TYR A C 1
ATOM 3157 O O . TYR A 1 394 ? -22.362 -1.469 17.722 1.00 87.81 394 TYR A O 1
ATOM 3165 N N . PRO A 1 395 ? -22.174 0.376 16.449 1.00 88.62 395 PRO A N 1
ATOM 3166 C CA . PRO A 1 395 ? -21.278 -0.235 15.457 1.00 88.62 395 PRO A CA 1
ATOM 3167 C C . PRO A 1 395 ? -20.049 -0.934 16.051 1.00 88.62 395 PRO A C 1
ATOM 3169 O O . PRO A 1 395 ? -19.628 -1.990 15.581 1.00 88.62 395 PRO A O 1
ATOM 3172 N N . ILE A 1 396 ? -19.480 -0.380 17.127 1.00 87.19 396 ILE A N 1
ATOM 3173 C CA . ILE A 1 396 ? -18.315 -0.973 17.794 1.00 87.19 396 ILE A CA 1
ATOM 3174 C C . ILE A 1 396 ? -18.660 -2.276 18.531 1.00 87.19 396 ILE A C 1
ATOM 3176 O O . ILE A 1 396 ? -17.836 -3.189 18.593 1.00 87.19 396 ILE A O 1
ATOM 3180 N N . VAL A 1 397 ? -19.890 -2.391 19.046 1.00 88.19 397 VAL A N 1
ATOM 3181 C CA . VAL A 1 397 ? -20.399 -3.620 19.665 1.00 88.19 397 VAL A CA 1
ATOM 3182 C C . VAL A 1 397 ? -20.672 -4.660 18.585 1.00 88.19 397 VAL A C 1
ATOM 3184 O O . VAL A 1 397 ? -20.248 -5.799 18.747 1.00 88.19 397 VAL A O 1
ATOM 3187 N N . SER A 1 398 ? -21.288 -4.265 17.466 1.00 88.06 398 SER A N 1
ATOM 3188 C CA . SER A 1 398 ? -21.451 -5.121 16.281 1.00 88.06 398 SER A CA 1
ATOM 3189 C C . SER A 1 398 ? -20.121 -5.719 15.817 1.00 88.06 398 SER A C 1
ATOM 3191 O O . SER A 1 398 ? -20.010 -6.934 15.659 1.00 88.06 398 SER A O 1
ATOM 3193 N N . LEU A 1 399 ? -19.080 -4.890 15.679 1.00 87.50 399 LEU A N 1
ATOM 3194 C CA . LEU A 1 399 ? -17.738 -5.348 15.312 1.00 87.50 399 LEU A CA 1
ATOM 3195 C C . LEU A 1 399 ? -17.151 -6.311 16.356 1.00 87.50 399 LEU A C 1
ATOM 3197 O O . LEU A 1 399 ? -16.544 -7.319 15.997 1.00 87.50 399 LEU A O 1
ATOM 3201 N N . GLY A 1 400 ? -17.335 -6.018 17.645 1.00 87.25 400 GLY A N 1
ATOM 3202 C CA . GLY A 1 400 ? -16.885 -6.885 18.732 1.00 87.25 400 GLY A CA 1
ATOM 3203 C C . GLY A 1 400 ? -17.564 -8.251 18.732 1.00 87.25 400 GLY A C 1
ATOM 3204 O O . GLY A 1 400 ? -16.881 -9.272 18.805 1.00 87.25 400 GLY A O 1
ATOM 3205 N N . VAL A 1 401 ? -18.889 -8.278 18.575 1.00 88.19 401 VAL A N 1
ATOM 3206 C CA . VAL A 1 401 ? -19.673 -9.514 18.467 1.00 88.19 401 VAL A CA 1
ATOM 3207 C C . VAL A 1 401 ? -19.263 -10.293 17.222 1.00 88.19 401 VAL A C 1
ATOM 3209 O O . VAL A 1 401 ? -19.009 -11.485 17.334 1.00 88.19 401 VAL A O 1
ATOM 3212 N N . LEU A 1 402 ? -19.098 -9.640 16.068 1.00 89.25 402 LEU A N 1
ATOM 3213 C CA . LEU A 1 402 ? -18.628 -10.289 14.841 1.00 89.25 402 LEU A CA 1
ATOM 3214 C C . LEU A 1 402 ? -17.280 -10.990 15.051 1.00 89.25 402 LEU A C 1
ATOM 3216 O O . LEU A 1 402 ? -17.131 -12.159 14.701 1.00 89.25 402 LEU A O 1
ATOM 3220 N N . ARG A 1 403 ? -16.313 -10.304 15.674 1.00 86.88 403 ARG A N 1
ATOM 3221 C CA . ARG A 1 403 ? -15.007 -10.896 15.993 1.00 86.88 403 ARG A CA 1
ATOM 3222 C C . ARG A 1 403 ? -15.125 -12.028 17.005 1.00 86.88 403 ARG A C 1
ATOM 3224 O O . ARG A 1 403 ? -14.442 -13.034 16.850 1.00 86.88 403 ARG A O 1
ATOM 3231 N N . TRP A 1 404 ? -15.968 -11.900 18.024 1.00 87.94 404 TRP A N 1
ATOM 3232 C CA . TRP A 1 404 ? -16.206 -12.981 18.979 1.00 87.94 404 TRP A CA 1
ATOM 3233 C C . TRP A 1 404 ? -16.774 -14.226 18.284 1.00 87.94 404 TRP A C 1
ATOM 3235 O O . TRP A 1 404 ? -16.207 -15.306 18.430 1.00 87.94 404 TRP A O 1
ATOM 3245 N N . VAL A 1 405 ? -17.810 -14.061 17.452 1.00 87.00 405 VAL A N 1
ATOM 3246 C CA . VAL A 1 405 ? -18.411 -15.140 16.651 1.00 87.00 405 VAL A CA 1
ATOM 3247 C C . VAL A 1 405 ? -17.370 -15.779 15.730 1.00 87.00 405 VAL A C 1
ATOM 3249 O O . VAL A 1 405 ? -17.275 -17.002 15.687 1.00 87.00 405 VAL A O 1
ATOM 3252 N N . GLU A 1 406 ? -16.547 -14.981 15.043 1.00 87.12 406 GLU A N 1
ATOM 3253 C CA . GLU A 1 406 ? -15.453 -15.469 14.193 1.00 87.12 406 GLU A CA 1
ATOM 3254 C C . GLU A 1 406 ? -14.479 -16.363 14.979 1.00 87.12 406 GLU A C 1
ATOM 3256 O O . GLU A 1 406 ? -14.153 -17.458 14.525 1.00 87.12 406 GLU A O 1
ATOM 3261 N N . HIS A 1 407 ? -14.052 -15.946 16.176 1.00 84.06 407 HIS A N 1
ATOM 3262 C CA . HIS A 1 407 ? -13.127 -16.728 17.005 1.00 84.06 407 HIS A CA 1
ATOM 3263 C C . HIS A 1 407 ? -13.777 -17.993 17.576 1.00 84.06 407 HIS A C 1
ATOM 3265 O O . HIS A 1 407 ? -13.121 -19.028 17.636 1.00 84.06 407 HIS A O 1
ATOM 3271 N N . THR A 1 408 ? -15.047 -17.923 17.983 1.00 82.00 408 THR A N 1
ATOM 3272 C CA . THR A 1 408 ? -15.783 -19.071 18.528 1.00 82.00 408 THR A CA 1
ATOM 3273 C C . THR A 1 408 ? -16.101 -20.111 17.453 1.00 82.00 408 THR A C 1
ATOM 3275 O O . THR A 1 408 ? -15.923 -21.297 17.700 1.00 82.00 408 THR A O 1
ATOM 3278 N N . LEU A 1 409 ? -16.513 -19.695 16.249 1.00 81.00 409 LEU A N 1
ATOM 3279 C CA . LEU A 1 409 ? -16.800 -20.614 15.137 1.00 81.00 409 LEU A CA 1
ATOM 3280 C C . LEU A 1 409 ? -15.536 -21.177 14.475 1.00 81.00 409 LEU A C 1
ATOM 3282 O O . LEU A 1 409 ? -15.592 -22.247 13.874 1.00 81.00 409 LEU A O 1
ATOM 3286 N N . SER A 1 410 ? -14.407 -20.469 14.558 1.00 81.44 410 SER A N 1
ATOM 3287 C CA . SER A 1 410 ? -13.126 -20.962 14.033 1.00 81.44 410 SER A CA 1
ATOM 3288 C C . SER A 1 410 ? -12.488 -22.041 14.917 1.00 81.44 410 SER A C 1
ATOM 3290 O O . SER A 1 410 ? -11.549 -22.704 14.473 1.00 81.44 410 SER A O 1
ATOM 3292 N N . ASP A 1 411 ? -12.963 -22.226 16.154 1.00 79.75 411 ASP A N 1
ATOM 3293 C CA . ASP A 1 411 ? -12.510 -23.307 17.026 1.00 79.75 411 ASP A CA 1
ATOM 3294 C C . ASP A 1 411 ? -13.171 -24.633 16.616 1.00 79.75 411 ASP A C 1
ATOM 3296 O O . ASP A 1 411 ? -14.392 -24.780 16.625 1.00 79.75 411 ASP A O 1
ATOM 3300 N N . LEU A 1 412 ? -12.351 -25.623 16.259 1.00 69.00 412 LEU A N 1
ATOM 3301 C CA . LEU A 1 412 ? -12.812 -26.940 15.805 1.00 69.00 412 LEU A CA 1
ATOM 3302 C C . LEU A 1 412 ? -13.609 -27.690 16.884 1.00 69.00 412 LEU A C 1
ATOM 3304 O O . LEU A 1 412 ? -14.459 -28.511 16.548 1.00 69.00 412 LEU A O 1
ATOM 3308 N N . THR A 1 413 ? -13.367 -27.384 18.160 1.00 70.38 413 THR A N 1
ATOM 3309 C CA . THR A 1 413 ? -14.052 -28.012 19.303 1.00 70.38 413 THR A CA 1
ATOM 3310 C C . THR A 1 413 ? -15.497 -27.533 19.469 1.00 70.38 413 THR A C 1
ATOM 3312 O O . THR A 1 413 ? -16.342 -28.262 19.990 1.00 70.38 413 THR A O 1
ATOM 3315 N N . PHE A 1 414 ? -15.833 -26.352 18.941 1.00 70.56 414 PHE A N 1
ATOM 3316 C CA . PHE A 1 414 ? -17.169 -25.769 19.058 1.00 70.56 414 PHE A CA 1
ATOM 3317 C C . PHE A 1 414 ? -18.253 -26.633 18.394 1.00 70.56 414 PHE A C 1
ATOM 3319 O O . PHE A 1 414 ? -19.339 -26.816 18.945 1.00 70.56 414 PHE A O 1
ATOM 3326 N N . PHE A 1 415 ? -17.966 -27.206 17.223 1.00 71.25 415 PHE A N 1
ATOM 3327 C CA . PHE A 1 415 ? -18.929 -28.054 16.512 1.00 71.25 415 PHE A CA 1
ATOM 3328 C C . PHE A 1 415 ? -19.118 -29.430 17.161 1.00 71.25 415 PHE A C 1
ATOM 3330 O O . PHE A 1 415 ? -20.128 -30.083 16.903 1.00 71.25 415 PHE A O 1
ATOM 3337 N N . GLU A 1 416 ? -18.185 -29.862 18.013 1.00 68.94 416 GLU A N 1
ATOM 3338 C CA . GLU A 1 416 ? -18.302 -31.106 18.777 1.00 68.94 416 GLU A CA 1
ATOM 3339 C C . GLU A 1 416 ? -19.166 -30.914 20.034 1.00 68.94 416 GLU A C 1
ATOM 3341 O O . GLU A 1 416 ? -19.958 -31.791 20.375 1.00 68.94 416 GLU A O 1
ATOM 3346 N N . GLU A 1 417 ? -19.059 -29.754 20.692 1.00 66.75 417 GLU A N 1
ATOM 3347 C CA . GLU A 1 417 ? -19.717 -29.482 21.978 1.00 66.75 417 GLU A CA 1
ATOM 3348 C C . GLU A 1 417 ? -21.055 -28.725 21.859 1.00 66.75 417 GLU A C 1
ATOM 3350 O O . GLU A 1 417 ? -21.929 -28.885 22.712 1.00 66.75 417 GLU A O 1
ATOM 3355 N N . ALA A 1 418 ? -21.249 -27.911 20.813 1.00 62.06 418 ALA A N 1
ATOM 3356 C CA . ALA A 1 418 ? -22.326 -26.915 20.757 1.00 62.06 418 ALA A CA 1
ATOM 3357 C C . ALA A 1 418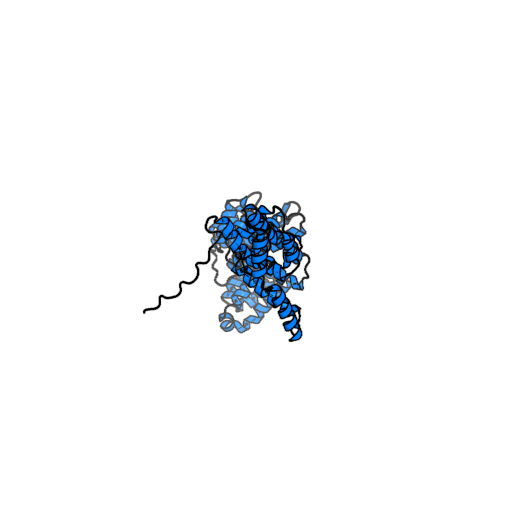 ? -23.090 -26.851 19.418 1.00 62.06 418 ALA A C 1
ATOM 3359 O O . ALA A 1 418 ? -23.684 -25.816 19.100 1.00 62.06 418 ALA A O 1
ATOM 3360 N N . ALA A 1 419 ? -23.143 -27.949 18.653 1.00 63.88 419 ALA A N 1
ATOM 3361 C CA . ALA A 1 419 ? -23.810 -28.014 17.342 1.00 63.88 419 ALA A CA 1
ATOM 3362 C C . ALA A 1 419 ? -25.283 -27.542 17.346 1.00 63.88 419 ALA A C 1
ATOM 3364 O O . ALA A 1 419 ? -25.751 -26.941 16.380 1.00 63.88 419 ALA A O 1
ATOM 3365 N N . GLU A 1 420 ? -26.020 -27.759 18.441 1.00 64.75 420 GLU A N 1
ATOM 3366 C CA . GLU A 1 420 ? -27.415 -27.302 18.579 1.00 64.75 420 GLU A CA 1
ATOM 3367 C C . GLU A 1 420 ? -27.541 -25.769 18.689 1.00 64.75 420 GLU A C 1
ATOM 3369 O O . GLU A 1 420 ? -28.588 -25.201 18.378 1.00 64.75 420 GLU A O 1
ATOM 3374 N N . SER A 1 421 ? -26.465 -25.086 19.089 1.00 68.38 421 SER A N 1
ATOM 3375 C CA . SER A 1 421 ? -26.422 -23.632 19.298 1.00 68.38 421 SER A CA 1
ATOM 3376 C C . SER A 1 421 ? -26.005 -22.865 18.042 1.00 68.38 421 SER A C 1
ATOM 3378 O O . SER A 1 421 ? -26.178 -21.649 17.992 1.00 68.38 421 SER A O 1
ATOM 3380 N N . SER A 1 422 ? -25.465 -23.539 17.018 1.00 72.38 422 SER A N 1
ATOM 3381 C CA . SER A 1 422 ? -24.926 -22.906 15.804 1.00 72.38 422 SER A CA 1
ATOM 3382 C C . SER A 1 422 ? -25.905 -21.971 15.072 1.00 72.38 422 SER A C 1
ATOM 3384 O O . SER A 1 422 ? -25.464 -20.906 14.638 1.00 72.38 422 SER A O 1
ATOM 3386 N N . PRO A 1 423 ? -27.221 -22.268 14.969 1.00 79.44 423 PRO A N 1
ATOM 3387 C CA . PRO A 1 423 ? -28.174 -21.344 14.353 1.00 79.44 423 PRO A CA 1
ATOM 3388 C C . PRO A 1 423 ? -28.236 -19.987 15.059 1.00 79.44 423 PRO A C 1
ATOM 3390 O O . PRO A 1 423 ? -28.406 -18.969 14.401 1.00 79.44 423 PRO A O 1
ATOM 3393 N N . LEU A 1 424 ? -28.046 -19.949 16.382 1.00 80.06 424 LEU A N 1
ATOM 3394 C CA . LEU A 1 424 ? -28.084 -18.711 17.163 1.00 80.06 424 LEU A CA 1
ATOM 3395 C C . LEU A 1 424 ? -26.953 -17.752 16.765 1.00 80.06 424 LEU A C 1
ATOM 3397 O O . LEU A 1 424 ? -27.174 -16.552 16.647 1.00 80.06 424 LEU A O 1
ATOM 3401 N N . PHE A 1 425 ? -25.756 -18.287 16.509 1.00 80.38 425 PHE A N 1
ATOM 3402 C CA . PHE A 1 425 ? -24.614 -17.503 16.036 1.00 80.38 425 PHE A CA 1
ATOM 3403 C C . PHE A 1 425 ? -24.848 -16.952 14.626 1.00 80.38 425 PHE A C 1
ATOM 3405 O O . PHE A 1 425 ? -24.453 -15.826 14.346 1.00 80.38 425 PHE A O 1
ATOM 3412 N N . LEU A 1 426 ? -25.543 -17.697 13.760 1.00 81.56 426 LEU A N 1
ATOM 3413 C CA . LEU A 1 426 ? -25.930 -17.208 12.433 1.00 81.56 426 LEU A CA 1
ATOM 3414 C C . LEU A 1 426 ? -26.973 -16.087 12.519 1.00 81.56 426 LEU A C 1
ATOM 3416 O O . LEU A 1 426 ? -26.831 -15.092 11.822 1.00 81.56 426 LEU A O 1
ATOM 3420 N N . VAL A 1 427 ? -27.953 -16.183 13.427 1.00 84.75 427 VAL A N 1
ATOM 3421 C CA . VAL A 1 427 ? -28.906 -15.082 13.664 1.00 84.75 427 VAL A CA 1
ATOM 3422 C C . VAL A 1 427 ? -28.188 -13.824 14.166 1.00 84.75 427 VAL A C 1
ATOM 3424 O O . VAL A 1 427 ? -28.549 -12.717 13.780 1.00 84.75 427 VAL A O 1
ATOM 3427 N N . LEU A 1 428 ? -27.146 -13.968 14.994 1.00 83.31 428 LEU A N 1
ATOM 3428 C CA . LEU A 1 428 ? -26.320 -12.826 15.400 1.00 83.31 428 LEU A CA 1
ATOM 3429 C C . LEU A 1 428 ? -25.589 -12.194 14.207 1.00 83.31 428 LEU A C 1
ATOM 3431 O O . LEU A 1 428 ? -25.501 -10.971 14.142 1.00 83.31 428 LEU A O 1
ATOM 3435 N N . LEU A 1 429 ? -25.095 -12.996 13.257 1.00 84.88 429 LEU A N 1
ATOM 3436 C CA . LEU A 1 429 ? -24.484 -12.484 12.025 1.00 84.88 429 LEU A CA 1
ATOM 3437 C C . LEU A 1 429 ? -25.507 -11.771 11.132 1.00 84.88 429 LEU A C 1
ATOM 3439 O O . LEU A 1 429 ? -25.196 -10.708 10.595 1.00 84.88 429 LEU A O 1
ATOM 3443 N N . ASP A 1 430 ? -26.723 -12.309 11.022 1.00 86.69 430 ASP A N 1
ATOM 3444 C CA . ASP A 1 430 ? -27.817 -11.664 10.292 1.00 86.69 430 ASP A CA 1
ATOM 3445 C C . ASP A 1 430 ? -28.151 -10.301 10.913 1.00 86.69 430 ASP A C 1
ATOM 3447 O O . ASP A 1 430 ? -28.241 -9.305 10.196 1.00 86.69 430 ASP A O 1
ATOM 3451 N N . GLU A 1 431 ? -28.258 -10.218 12.240 1.00 85.56 431 GLU A N 1
ATOM 3452 C CA . GLU A 1 431 ? -28.542 -8.960 12.939 1.00 85.56 431 GLU A CA 1
ATOM 3453 C C . GLU A 1 431 ? -27.401 -7.940 12.790 1.00 85.56 431 GLU A C 1
ATOM 3455 O O . GLU A 1 431 ? -27.654 -6.749 12.604 1.00 85.56 431 GLU A O 1
ATOM 3460 N N . VAL A 1 432 ? -26.138 -8.384 12.820 1.00 86.00 432 VAL A N 1
ATOM 3461 C CA . VAL A 1 432 ? -24.989 -7.508 12.534 1.00 86.00 432 VAL A CA 1
ATOM 3462 C C . VAL A 1 432 ? -25.069 -6.977 11.102 1.00 86.00 432 VAL A C 1
ATOM 3464 O O . VAL A 1 432 ? -24.877 -5.784 10.899 1.00 86.00 432 VAL A O 1
ATOM 3467 N N . SER A 1 433 ? -25.417 -7.823 10.127 1.00 83.56 433 SER A N 1
ATOM 3468 C CA . SER A 1 433 ? -25.526 -7.417 8.718 1.00 83.56 433 SER A CA 1
ATOM 3469 C C . SER A 1 433 ? -26.670 -6.437 8.437 1.00 83.56 433 SER A C 1
ATOM 3471 O O . SER A 1 433 ? -26.589 -5.651 7.499 1.00 83.56 433 SER A O 1
ATOM 3473 N N . GLN A 1 434 ? -27.741 -6.473 9.235 1.00 82.75 434 GLN A N 1
ATOM 3474 C CA . GLN A 1 434 ? -28.871 -5.547 9.106 1.00 82.75 434 GLN A CA 1
ATOM 3475 C C . GLN A 1 434 ? -28.579 -4.170 9.711 1.00 82.75 434 GLN A C 1
ATOM 3477 O O . GLN A 1 434 ? -29.195 -3.186 9.303 1.00 82.75 434 GLN A O 1
ATOM 3482 N N . ASN A 1 435 ? -27.669 -4.109 10.688 1.00 70.19 435 ASN A N 1
ATOM 3483 C CA . ASN A 1 435 ? -27.305 -2.884 11.402 1.00 70.19 435 ASN A CA 1
ATOM 3484 C C . ASN A 1 435 ? -25.993 -2.242 10.897 1.00 70.19 435 ASN A C 1
ATOM 3486 O O . ASN A 1 435 ? -25.695 -1.113 11.290 1.00 70.19 435 ASN A O 1
ATOM 3490 N N . SER A 1 436 ? -25.214 -2.945 10.063 1.00 53.44 436 SER A N 1
ATOM 3491 C CA . SER A 1 436 ? -24.013 -2.448 9.366 1.00 53.44 436 SER A CA 1
ATOM 3492 C C . SER A 1 436 ? -24.353 -1.750 8.057 1.00 53.44 436 SER A C 1
ATOM 3494 O O . SER A 1 436 ? -23.757 -0.683 7.791 1.00 53.44 436 SER A O 1
#

Secondary structure (DSSP, 8-state):
--PPPPPPP----TTTT-HHHHHHHHHHTSTTGGGSTTHHHHHHHHHHTT--HHHHHHHHHHH---HHHHHHHHHHHHHHTT--HHHHHHHHHHHHHHHHHHH--HHHHHHHHHHH-S--HHHHHHHTSHHHHHHHHHHHHH-TT-HHHHHHHHHHHHTT-GGG---HHHHTT-HHHHHHHHHHHHHHHHHS-TTTHHHHHHHHHHHHTTSHHHHHHHHHHHHHT---HHHHHHHHHHHHHHHHHHHHTT---HHHHHHHTTGGGSHHHHHHHHHHHHHTS--HHHHHHHHHHHHH-SSPPPGGGT--HHHHHHHHHHHHSTT----HHHHHHHHHHHHHHHH-EE-TTSPEE-TTHHHHHHHHHHHHHHHHHHTT-HHHHHHHHHHHHHHHTSHHHHHHHHHHHHHHHT-TTHHHH-GGGHHHHHHHHHHHHHH-

Foldseek 3Di:
DDDDDDDDDPDPPVCPVPVLLVVLLVCLLAAQSVPDPCNVVSLVVNVVVPHDPVVSVVSNVVSYPPVVVVVVVVLVVCVVVPDDNVVVVVVVLVVVLVVCVVPPDLVVLLVVCVVVVDDPPVLLVQLVDPSSVVSLQVVCLVPVPRPNSLVSLVSNVVVPVLVSNLPLSNQVSHVVSLVSNLVVLVCCCVVPDPVCNVVSLVSNLCNQLVDLVSVLVSLLVLLVPPDDPVSVVVSVVSNLSSVVSNVVVVHLCQLSSCVSVVVVVPVLLSVLSSVCLSVLAHDLVSLVSLLCQQPPDVVGDALVSLLRVSNLVNLLCCQQPAPRDDDPVSVLSSLQSNLSSQPWDQDPVRDIDCPCSVVLSVLSVLLSVLNHVCSVPVVSNVVCVVVLLVSLLRLSSLVSLVVNLVNLVPDPCCCVPPVVSVVVSVVSVVSSVVND

InterPro domains:
  IPR006942 TH1 protein [PF04858] (18-434)
  IPR006942 TH1 protein [PTHR12144] (18-434)

Sequence (436 aa):
MAEAPDAEPYEYDPYADNPELRECVNALSARDAILEPGIAKTFEQFLDLGGKEKEGAHILAESYVGLPHVLNVMIEWLHVAGYRKREIQAMVEDHLKHLITQHFDPKKADLIFTEEGSVPSWLEEMIQFPTWRELFYQLAEQYPDCLMLKFTIKLVSDAGFQSEITSASTAQHQPEVFSSLVKSALLQITTGRVTDAHEHLQDFKTLVCHSQHTYFYSHSVLQSLSGTSQLTHFRRWLGQEIHREALLRKHEVTNMGLHLTSVGSHSRLFESLSSMLSRSALNPADISILYKHYTEDDPPPPVQFLQTPHLLELLVQAFFKPGSAINKDHKEKYLHILAYASSVYDNEDGERCVDELEDTKKALETAHMICSKATVSHTELQVEVPTLFQCIKYPIVSLGVLRWVEHTLSDLTFFEEAAESSPLFLVLLDEVSQNS

pLDDT: mean 78.6, std 10.13, range [37.03, 90.19]

Radius of gyration: 36.45 Å; chains: 1; bounding box: 105×59×91 Å

Organism: Geodia barretti (NCBI:txid519541)